Protein AF-A0A5B9D7M2-F1 (afdb_monomer)

Mean predicted aligned error: 12.76 Å

Structure (mmCIF, N/CA/C/O backbone):
data_AF-A0A5B9D7M2-F1
#
_entry.id   AF-A0A5B9D7M2-F1
#
loop_
_atom_site.group_PDB
_atom_site.id
_atom_site.type_symbol
_atom_site.label_atom_id
_atom_site.label_alt_id
_atom_site.label_comp_id
_atom_site.label_asym_id
_atom_site.label_entity_id
_atom_site.label_seq_id
_atom_site.pdbx_PDB_ins_code
_atom_site.Cartn_x
_atom_site.Cartn_y
_atom_site.Cartn_z
_atom_site.occupancy
_atom_site.B_iso_or_equiv
_atom_site.auth_seq_id
_atom_site.auth_comp_id
_atom_site.auth_asym_id
_atom_site.auth_atom_id
_atom_site.pdbx_PDB_model_num
ATOM 1 N N . MET A 1 1 ? -5.861 81.610 -51.544 1.00 55.47 1 MET A N 1
ATOM 2 C CA . MET A 1 1 ? -6.679 80.418 -51.216 1.00 55.47 1 MET A CA 1
ATOM 3 C C . MET A 1 1 ? -5.993 79.062 -51.508 1.00 55.47 1 MET A C 1
ATOM 5 O O . MET A 1 1 ? -6.675 78.051 -51.440 1.00 55.47 1 MET A O 1
ATOM 9 N N . SER A 1 2 ? -4.671 78.975 -51.768 1.00 55.00 2 SER A N 1
ATOM 10 C CA . SER A 1 2 ? -3.999 77.692 -52.102 1.00 55.00 2 SER A CA 1
ATOM 11 C C . SER A 1 2 ? -3.062 77.109 -51.028 1.00 55.00 2 SER A C 1
ATOM 13 O O . SER A 1 2 ? -2.593 75.989 -51.195 1.00 55.00 2 SER A O 1
ATOM 15 N N . LYS A 1 3 ? -2.816 77.795 -49.899 1.00 51.47 3 LYS A N 1
ATOM 16 C CA . LYS A 1 3 ? -1.938 77.271 -48.829 1.00 51.47 3 LYS A CA 1
ATOM 17 C C . LYS A 1 3 ? -2.600 76.232 -47.904 1.00 51.47 3 LYS A C 1
ATOM 19 O O . LYS A 1 3 ? -1.887 75.404 -47.353 1.00 51.47 3 LYS A O 1
ATOM 24 N N . ASN A 1 4 ? -3.934 76.201 -47.791 1.00 53.25 4 ASN A N 1
ATOM 25 C CA . ASN A 1 4 ? -4.629 75.239 -46.914 1.00 53.25 4 ASN A CA 1
ATOM 26 C C . ASN A 1 4 ? -4.786 73.827 -47.508 1.00 53.25 4 ASN A C 1
ATOM 28 O O . ASN A 1 4 ? -4.823 72.865 -46.750 1.00 53.25 4 ASN A O 1
ATOM 32 N N . LYS A 1 5 ? -4.804 73.665 -48.841 1.00 53.75 5 LYS A N 1
ATOM 33 C CA . LYS A 1 5 ? -4.966 72.336 -49.469 1.00 53.75 5 LYS A CA 1
ATOM 34 C C . LYS A 1 5 ? -3.747 71.421 -49.288 1.00 53.75 5 LYS A C 1
ATOM 36 O O . LYS A 1 5 ? -3.911 70.210 -49.183 1.00 53.75 5 LYS A O 1
ATOM 41 N N . ASN A 1 6 ? -2.539 71.982 -49.190 1.00 54.53 6 ASN A N 1
ATOM 42 C CA . ASN A 1 6 ? -1.321 71.186 -48.992 1.00 54.53 6 ASN A CA 1
ATOM 43 C C . ASN A 1 6 ? -1.167 70.669 -47.553 1.00 54.53 6 ASN A C 1
ATOM 45 O O . ASN A 1 6 ? -0.632 69.581 -47.360 1.00 54.53 6 ASN A O 1
ATOM 49 N N . LEU A 1 7 ? -1.672 71.394 -46.546 1.00 52.16 7 LEU A N 1
ATOM 50 C CA . LEU A 1 7 ? -1.603 70.944 -45.151 1.00 52.16 7 LEU A CA 1
ATOM 51 C C . LEU A 1 7 ? -2.575 69.784 -44.866 1.00 52.16 7 LEU A C 1
ATOM 53 O O . LEU A 1 7 ? -2.235 68.865 -44.123 1.00 52.16 7 LEU A O 1
ATOM 57 N N . GLU A 1 8 ? -3.762 69.792 -45.480 1.00 55.00 8 GLU A N 1
ATOM 58 C CA . GLU A 1 8 ? -4.720 68.681 -45.383 1.00 55.00 8 GLU A CA 1
ATOM 59 C C . GLU A 1 8 ? -4.237 67.425 -46.121 1.00 55.00 8 GLU A C 1
ATOM 61 O O . GLU A 1 8 ? -4.419 66.315 -45.619 1.00 55.00 8 GLU A O 1
ATOM 66 N N . ALA A 1 9 ? -3.564 67.580 -47.267 1.00 54.44 9 ALA A N 1
ATOM 67 C CA . ALA A 1 9 ? -2.962 66.463 -47.996 1.00 54.44 9 ALA A CA 1
ATOM 68 C C . ALA A 1 9 ? -1.806 65.811 -47.212 1.00 54.44 9 ALA A C 1
ATOM 70 O O . ALA A 1 9 ? -1.739 64.585 -47.123 1.00 54.44 9 ALA A O 1
ATOM 71 N N . LEU A 1 10 ? -0.949 66.614 -46.568 1.00 50.75 10 LEU A N 1
ATOM 72 C CA . LEU A 1 10 ? 0.132 66.118 -45.707 1.00 50.75 10 LEU A CA 1
ATOM 73 C C . LEU A 1 10 ? -0.394 65.426 -44.435 1.00 50.75 10 LEU A C 1
ATOM 75 O O . LEU A 1 10 ? 0.134 64.382 -44.057 1.00 50.75 10 LEU A O 1
ATOM 79 N N . LYS A 1 11 ? -1.477 65.930 -43.820 1.00 49.84 11 LYS A N 1
ATOM 80 C CA . LYS A 1 11 ? -2.141 65.262 -42.681 1.00 49.84 11 LYS A CA 1
ATOM 81 C C . LYS A 1 11 ? -2.831 63.948 -43.070 1.00 49.84 11 LYS A C 1
ATOM 83 O O . LYS A 1 11 ? -2.791 62.991 -42.299 1.00 49.84 11 LYS A O 1
ATOM 88 N N . LYS A 1 12 ? -3.436 63.863 -44.262 1.00 51.88 12 LYS A N 1
ATOM 89 C CA . LYS A 1 12 ? -3.995 62.601 -44.791 1.00 51.88 12 LYS A CA 1
ATOM 90 C C . LYS A 1 12 ? -2.903 61.573 -45.100 1.00 51.88 12 LYS A C 1
ATOM 92 O O . LYS A 1 12 ? -3.086 60.393 -44.818 1.00 51.88 12 LYS A O 1
ATOM 97 N N . SER A 1 13 ? -1.767 62.026 -45.630 1.00 50.28 13 SER A N 1
ATOM 98 C CA . SER A 1 13 ? -0.606 61.180 -45.923 1.00 50.28 13 SER A CA 1
ATOM 99 C C . SER A 1 13 ? 0.011 60.582 -44.654 1.00 50.28 13 SER A C 1
ATOM 101 O O . SER A 1 13 ? 0.244 59.377 -44.612 1.00 50.28 13 SER A O 1
ATOM 103 N N . SER A 1 14 ? 0.218 61.374 -43.592 1.00 53.41 14 SER A N 1
ATOM 104 C CA . SER A 1 14 ? 0.781 60.858 -42.330 1.00 53.41 14 SER A CA 1
ATOM 105 C C . SER A 1 14 ? -0.185 59.939 -41.572 1.00 53.41 14 SER A C 1
ATOM 107 O O . SER A 1 14 ? 0.238 58.946 -40.986 1.00 53.41 14 SER A O 1
ATOM 109 N N . SER A 1 15 ? -1.494 60.209 -41.642 1.00 57.81 15 SER A N 1
ATOM 110 C CA . SER A 1 15 ? -2.531 59.343 -41.065 1.00 57.81 15 SER A CA 1
ATOM 111 C C . SER A 1 15 ? -2.568 57.958 -41.717 1.00 57.81 15 SER A C 1
ATOM 113 O O . SER A 1 15 ? -2.719 56.958 -41.015 1.00 57.81 15 SER A O 1
ATOM 115 N N . ASN A 1 16 ? -2.404 57.885 -43.040 1.00 62.47 16 ASN A N 1
ATOM 116 C CA . ASN A 1 16 ? -2.374 56.612 -43.758 1.00 62.47 16 ASN A CA 1
ATOM 117 C C . ASN A 1 16 ? -1.071 55.844 -43.513 1.00 62.47 16 ASN A C 1
ATOM 119 O O . ASN A 1 16 ? -1.109 54.624 -43.390 1.00 62.47 16 ASN A O 1
ATOM 123 N N . LEU A 1 17 ? 0.058 56.543 -43.372 1.00 66.12 17 LEU A N 1
ATOM 124 C CA . LEU A 1 17 ? 1.351 55.917 -43.087 1.00 66.12 17 LEU A CA 1
ATOM 125 C C . LEU A 1 17 ? 1.373 55.280 -41.687 1.00 66.12 17 LEU A C 1
ATOM 127 O O . LEU A 1 17 ? 1.806 54.142 -41.543 1.00 66.12 17 LEU A O 1
ATOM 131 N N . ASN A 1 18 ? 0.784 55.948 -40.689 1.00 65.06 18 ASN A N 1
ATOM 132 C CA . ASN A 1 18 ? 0.615 55.382 -39.347 1.00 65.06 18 ASN A CA 1
ATOM 133 C C . ASN A 1 18 ? -0.329 54.169 -39.329 1.00 65.06 18 ASN A C 1
ATOM 135 O O . ASN A 1 18 ? -0.084 53.217 -38.595 1.00 65.06 18 ASN A O 1
ATOM 139 N N . LYS A 1 19 ? -1.389 54.168 -40.151 1.00 68.25 19 LYS A N 1
ATOM 140 C CA . LYS A 1 19 ? -2.281 53.003 -40.287 1.00 68.25 19 LYS A CA 1
ATOM 141 C C . LYS A 1 19 ? -1.584 51.816 -40.945 1.00 68.25 19 LYS A C 1
ATOM 143 O O . LYS A 1 19 ? -1.772 50.694 -40.496 1.00 68.25 19 LYS A O 1
ATOM 148 N N . ILE A 1 20 ? -0.771 52.057 -41.974 1.00 73.94 20 ILE A N 1
ATOM 149 C CA . ILE A 1 20 ? 0.019 51.006 -42.629 1.00 73.94 20 ILE A CA 1
ATOM 150 C C . ILE A 1 20 ? 1.031 50.419 -41.641 1.00 73.94 20 ILE A C 1
ATOM 152 O O . ILE A 1 20 ? 1.123 49.201 -41.533 1.00 73.94 20 ILE A O 1
ATOM 156 N N . LEU A 1 21 ? 1.729 51.263 -40.874 1.00 70.94 21 LEU A N 1
ATOM 157 C CA . LEU A 1 21 ? 2.682 50.808 -39.860 1.00 70.94 21 LEU A CA 1
ATOM 158 C C . LEU A 1 21 ? 2.001 49.954 -38.780 1.00 70.94 21 LEU A C 1
ATOM 160 O O . LEU A 1 21 ? 2.517 48.904 -38.417 1.00 70.94 21 LEU A O 1
ATOM 164 N N . LEU A 1 22 ? 0.816 50.371 -38.319 1.00 68.88 22 LEU A N 1
ATOM 165 C CA . LEU A 1 22 ? 0.021 49.622 -37.345 1.00 68.88 22 LEU A CA 1
ATOM 166 C C . LEU A 1 22 ? -0.423 48.260 -37.898 1.00 68.88 22 LEU A C 1
ATOM 168 O O . LEU A 1 22 ? -0.324 47.261 -37.196 1.00 68.88 22 LEU A O 1
ATOM 172 N N . ILE A 1 23 ? -0.870 48.203 -39.158 1.00 77.50 23 ILE A N 1
ATOM 173 C CA . ILE A 1 23 ? -1.253 46.946 -39.819 1.00 77.50 23 ILE A CA 1
ATOM 174 C C . ILE A 1 23 ? -0.044 46.014 -39.944 1.00 77.50 23 ILE A C 1
ATOM 176 O O . ILE A 1 23 ? -0.165 44.832 -39.641 1.00 77.50 23 ILE A O 1
ATOM 180 N N . PHE A 1 24 ? 1.126 46.533 -40.328 1.00 79.44 24 PHE A N 1
ATOM 181 C CA . PHE A 1 24 ? 2.357 45.741 -40.367 1.00 79.44 24 PHE A CA 1
ATOM 182 C C . PHE A 1 24 ? 2.757 45.228 -38.987 1.00 79.44 24 PHE A C 1
ATOM 184 O O . PHE A 1 24 ? 3.154 44.074 -38.875 1.00 79.44 24 PHE A O 1
ATOM 191 N N . MET A 1 25 ? 2.613 46.048 -37.943 1.00 76.50 25 MET A N 1
ATOM 192 C CA . MET A 1 25 ? 2.892 45.623 -36.574 1.00 76.50 25 MET A CA 1
ATOM 193 C C . MET A 1 25 ? 1.947 44.499 -36.149 1.00 76.50 25 MET A C 1
ATOM 195 O O . MET A 1 25 ? 2.414 43.482 -35.662 1.00 76.50 25 MET A O 1
ATOM 199 N N . ILE A 1 26 ? 0.642 44.635 -36.413 1.00 75.94 26 ILE A N 1
ATOM 200 C CA . ILE A 1 26 ? -0.349 43.596 -36.107 1.00 75.94 26 ILE A CA 1
ATOM 201 C C . ILE A 1 26 ? -0.022 42.308 -36.864 1.00 75.94 26 ILE A C 1
ATOM 203 O O . ILE A 1 26 ? 0.039 41.257 -36.243 1.00 75.94 26 ILE A O 1
ATOM 207 N N . ILE A 1 27 ? 0.251 42.377 -38.171 1.00 80.06 27 ILE A N 1
ATOM 208 C CA . ILE A 1 27 ? 0.604 41.195 -38.971 1.00 80.06 27 ILE A CA 1
ATOM 209 C C . ILE A 1 27 ? 1.880 40.541 -38.435 1.00 80.06 27 ILE A C 1
ATOM 211 O O . ILE A 1 27 ? 1.907 39.328 -38.265 1.00 80.06 27 ILE A O 1
ATOM 215 N N . PHE A 1 28 ? 2.919 41.322 -38.137 1.00 79.44 28 PHE A N 1
ATOM 216 C CA . PHE A 1 28 ? 4.179 40.786 -37.629 1.00 79.44 28 PHE A CA 1
ATOM 217 C C . PHE A 1 28 ? 4.002 40.143 -36.252 1.00 79.44 28 PHE A C 1
ATOM 219 O O . PHE A 1 28 ? 4.481 39.038 -36.034 1.00 79.44 28 PHE A O 1
ATOM 226 N N . THR A 1 29 ? 3.261 40.784 -35.347 1.00 72.56 29 THR A N 1
ATOM 227 C CA . THR A 1 29 ? 2.948 40.238 -34.023 1.00 72.56 29 THR A CA 1
ATOM 228 C C . THR A 1 29 ? 2.073 38.988 -34.131 1.00 72.56 29 THR A C 1
ATOM 230 O O . THR A 1 29 ? 2.340 38.009 -33.448 1.00 72.56 29 THR A O 1
ATOM 233 N N . SER A 1 30 ? 1.079 38.959 -35.021 1.00 67.81 30 SER A N 1
ATOM 234 C CA . SER A 1 30 ? 0.249 37.773 -35.258 1.00 67.81 30 SER A CA 1
ATOM 235 C C . SER A 1 30 ? 1.033 36.618 -35.877 1.00 67.81 30 SER A C 1
ATOM 237 O O . SER A 1 30 ? 0.830 35.486 -35.463 1.00 67.81 30 SER A O 1
ATOM 239 N N . ILE A 1 31 ? 1.938 36.880 -36.827 1.00 67.00 31 ILE A N 1
ATOM 240 C CA . ILE A 1 31 ? 2.826 35.855 -37.396 1.00 67.00 31 ILE A CA 1
ATOM 241 C C . ILE A 1 31 ? 3.798 35.358 -36.328 1.00 67.00 31 ILE A C 1
ATOM 243 O O . ILE A 1 31 ? 3.963 34.155 -36.187 1.00 67.00 31 ILE A O 1
ATOM 247 N N . PHE A 1 32 ? 4.398 36.257 -35.546 1.00 69.56 32 PHE A N 1
ATOM 248 C CA . PHE A 1 32 ? 5.289 35.893 -34.446 1.00 69.56 32 PHE A CA 1
ATOM 249 C C . PHE A 1 32 ? 4.587 34.979 -33.439 1.00 69.56 32 PHE A C 1
ATOM 251 O O . PHE A 1 32 ? 5.113 33.922 -33.126 1.00 69.56 32 PHE A O 1
ATOM 258 N N . TRP A 1 33 ? 3.373 35.324 -32.999 1.00 59.53 33 TRP A N 1
ATOM 259 C CA . TRP A 1 33 ? 2.603 34.475 -32.088 1.00 59.53 33 TRP A CA 1
ATOM 260 C C . TRP A 1 33 ? 2.086 33.195 -32.747 1.00 59.53 33 TRP A C 1
ATOM 262 O O . TRP A 1 33 ? 2.022 32.165 -32.088 1.00 59.53 33 TRP A O 1
ATOM 272 N N . ALA A 1 34 ? 1.765 33.219 -34.043 1.00 58.75 34 ALA A N 1
ATOM 273 C CA . ALA A 1 34 ? 1.438 32.004 -34.781 1.00 58.75 34 ALA A CA 1
ATOM 274 C C . ALA A 1 34 ? 2.646 31.056 -34.855 1.00 58.75 34 ALA A C 1
ATOM 276 O O . ALA A 1 34 ? 2.479 29.860 -34.685 1.00 58.75 34 ALA A O 1
ATOM 277 N N . PHE A 1 35 ? 3.866 31.564 -35.029 1.00 55.81 35 PHE A N 1
ATOM 278 C CA . PHE A 1 35 ? 5.076 30.742 -34.963 1.00 55.81 35 PHE A CA 1
ATOM 279 C C . PHE A 1 35 ? 5.428 30.324 -33.530 1.00 55.81 35 PHE A C 1
ATOM 281 O O . PHE A 1 35 ? 5.827 29.188 -33.328 1.00 55.81 35 PHE A O 1
ATOM 288 N N . ALA A 1 36 ? 5.252 31.194 -32.535 1.00 56.50 36 ALA A N 1
ATOM 289 C CA . ALA A 1 36 ? 5.565 30.876 -31.142 1.00 56.50 36 ALA A CA 1
ATOM 290 C C . ALA A 1 36 ? 4.605 29.837 -30.536 1.00 56.50 36 ALA A C 1
ATOM 292 O O . ALA A 1 36 ? 5.038 29.024 -29.732 1.00 56.50 36 ALA A O 1
ATOM 293 N N . PHE A 1 37 ? 3.324 29.844 -30.927 1.00 49.12 37 PHE A N 1
ATOM 294 C CA . PHE A 1 37 ? 2.307 28.940 -30.369 1.00 49.12 37 PHE A CA 1
ATOM 295 C C . PHE A 1 37 ? 1.849 27.820 -31.311 1.00 49.12 37 PHE A C 1
ATOM 297 O O . PHE A 1 37 ? 1.267 26.849 -30.840 1.00 49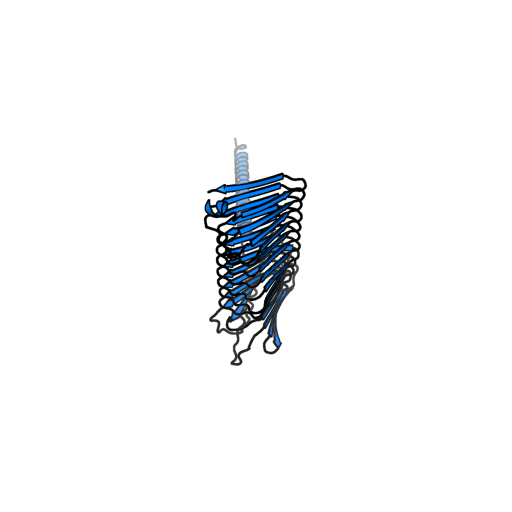.12 37 PHE A O 1
ATOM 304 N N . TYR A 1 38 ? 2.064 27.945 -32.625 1.00 47.69 38 TYR A N 1
ATOM 305 C CA . TYR A 1 38 ? 1.643 26.948 -33.622 1.00 47.69 38 TYR A CA 1
ATOM 306 C C . TYR A 1 38 ? 2.794 26.451 -34.507 1.00 47.69 38 TYR A C 1
ATOM 308 O O . TYR A 1 38 ? 2.535 25.828 -35.541 1.00 47.69 38 TYR A O 1
ATOM 316 N N . ALA A 1 39 ? 4.060 26.694 -34.139 1.00 47.44 39 ALA A N 1
ATOM 317 C CA . ALA A 1 39 ? 5.138 25.888 -34.705 1.00 47.44 39 ALA A CA 1
ATOM 318 C C . ALA A 1 39 ? 4.855 24.409 -34.382 1.00 47.44 39 ALA A C 1
ATOM 320 O O . ALA A 1 39 ? 4.463 24.102 -33.254 1.00 47.44 39 ALA A O 1
ATOM 321 N N . PRO A 1 40 ? 4.989 23.498 -35.360 1.00 40.69 40 PRO A N 1
ATOM 322 C CA . PRO A 1 40 ? 4.790 22.081 -35.112 1.00 40.69 40 PRO A CA 1
ATOM 323 C C . PRO A 1 40 ? 5.760 21.635 -34.017 1.00 40.69 40 PRO A C 1
ATOM 325 O O . PRO A 1 40 ? 6.973 21.774 -34.163 1.00 40.69 40 PRO A O 1
ATOM 328 N N . ILE A 1 41 ? 5.208 21.130 -32.916 1.00 41.62 41 ILE A N 1
ATOM 329 C CA . ILE A 1 41 ? 5.982 20.435 -31.894 1.00 41.62 41 ILE A CA 1
ATOM 330 C C . ILE A 1 41 ? 6.477 19.149 -32.558 1.00 41.62 41 ILE A C 1
ATOM 332 O O . ILE A 1 41 ? 5.682 18.274 -32.909 1.00 41.62 41 ILE A O 1
ATOM 336 N N . GLU A 1 42 ? 7.778 19.071 -32.817 1.00 39.22 42 GLU A N 1
ATOM 337 C CA . GLU A 1 42 ? 8.399 17.863 -33.346 1.00 39.22 42 GLU A CA 1
ATOM 338 C C . GLU A 1 42 ? 8.743 16.934 -32.180 1.00 39.22 42 GLU A C 1
ATOM 340 O O . GLU A 1 42 ? 9.684 17.177 -31.428 1.00 39.22 42 GLU A O 1
ATOM 345 N N . TYR A 1 43 ? 7.964 15.863 -32.032 1.00 38.03 43 TYR A N 1
ATOM 346 C CA . TYR A 1 43 ? 8.288 14.747 -31.150 1.00 38.03 43 TYR A CA 1
ATOM 347 C C . TYR A 1 43 ? 9.212 13.781 -31.891 1.00 38.03 43 TYR A C 1
ATOM 349 O O . TYR A 1 43 ? 8.909 13.350 -33.007 1.00 38.03 43 TYR A O 1
ATOM 357 N N . SER A 1 44 ? 10.326 13.416 -31.263 1.00 40.09 44 SER A N 1
ATOM 358 C CA . SER A 1 44 ? 11.194 12.344 -31.746 1.00 40.09 44 SER A CA 1
ATOM 359 C C . SER A 1 44 ? 10.881 11.078 -30.954 1.00 40.09 44 SER A C 1
ATOM 361 O O . SER A 1 44 ? 11.398 10.898 -29.858 1.00 40.09 44 SER A O 1
ATOM 363 N N . ARG A 1 45 ? 10.013 10.212 -31.491 1.00 37.00 45 ARG A N 1
ATOM 364 C CA . ARG A 1 45 ? 9.716 8.895 -30.903 1.00 37.00 45 ARG A CA 1
ATOM 365 C C . ARG A 1 45 ? 10.678 7.853 -31.471 1.00 37.00 45 ARG A C 1
ATOM 367 O O . ARG A 1 45 ? 10.764 7.711 -32.693 1.00 37.00 45 ARG A O 1
ATOM 374 N N . GLY A 1 46 ? 11.392 7.152 -30.596 1.00 42.62 46 GLY A N 1
ATOM 375 C CA . GLY A 1 46 ? 12.142 5.946 -30.932 1.00 42.62 46 GLY A CA 1
ATOM 376 C C . GLY A 1 46 ? 11.381 4.722 -30.431 1.00 42.62 46 GLY A C 1
ATOM 377 O O . GLY A 1 46 ? 10.788 4.754 -29.363 1.00 42.62 46 GLY A O 1
ATOM 378 N N . GLU A 1 47 ? 11.369 3.641 -31.197 1.00 43.28 47 GLU A N 1
ATOM 379 C CA . GLU A 1 47 ? 10.775 2.369 -30.778 1.00 43.28 47 GLU A CA 1
ATOM 380 C C . GLU A 1 47 ? 11.838 1.286 -30.960 1.00 43.28 47 GLU A C 1
ATOM 382 O O . GLU A 1 47 ? 12.512 1.256 -31.997 1.00 43.28 47 GLU A O 1
ATOM 387 N N . TYR A 1 48 ? 12.033 0.436 -29.951 1.00 46.19 48 TYR A N 1
ATOM 388 C CA . TYR A 1 48 ? 13.018 -0.638 -29.983 1.00 46.19 48 TYR A CA 1
ATOM 389 C C . TYR A 1 48 ? 12.387 -1.959 -29.541 1.00 46.19 48 TYR A C 1
ATOM 391 O O . TYR A 1 48 ? 12.098 -2.212 -28.379 1.00 46.19 48 TYR A O 1
ATOM 399 N N . GLN A 1 49 ? 12.193 -2.846 -30.505 1.00 49.59 49 GLN A N 1
ATOM 400 C CA . GLN A 1 49 ? 11.585 -4.148 -30.267 1.00 49.59 49 GLN A CA 1
ATOM 401 C C . GLN A 1 49 ? 12.677 -5.225 -30.235 1.00 49.59 49 GLN A C 1
ATOM 403 O O . GLN A 1 49 ? 13.488 -5.312 -31.164 1.00 49.59 49 GLN A O 1
ATOM 408 N N . ILE A 1 50 ? 12.702 -6.040 -29.176 1.00 46.06 50 ILE A N 1
ATOM 409 C CA . ILE A 1 50 ? 13.605 -7.193 -29.050 1.00 46.06 50 ILE A CA 1
ATOM 410 C C . ILE A 1 50 ? 12.934 -8.389 -29.700 1.00 46.06 50 ILE A C 1
ATOM 412 O O . ILE A 1 50 ? 11.774 -8.679 -29.444 1.00 46.06 50 ILE A O 1
ATOM 416 N N . ASN A 1 51 ? 13.677 -9.091 -30.546 1.00 50.50 51 ASN A N 1
ATOM 417 C CA . ASN A 1 51 ? 13.076 -9.943 -31.549 1.00 50.50 51 ASN A CA 1
ATOM 418 C C . ASN A 1 51 ? 14.014 -11.118 -31.908 1.00 50.50 51 ASN A C 1
ATOM 420 O O . ASN A 1 51 ? 15.139 -10.894 -32.344 1.00 50.50 51 ASN A O 1
ATOM 424 N N . ASN A 1 52 ? 13.593 -12.379 -31.759 1.00 39.88 52 ASN A N 1
ATOM 425 C CA . ASN A 1 52 ? 14.476 -13.546 -31.939 1.00 39.88 52 ASN A CA 1
ATOM 426 C C . ASN A 1 52 ? 14.292 -14.212 -33.317 1.00 39.88 52 ASN A C 1
ATOM 428 O O . ASN A 1 52 ? 13.294 -14.887 -33.550 1.00 39.88 52 ASN A O 1
ATOM 432 N N . ASP A 1 53 ? 15.269 -14.059 -34.219 1.00 39.81 53 ASP A N 1
ATOM 433 C CA . ASP A 1 53 ? 15.141 -14.487 -35.625 1.00 39.81 53 ASP A CA 1
ATOM 434 C C . ASP A 1 53 ? 15.970 -15.730 -36.005 1.00 39.81 53 ASP A C 1
ATOM 436 O O . ASP A 1 53 ? 16.296 -15.950 -37.170 1.00 39.81 53 ASP A O 1
ATOM 440 N N . ASN A 1 54 ? 16.346 -16.583 -35.046 1.00 38.50 54 ASN A N 1
ATOM 441 C CA . ASN A 1 54 ? 16.989 -17.858 -35.368 1.00 38.50 54 ASN A CA 1
ATOM 442 C C . ASN A 1 54 ? 16.454 -18.999 -34.508 1.00 38.50 54 ASN A C 1
ATOM 444 O O . ASN A 1 54 ? 16.131 -18.833 -33.341 1.00 38.50 54 ASN A O 1
ATOM 448 N N . SER A 1 55 ? 16.430 -20.199 -35.089 1.00 39.22 55 SER A N 1
ATOM 449 C CA . SER A 1 55 ? 15.958 -21.478 -34.535 1.00 39.22 55 SER A CA 1
ATOM 450 C C . SER A 1 55 ? 16.683 -21.983 -33.271 1.00 39.22 55 SER A C 1
ATOM 452 O O . SER A 1 55 ? 16.634 -23.174 -32.967 1.00 39.22 55 SER A O 1
ATOM 454 N N . ASN A 1 56 ? 17.365 -21.101 -32.547 1.00 42.09 56 ASN A N 1
ATOM 455 C CA . ASN A 1 56 ? 17.809 -21.301 -31.183 1.00 42.09 56 ASN A CA 1
ATOM 456 C C . ASN A 1 56 ? 16.964 -20.371 -30.310 1.00 42.09 56 ASN A C 1
ATOM 458 O O . ASN A 1 56 ? 17.221 -19.172 -30.257 1.00 42.09 56 ASN A O 1
ATOM 462 N N . TYR A 1 57 ? 15.949 -20.925 -29.647 1.00 49.41 57 TYR A N 1
ATOM 463 C CA . TYR A 1 57 ? 15.249 -20.257 -28.553 1.00 49.41 57 TYR A CA 1
ATOM 464 C C . TYR A 1 57 ? 16.301 -19.696 -27.581 1.00 49.41 57 TYR A C 1
ATOM 466 O O . TYR A 1 57 ? 16.959 -20.466 -26.877 1.00 49.41 57 TYR A O 1
ATOM 474 N N . LEU A 1 58 ? 16.529 -18.380 -27.603 1.00 52.78 58 LEU A N 1
ATOM 475 C CA . LEU A 1 58 ? 17.309 -17.703 -26.579 1.00 52.78 58 LEU A CA 1
ATOM 476 C C . LEU A 1 58 ? 16.412 -17.729 -25.354 1.00 52.78 58 LEU A C 1
ATOM 478 O O . LEU A 1 58 ? 15.368 -17.087 -25.333 1.00 52.78 58 LEU A O 1
ATOM 482 N N . ASN A 1 59 ? 16.763 -18.570 -24.390 1.00 61.09 59 ASN A N 1
ATOM 483 C CA . ASN A 1 59 ? 16.008 -18.696 -23.160 1.00 61.09 59 ASN A CA 1
ATOM 484 C C . ASN A 1 59 ? 16.391 -17.521 -22.258 1.00 61.09 59 ASN A C 1
ATOM 486 O O . ASN A 1 59 ? 17.237 -17.675 -21.381 1.00 61.09 59 ASN A O 1
ATOM 490 N N . ILE A 1 60 ? 15.854 -16.334 -22.545 1.00 64.06 60 ILE A N 1
ATOM 491 C CA . ILE A 1 60 ? 16.097 -15.151 -21.722 1.00 64.06 60 ILE A CA 1
ATOM 492 C C . ILE A 1 60 ? 15.349 -15.364 -20.412 1.00 64.06 60 ILE A C 1
ATOM 494 O O . ILE A 1 60 ? 14.127 -15.446 -20.392 1.00 64.06 60 ILE A O 1
ATOM 498 N N . THR A 1 61 ? 16.098 -15.482 -19.323 1.00 69.56 61 THR A N 1
ATOM 499 C CA . THR A 1 61 ? 15.539 -15.634 -17.975 1.00 69.56 61 THR A CA 1
ATOM 500 C C . THR A 1 61 ? 15.749 -14.384 -17.128 1.00 69.56 61 THR A C 1
ATOM 502 O O . THR A 1 61 ? 15.241 -14.307 -16.015 1.00 69.56 61 THR A O 1
ATOM 505 N N . LYS A 1 62 ? 16.529 -13.410 -17.619 1.00 76.38 62 LYS A N 1
ATOM 506 C CA . LYS A 1 62 ? 16.861 -12.180 -16.896 1.00 76.38 62 LYS A CA 1
ATOM 507 C C . LYS A 1 62 ? 17.065 -11.004 -17.848 1.00 76.38 62 LYS A C 1
ATOM 509 O O . LYS A 1 62 ? 17.732 -11.148 -18.872 1.00 76.38 62 LYS A O 1
ATOM 514 N N . ILE A 1 63 ? 16.542 -9.843 -17.464 1.00 75.75 63 ILE A N 1
ATOM 515 C CA . ILE A 1 63 ? 16.763 -8.557 -18.124 1.00 75.75 63 ILE A CA 1
ATOM 516 C C . ILE A 1 63 ? 17.394 -7.588 -17.123 1.00 75.75 63 ILE A C 1
ATOM 518 O O . ILE A 1 63 ? 16.873 -7.381 -16.025 1.00 75.75 63 ILE A O 1
ATOM 522 N N . GLU A 1 64 ? 18.523 -7.002 -17.511 1.00 80.88 64 GLU A N 1
ATOM 523 C CA . GLU A 1 64 ? 19.191 -5.914 -16.795 1.00 80.88 64 GLU A CA 1
ATOM 524 C C . GLU A 1 64 ? 19.071 -4.632 -17.624 1.00 80.88 64 GLU A C 1
ATOM 526 O O . GLU A 1 64 ? 19.692 -4.513 -18.677 1.00 80.88 64 GLU A O 1
ATOM 531 N N . LEU A 1 65 ? 18.249 -3.684 -17.174 1.00 78.44 65 LEU A N 1
ATOM 532 C CA . LEU A 1 65 ? 18.084 -2.377 -17.804 1.00 78.44 65 LEU A CA 1
ATOM 533 C C . LEU A 1 65 ? 18.861 -1.326 -17.010 1.00 78.44 65 LEU A C 1
ATOM 535 O O . LEU A 1 65 ? 18.477 -0.979 -15.898 1.00 78.44 65 LEU A O 1
ATOM 539 N N . ASN A 1 66 ? 19.911 -0.769 -17.605 1.00 80.81 66 ASN A N 1
ATOM 540 C CA . ASN A 1 66 ? 20.632 0.370 -17.045 1.00 80.81 66 ASN A CA 1
ATOM 541 C C . ASN A 1 66 ? 20.293 1.619 -17.857 1.00 80.81 66 ASN A C 1
ATOM 543 O O . ASN A 1 66 ? 20.765 1.801 -18.983 1.00 80.81 66 ASN A O 1
ATOM 547 N N . TYR A 1 67 ? 19.462 2.479 -17.283 1.00 73.56 67 TYR A N 1
ATOM 548 C CA . TYR A 1 67 ? 18.927 3.665 -17.924 1.00 73.56 67 TYR A CA 1
ATOM 549 C C . TYR A 1 67 ? 19.456 4.945 -17.268 1.00 73.56 67 TYR A C 1
ATOM 551 O O . TYR A 1 67 ? 19.069 5.331 -16.165 1.00 73.56 67 TYR A O 1
ATOM 559 N N . ASN A 1 68 ? 20.330 5.649 -17.981 1.00 73.44 68 ASN A N 1
ATOM 560 C CA . ASN A 1 68 ? 20.893 6.921 -17.548 1.00 73.44 68 ASN A CA 1
ATOM 561 C C . ASN A 1 68 ? 20.688 7.989 -18.626 1.00 73.44 68 ASN A C 1
ATOM 563 O O . ASN A 1 68 ? 21.586 8.289 -19.420 1.00 73.44 68 ASN A O 1
ATOM 567 N N . ALA A 1 69 ? 19.484 8.553 -18.665 1.00 66.25 69 ALA A N 1
ATOM 568 C CA . ALA A 1 69 ? 19.180 9.706 -19.497 1.00 66.25 69 ALA A CA 1
ATOM 569 C C . ALA A 1 69 ? 18.377 10.741 -18.712 1.00 66.25 69 ALA A C 1
ATOM 571 O O . ALA A 1 69 ? 17.391 10.377 -18.089 1.00 66.25 69 ALA A O 1
ATOM 572 N N . GLU A 1 70 ? 18.782 12.014 -18.766 1.00 62.38 70 GLU A N 1
ATOM 573 C CA . GLU A 1 70 ? 18.194 13.097 -17.953 1.00 62.38 70 GLU A CA 1
ATOM 574 C C . GLU A 1 70 ? 16.815 13.581 -18.436 1.00 62.38 70 GLU A C 1
ATOM 576 O O . GLU A 1 70 ? 16.108 14.272 -17.705 1.00 62.38 70 GLU A O 1
ATOM 581 N N . LYS A 1 71 ? 16.450 13.312 -19.700 1.00 63.00 71 LYS A N 1
ATOM 582 C CA . LYS A 1 71 ? 15.278 13.924 -20.370 1.00 63.00 71 LYS A CA 1
ATOM 583 C C . LYS A 1 71 ? 14.567 12.996 -21.352 1.00 63.00 71 LYS A C 1
ATOM 585 O O . LYS A 1 71 ? 14.113 13.410 -22.419 1.00 63.00 71 LYS A O 1
ATOM 590 N N . ALA A 1 72 ? 14.522 11.719 -21.033 1.00 63.12 72 ALA A N 1
ATOM 591 C CA . ALA A 1 72 ? 13.911 10.714 -21.886 1.00 63.12 72 ALA A CA 1
ATOM 592 C C . ALA A 1 72 ? 13.075 9.782 -21.009 1.00 63.12 72 ALA A C 1
ATOM 594 O O . ALA A 1 72 ? 13.463 9.587 -19.863 1.00 63.12 72 ALA A O 1
ATOM 595 N N . SER A 1 73 ? 11.966 9.236 -21.497 1.00 65.31 73 SER A N 1
ATOM 596 C CA . SER A 1 73 ? 11.181 8.203 -20.822 1.00 65.31 73 SER A CA 1
ATOM 597 C C . SER A 1 73 ? 11.507 6.825 -21.404 1.00 65.31 73 SER A C 1
ATOM 599 O O . SER A 1 73 ? 11.848 6.709 -22.586 1.00 65.31 73 SER A O 1
ATOM 601 N N . VAL A 1 74 ? 11.404 5.775 -20.591 1.00 68.62 74 VAL A N 1
ATOM 602 C CA . VAL A 1 74 ? 11.426 4.389 -21.078 1.00 68.62 74 VAL A CA 1
ATOM 603 C C . VAL A 1 74 ? 10.132 3.679 -20.703 1.00 68.62 74 VAL A C 1
ATOM 605 O O . VAL A 1 74 ? 9.761 3.621 -19.537 1.00 68.62 74 VAL A O 1
ATOM 608 N N . ASN A 1 75 ? 9.465 3.129 -21.710 1.00 68.62 75 ASN A N 1
ATOM 609 C CA . ASN A 1 75 ? 8.300 2.268 -21.615 1.00 68.62 75 ASN A CA 1
ATOM 610 C C . ASN A 1 75 ? 8.757 0.822 -21.833 1.00 68.62 75 ASN A C 1
ATOM 612 O O . ASN A 1 75 ? 9.390 0.523 -22.844 1.00 68.62 75 ASN A O 1
ATOM 616 N N . ILE A 1 76 ? 8.435 -0.079 -20.916 1.00 72.06 76 ILE A N 1
ATOM 617 C CA . ILE A 1 76 ? 8.692 -1.515 -21.050 1.00 72.06 76 ILE A CA 1
ATOM 618 C C . ILE A 1 76 ? 7.343 -2.216 -21.080 1.00 72.06 76 ILE A C 1
ATOM 620 O O . ILE A 1 76 ? 6.556 -2.032 -20.157 1.00 72.06 76 ILE A O 1
ATOM 624 N N . LYS A 1 77 ? 7.077 -3.012 -22.113 1.00 75.44 77 LYS A N 1
ATOM 625 C CA . LYS A 1 77 ? 5.813 -3.731 -22.286 1.00 75.44 77 L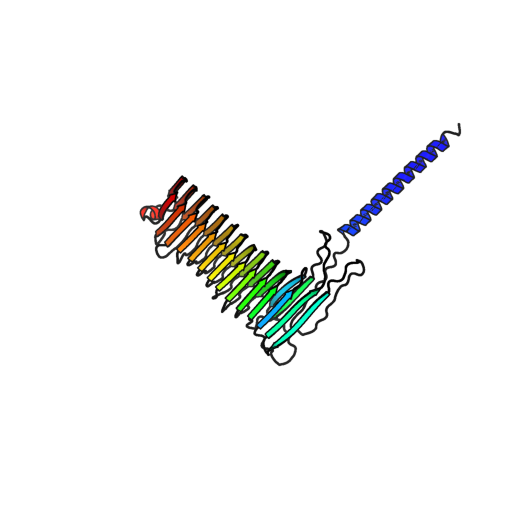YS A CA 1
ATOM 626 C C . LYS A 1 77 ? 6.033 -5.228 -22.404 1.00 75.44 77 LYS A C 1
ATOM 628 O O . LYS A 1 77 ? 6.898 -5.656 -23.168 1.00 75.44 77 LYS A O 1
ATOM 633 N N . PHE A 1 78 ? 5.228 -6.004 -21.687 1.00 70.94 78 PHE A N 1
ATOM 634 C CA . PHE A 1 78 ? 5.148 -7.457 -21.834 1.00 70.94 78 PHE A CA 1
ATOM 635 C C . PHE A 1 78 ? 3.816 -7.833 -22.494 1.00 70.94 78 PHE A C 1
ATOM 637 O O . PHE A 1 78 ? 2.758 -7.593 -21.909 1.00 70.94 78 PHE A O 1
ATOM 644 N N . GLU A 1 79 ? 3.864 -8.389 -23.709 1.00 69.12 79 GLU A N 1
ATOM 645 C CA . GLU A 1 79 ? 2.682 -8.665 -24.546 1.00 69.12 79 GLU A CA 1
ATOM 646 C C . GLU A 1 79 ? 2.720 -10.084 -25.154 1.00 69.12 79 GLU A C 1
ATOM 648 O O . GLU A 1 79 ? 3.780 -10.569 -25.559 1.00 69.12 79 GLU A O 1
ATOM 653 N N . ASP A 1 80 ? 1.548 -10.730 -25.249 1.00 54.66 80 ASP A N 1
ATOM 654 C CA . ASP A 1 80 ? 1.311 -11.938 -26.059 1.00 54.66 80 ASP A CA 1
ATOM 655 C C . ASP A 1 80 ? 1.315 -11.587 -27.567 1.00 54.66 80 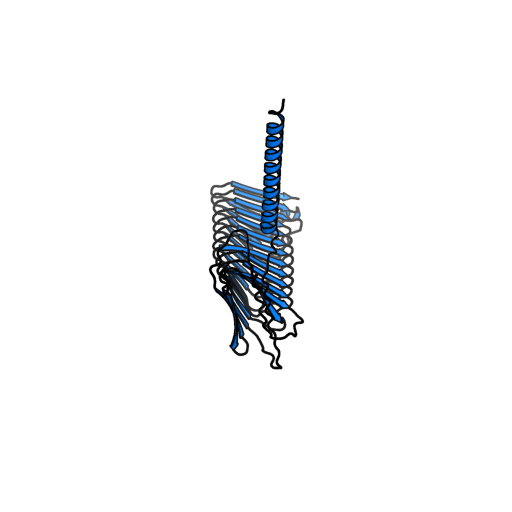ASP A C 1
ATOM 657 O O . ASP A 1 80 ? 0.922 -10.490 -27.956 1.00 54.66 80 ASP A O 1
ATOM 661 N N . ASP A 1 81 ? 1.674 -12.547 -28.431 1.00 45.75 81 ASP A N 1
ATOM 662 C CA . ASP A 1 81 ? 1.574 -12.522 -29.915 1.00 45.75 81 ASP A CA 1
ATOM 663 C C . ASP A 1 81 ? 2.710 -11.888 -30.758 1.00 45.75 81 ASP A C 1
ATOM 665 O O . ASP A 1 81 ? 2.602 -11.812 -31.992 1.00 45.75 81 ASP A O 1
ATOM 669 N N . MET A 1 82 ? 3.863 -11.530 -30.191 1.00 44.12 82 MET A N 1
ATOM 670 C CA . MET A 1 82 ? 4.946 -10.915 -30.981 1.00 44.12 82 MET A CA 1
ATOM 671 C C . MET A 1 82 ? 6.008 -11.923 -31.470 1.00 44.12 82 MET A C 1
ATOM 673 O O . MET A 1 82 ? 7.098 -12.049 -30.924 1.00 44.12 82 MET A O 1
ATOM 677 N N . HIS A 1 83 ? 5.732 -12.599 -32.593 1.00 37.53 83 HIS A N 1
ATOM 678 C CA . HIS A 1 83 ? 6.763 -13.244 -33.429 1.00 37.53 83 HIS A CA 1
ATOM 679 C C . HIS A 1 83 ? 7.379 -12.238 -34.413 1.00 37.53 83 HIS A C 1
ATOM 681 O O . HIS A 1 83 ? 7.123 -12.335 -35.614 1.00 37.53 83 HIS A O 1
ATOM 687 N N . TYR A 1 84 ? 8.164 -11.259 -33.960 1.00 37.12 84 TYR A N 1
ATOM 688 C CA . TYR A 1 84 ? 8.813 -10.325 -34.895 1.00 37.12 84 TYR A CA 1
ATOM 689 C C . TYR A 1 84 ? 10.307 -10.141 -34.618 1.00 37.12 84 TYR A C 1
ATOM 691 O O . TYR A 1 84 ? 10.847 -10.830 -33.763 1.00 37.12 84 TYR A O 1
ATOM 699 N N . ILE A 1 85 ? 11.002 -9.374 -35.479 1.00 44.81 85 ILE A N 1
ATOM 700 C CA . ILE A 1 85 ? 12.388 -9.574 -35.978 1.00 44.81 85 ILE A CA 1
ATOM 701 C C . ILE A 1 85 ? 13.377 -8.436 -35.617 1.00 44.81 85 ILE A C 1
ATOM 703 O O . ILE A 1 85 ? 13.048 -7.258 -35.742 1.00 44.81 85 ILE A O 1
ATOM 707 N N . LEU A 1 86 ? 14.609 -8.788 -35.212 1.00 35.56 86 LEU A N 1
ATOM 708 C CA . LEU A 1 86 ? 15.720 -7.878 -34.889 1.00 35.56 86 LEU A CA 1
ATOM 709 C C . LEU A 1 86 ? 16.024 -6.973 -36.093 1.00 35.56 86 LEU A C 1
ATOM 711 O O . LEU A 1 86 ? 16.633 -7.413 -37.070 1.00 35.56 86 LEU A O 1
ATOM 715 N N . ASN A 1 87 ? 15.626 -5.698 -36.038 1.00 33.25 87 ASN A N 1
ATOM 716 C CA . ASN A 1 87 ? 16.166 -4.685 -36.942 1.00 33.25 87 ASN A CA 1
ATOM 717 C C . ASN A 1 87 ? 16.057 -3.275 -36.349 1.00 33.25 87 ASN A C 1
ATOM 719 O O . ASN A 1 87 ? 14.999 -2.649 -36.358 1.00 33.25 87 ASN A O 1
ATOM 723 N N . SER A 1 88 ? 17.182 -2.753 -35.866 1.00 35.00 88 SER A N 1
ATOM 724 C CA . SER A 1 88 ? 17.299 -1.373 -35.409 1.00 35.00 88 SER A CA 1
ATOM 725 C C . SER A 1 88 ? 17.387 -0.425 -36.607 1.00 35.00 88 SER A C 1
ATOM 727 O O . SER A 1 88 ? 18.424 -0.350 -37.267 1.00 35.00 88 SER A O 1
ATOM 729 N N . ASN A 1 89 ? 16.341 0.359 -36.858 1.00 30.75 89 ASN A N 1
ATOM 730 C CA . ASN A 1 89 ? 16.476 1.599 -37.620 1.00 30.75 89 ASN A CA 1
ATOM 731 C C . ASN A 1 89 ? 16.061 2.769 -36.735 1.00 30.75 89 ASN A C 1
ATOM 733 O O . ASN A 1 89 ? 14.906 3.187 -36.716 1.00 30.75 89 ASN A O 1
ATOM 737 N N . TRP A 1 90 ? 17.048 3.312 -36.026 1.00 39.78 90 TRP A N 1
ATOM 738 C CA . TRP A 1 90 ? 16.950 4.617 -35.391 1.00 39.78 90 TRP A CA 1
ATOM 739 C C . TRP A 1 90 ? 16.653 5.653 -36.467 1.00 39.78 90 TRP A C 1
ATOM 741 O O . TRP A 1 90 ? 17.471 5.895 -37.357 1.00 39.78 90 TRP A O 1
ATOM 751 N N . LYS A 1 91 ? 15.486 6.287 -36.395 1.00 34.97 91 LYS A N 1
ATOM 752 C CA . LYS A 1 91 ? 15.239 7.506 -37.154 1.00 34.97 91 LYS A CA 1
ATOM 753 C C . LYS A 1 91 ? 15.343 8.672 -36.187 1.00 34.97 91 LYS A C 1
ATOM 755 O O . LYS A 1 91 ? 14.345 9.110 -35.631 1.00 34.97 91 LYS A O 1
ATOM 760 N N . GLN A 1 92 ? 16.562 9.173 -35.994 1.00 39.00 92 GLN A N 1
ATOM 761 C CA . GLN A 1 92 ? 16.751 10.494 -35.404 1.00 39.00 92 GLN A CA 1
ATOM 762 C C . GLN A 1 92 ? 16.052 11.492 -36.337 1.00 39.00 92 GLN A C 1
ATOM 764 O O . GLN A 1 92 ? 16.504 11.736 -37.459 1.00 39.00 92 GLN A O 1
ATOM 769 N N . ILE A 1 93 ? 14.893 12.007 -35.930 1.00 35.97 93 ILE A N 1
ATOM 770 C CA . ILE A 1 93 ? 14.226 13.087 -36.653 1.00 35.97 93 ILE A CA 1
ATOM 771 C C . ILE A 1 93 ? 14.885 14.375 -36.167 1.00 35.97 93 ILE A C 1
ATOM 773 O O . ILE A 1 93 ? 14.444 15.007 -35.218 1.00 35.97 93 ILE A O 1
ATOM 777 N N . THR A 1 94 ? 16.004 14.748 -36.784 1.00 36.00 94 THR A N 1
ATOM 778 C CA . THR A 1 94 ? 16.584 16.072 -36.556 1.00 36.00 94 THR A CA 1
ATOM 779 C C . THR A 1 94 ? 15.709 17.109 -37.259 1.00 36.00 94 THR A C 1
ATOM 781 O O . THR A 1 94 ? 15.698 17.152 -38.496 1.00 36.00 94 THR A O 1
ATOM 784 N N . SER A 1 95 ? 15.001 17.957 -36.507 1.00 33.41 95 SER A N 1
ATOM 785 C CA . SER A 1 95 ? 14.401 19.165 -37.084 1.00 33.41 95 SER A CA 1
ATOM 786 C C . SER A 1 95 ? 15.524 20.060 -37.625 1.00 33.41 95 SER A C 1
ATOM 788 O O . SER A 1 95 ? 16.476 20.338 -36.890 1.00 33.41 95 SER A O 1
ATOM 790 N N . PRO A 1 96 ? 15.462 20.574 -38.865 1.00 33.78 96 PRO A N 1
ATOM 791 C CA . PRO A 1 96 ? 16.542 21.385 -39.428 1.00 33.78 96 PRO A CA 1
ATOM 792 C C . PRO A 1 96 ? 16.627 22.821 -38.874 1.00 33.78 96 PRO A C 1
ATOM 794 O O . PRO A 1 96 ? 17.363 23.629 -39.441 1.00 33.78 96 PRO A O 1
ATOM 797 N N . SER A 1 97 ? 15.860 23.193 -37.840 1.00 39.56 97 SER A N 1
ATOM 798 C CA . SER A 1 97 ? 15.523 24.612 -37.612 1.00 39.56 97 SER A CA 1
ATOM 799 C C . SER A 1 97 ? 15.957 25.258 -36.296 1.00 39.56 97 SER A C 1
ATOM 801 O O . SER A 1 97 ? 15.747 26.463 -36.170 1.00 39.56 97 SER A O 1
ATOM 803 N N . PHE A 1 98 ? 16.584 24.556 -35.346 1.00 43.12 98 PHE A N 1
ATOM 804 C CA . PHE A 1 98 ? 16.977 25.181 -34.073 1.00 43.12 98 PHE A CA 1
ATOM 805 C C . PHE A 1 98 ? 18.436 24.905 -33.670 1.00 43.12 98 PHE A C 1
ATOM 807 O O . PHE A 1 98 ? 18.932 23.806 -33.898 1.00 43.12 98 PHE A O 1
ATOM 814 N N . PRO A 1 99 ? 19.146 25.891 -33.080 1.00 42.16 99 PRO A N 1
ATOM 815 C CA . PRO A 1 99 ? 20.582 25.825 -32.804 1.00 42.16 99 PRO A CA 1
ATOM 816 C C . PRO A 1 99 ? 20.905 25.110 -31.479 1.00 42.16 99 PRO A C 1
ATOM 818 O O . PRO A 1 99 ? 21.832 25.518 -30.782 1.00 42.16 99 PRO A O 1
ATOM 821 N N . TYR A 1 100 ? 20.129 24.098 -31.094 1.00 52.94 100 TYR A N 1
ATOM 822 C CA . TYR A 1 100 ? 20.399 23.337 -29.873 1.00 52.94 100 TYR A CA 1
ATOM 823 C C . TYR A 1 100 ? 21.417 22.232 -30.162 1.00 52.94 100 TYR A C 1
ATOM 825 O O . TYR A 1 100 ? 21.383 21.623 -31.233 1.00 52.94 100 TYR A O 1
ATOM 833 N N . GLU A 1 101 ? 22.336 21.992 -29.223 1.00 50.03 101 GLU A N 1
ATOM 834 C CA . GLU A 1 101 ? 23.214 20.826 -29.306 1.00 50.03 101 GLU A CA 1
ATOM 835 C C . GLU A 1 101 ? 22.346 19.555 -29.281 1.00 50.03 101 GLU A C 1
ATOM 837 O O . GLU A 1 101 ? 21.450 19.449 -28.437 1.00 50.03 101 GLU A O 1
ATOM 842 N N . PRO A 1 102 ? 22.535 18.620 -30.229 1.00 54.38 102 PRO A N 1
ATOM 843 C CA . PRO A 1 102 ? 21.788 17.373 -30.234 1.00 54.38 102 PRO A CA 1
ATOM 844 C C . PRO A 1 102 ? 22.095 16.595 -28.950 1.00 54.38 102 PRO A C 1
ATOM 846 O O . PRO A 1 102 ? 23.256 16.418 -28.590 1.00 54.38 102 PRO A O 1
ATOM 849 N N . ILE A 1 103 ? 21.050 16.134 -28.261 1.00 56.22 103 ILE A N 1
ATOM 850 C CA . ILE A 1 103 ? 21.201 15.115 -27.221 1.00 56.22 103 ILE A CA 1
ATOM 851 C C . ILE A 1 103 ? 21.517 13.810 -27.952 1.00 56.22 103 ILE A C 1
ATOM 853 O O . ILE A 1 103 ? 20.692 13.321 -28.728 1.00 56.22 103 ILE A O 1
ATOM 857 N N . ASP A 1 104 ? 22.706 13.263 -27.718 1.00 60.50 104 ASP A N 1
ATOM 858 C CA . ASP A 1 104 ? 23.106 11.978 -28.284 1.00 60.50 104 ASP A CA 1
ATOM 859 C C . ASP A 1 104 ? 22.684 10.857 -27.328 1.00 60.50 104 ASP A C 1
ATOM 861 O O . ASP A 1 104 ? 23.211 10.734 -26.219 1.00 60.50 104 ASP A O 1
ATOM 865 N N . ILE A 1 105 ? 21.730 10.030 -27.762 1.00 62.34 105 ILE A N 1
ATOM 866 C CA . ILE A 1 105 ? 21.304 8.822 -27.046 1.00 62.34 105 ILE A CA 1
ATOM 867 C C . ILE A 1 105 ? 22.104 7.635 -27.583 1.00 62.34 105 ILE A C 1
ATOM 869 O O . ILE A 1 105 ? 22.042 7.306 -28.767 1.00 62.34 105 ILE A O 1
ATOM 873 N N . HIS A 1 106 ? 22.851 6.990 -26.697 1.00 67.75 106 HIS A N 1
ATOM 874 C CA . HIS A 1 106 ? 23.595 5.768 -26.950 1.00 67.75 106 HIS A CA 1
ATOM 875 C C . HIS A 1 106 ? 22.831 4.580 -26.376 1.00 67.75 106 HIS A C 1
ATOM 877 O O . HIS A 1 106 ? 22.600 4.490 -25.170 1.00 67.75 106 HIS A O 1
ATOM 883 N N . PHE A 1 107 ? 22.475 3.659 -27.264 1.00 68.75 107 PHE A N 1
ATOM 884 C CA . PHE A 1 107 ? 21.833 2.398 -26.936 1.00 68.75 107 PHE A CA 1
ATOM 885 C C . PHE A 1 107 ? 22.805 1.246 -27.176 1.00 68.75 107 PHE A C 1
ATOM 887 O O . PHE A 1 107 ? 23.405 1.154 -28.251 1.00 68.75 107 PHE A O 1
ATOM 894 N N . GLN A 1 108 ? 22.941 0.362 -26.194 1.00 72.88 108 GLN A N 1
ATOM 895 C CA . GLN A 1 108 ? 23.759 -0.836 -26.296 1.00 72.88 108 GLN A CA 1
ATOM 896 C C . GLN A 1 108 ? 23.016 -2.041 -25.720 1.00 72.88 108 GLN A C 1
ATOM 898 O O . GLN A 1 108 ? 22.540 -2.008 -24.592 1.00 72.88 108 GLN A O 1
ATOM 903 N N . GLU A 1 109 ? 22.997 -3.121 -26.491 1.00 72.06 109 GLU A N 1
ATOM 904 C CA . GLU A 1 109 ? 22.479 -4.428 -26.097 1.00 72.06 109 GLU A CA 1
ATOM 905 C C . GLU A 1 109 ? 23.649 -5.411 -25.962 1.00 72.06 109 GLU A C 1
ATOM 907 O O . GLU A 1 109 ? 24.492 -5.505 -26.864 1.00 72.06 109 GLU A O 1
ATOM 912 N N . THR A 1 110 ? 23.703 -6.151 -24.854 1.00 77.31 110 THR A N 1
ATOM 913 C CA . THR A 1 110 ? 24.722 -7.176 -24.609 1.00 77.31 110 THR A CA 1
ATOM 914 C C . THR A 1 110 ? 24.077 -8.440 -24.041 1.00 77.31 110 THR A C 1
ATOM 916 O O . THR A 1 110 ? 23.347 -8.386 -23.060 1.00 77.31 110 THR A O 1
ATOM 919 N N . ILE A 1 111 ? 24.397 -9.608 -24.601 1.00 77.75 111 ILE A N 1
ATOM 920 C CA . ILE A 1 111 ? 24.100 -10.896 -23.957 1.00 77.75 111 ILE A CA 1
ATOM 921 C C . ILE A 1 111 ? 25.300 -11.244 -23.066 1.00 77.75 111 ILE A C 1
ATOM 923 O O . ILE A 1 111 ? 26.375 -11.568 -23.581 1.00 77.75 111 ILE A O 1
ATOM 927 N N . LEU A 1 112 ? 25.149 -11.110 -21.744 1.00 74.69 112 LEU A N 1
ATOM 928 C CA . LEU A 1 112 ? 26.246 -11.287 -20.775 1.00 74.69 112 LEU A CA 1
ATOM 929 C C . LEU A 1 112 ? 26.584 -12.772 -20.550 1.00 74.69 112 LEU A C 1
ATOM 931 O O . LEU A 1 112 ? 27.753 -13.156 -20.464 1.00 74.69 112 LEU A O 1
ATOM 935 N N . ASP A 1 113 ? 25.555 -13.611 -20.508 1.00 74.25 113 ASP A N 1
ATOM 936 C CA . ASP A 1 113 ? 25.591 -15.072 -20.469 1.00 74.25 113 ASP A CA 1
ATOM 937 C C . ASP A 1 113 ? 24.412 -15.624 -21.296 1.00 74.25 113 ASP A C 1
ATOM 939 O O . ASP A 1 113 ? 23.571 -14.856 -21.748 1.00 74.25 113 ASP A O 1
ATOM 943 N N . ASN A 1 114 ? 24.342 -16.938 -21.561 1.00 64.31 114 ASN A N 1
ATOM 944 C CA . ASN A 1 114 ? 23.376 -17.520 -22.521 1.00 64.31 114 ASN A CA 1
ATOM 945 C C . ASN A 1 114 ? 21.886 -17.167 -22.272 1.00 64.31 114 ASN A C 1
ATOM 947 O O . ASN A 1 114 ? 21.073 -17.459 -23.150 1.00 64.31 114 ASN A O 1
ATOM 951 N N . ASN A 1 115 ? 21.539 -16.568 -21.124 1.00 75.62 115 ASN A N 1
ATOM 952 C CA . ASN A 1 115 ? 20.169 -16.289 -20.702 1.00 75.62 115 ASN A CA 1
ATOM 953 C C . ASN A 1 115 ? 19.932 -14.866 -20.130 1.00 75.62 115 ASN A C 1
ATOM 955 O O . ASN A 1 115 ? 18.789 -14.565 -19.782 1.00 75.62 115 ASN A O 1
ATOM 959 N N . THR A 1 116 ? 20.949 -14.001 -20.000 1.00 79.00 116 THR A N 1
ATOM 960 C CA . THR A 1 116 ? 20.773 -12.618 -19.506 1.00 79.00 116 THR A CA 1
ATOM 961 C C . THR A 1 116 ? 20.929 -11.612 -20.634 1.00 79.00 116 THR A C 1
ATOM 963 O O . THR A 1 116 ? 21.976 -11.551 -21.286 1.00 79.00 116 THR A O 1
ATOM 966 N N . LEU A 1 117 ? 19.898 -10.788 -20.812 1.00 77.69 117 LEU A N 1
ATOM 967 C CA . LEU A 1 117 ? 19.905 -9.647 -21.713 1.00 77.69 117 LEU A CA 1
ATOM 968 C C . LEU A 1 117 ? 20.191 -8.364 -20.928 1.00 77.69 117 LEU A C 1
ATOM 970 O O . LEU A 1 117 ? 19.399 -7.962 -20.079 1.00 77.69 117 LEU A O 1
ATOM 974 N N . GLU A 1 118 ? 21.307 -7.712 -21.227 1.00 81.31 118 GLU A N 1
ATOM 975 C CA . GLU A 1 118 ? 21.640 -6.387 -20.709 1.00 81.31 118 GLU A CA 1
ATOM 976 C C . GLU A 1 118 ? 21.302 -5.320 -21.754 1.00 81.31 118 GLU A C 1
ATOM 978 O O . GLU A 1 118 ? 21.725 -5.402 -22.912 1.00 81.31 118 GLU A O 1
ATOM 983 N N . ILE A 1 119 ? 20.558 -4.303 -21.328 1.00 76.88 119 ILE A N 1
ATOM 984 C CA . ILE A 1 119 ? 20.156 -3.149 -22.123 1.00 76.88 119 ILE A CA 1
ATOM 985 C C . ILE A 1 119 ? 20.684 -1.899 -21.425 1.00 76.88 119 ILE A C 1
ATOM 987 O O . ILE A 1 119 ? 20.232 -1.534 -20.343 1.00 76.88 119 ILE A O 1
ATOM 991 N N . ASN A 1 120 ? 21.628 -1.217 -22.062 1.00 76.56 120 ASN A N 1
ATOM 992 C CA . ASN A 1 120 ? 22.202 0.028 -21.572 1.00 76.56 120 ASN A CA 1
ATOM 993 C C . ASN A 1 120 ? 21.713 1.190 -22.438 1.00 76.56 120 ASN A C 1
ATOM 995 O O . ASN A 1 120 ? 21.967 1.230 -23.646 1.00 76.56 120 ASN A O 1
ATOM 999 N N . VAL A 1 121 ? 21.053 2.161 -21.815 1.00 73.31 121 VAL A N 1
ATOM 1000 C CA . VAL A 1 121 ? 20.627 3.407 -22.457 1.00 73.31 121 VAL A CA 1
ATOM 1001 C C . VAL A 1 121 ? 21.306 4.563 -21.745 1.00 73.31 121 VAL A C 1
ATOM 1003 O O . VAL A 1 121 ? 21.124 4.760 -20.547 1.00 73.31 121 VAL A O 1
ATOM 1006 N N . THR A 1 122 ? 22.103 5.338 -22.474 1.00 73.81 122 THR A N 1
ATOM 1007 C CA . THR A 1 122 ? 22.802 6.506 -21.928 1.00 73.81 122 THR A CA 1
ATOM 1008 C C . THR A 1 122 ? 22.560 7.718 -22.813 1.00 73.81 122 THR A C 1
ATOM 1010 O O . THR A 1 122 ? 22.588 7.597 -24.033 1.00 73.81 122 THR A O 1
ATOM 1013 N N . SER A 1 123 ? 22.324 8.893 -22.234 1.00 67.69 123 SER A N 1
ATOM 1014 C CA . SER A 1 123 ? 22.289 10.145 -23.000 1.00 67.69 123 SER A CA 1
ATOM 1015 C C . SER A 1 123 ? 23.446 11.050 -22.609 1.00 67.69 123 SER A C 1
ATOM 1017 O O . SER A 1 123 ? 23.709 11.227 -21.421 1.00 67.69 123 SER A O 1
ATOM 1019 N N . THR A 1 124 ? 24.092 11.680 -23.585 1.00 61.03 124 THR A N 1
ATOM 1020 C CA . THR A 1 124 ? 25.081 12.735 -23.340 1.00 61.03 124 THR A CA 1
ATOM 1021 C C . THR A 1 124 ? 24.543 14.082 -23.816 1.00 61.03 124 THR A C 1
ATOM 1023 O O . THR A 1 124 ? 24.225 14.227 -24.996 1.00 61.03 124 THR A O 1
ATOM 1026 N N . GLY A 1 125 ? 24.460 15.064 -22.909 1.00 54.09 125 GLY A N 1
ATOM 1027 C CA . GLY A 1 125 ? 24.163 16.465 -23.233 1.00 54.09 125 GLY A CA 1
ATOM 1028 C C . GLY A 1 125 ? 23.574 17.256 -22.059 1.00 54.09 125 GLY A C 1
ATOM 1029 O O . GLY A 1 125 ? 22.602 16.822 -21.453 1.00 54.09 125 GLY A O 1
ATOM 1030 N N . GLU A 1 126 ? 24.122 18.442 -21.766 1.00 45.91 126 GLU A N 1
ATOM 1031 C CA . GLU A 1 126 ? 23.499 19.416 -20.856 1.00 45.91 126 GLU A CA 1
ATOM 1032 C C . GLU A 1 126 ? 22.354 20.110 -21.604 1.00 45.91 126 GLU A C 1
ATOM 1034 O O . GLU A 1 126 ? 22.547 21.097 -22.316 1.00 45.91 126 GLU A O 1
ATOM 1039 N N . GLY A 1 127 ? 21.135 19.587 -21.507 1.00 42.66 127 GLY A N 1
ATOM 1040 C CA . GLY A 1 127 ? 20.007 20.268 -22.131 1.00 42.66 127 GLY A CA 1
ATOM 1041 C C . GLY A 1 127 ? 19.726 21.601 -21.423 1.00 42.66 127 GLY A C 1
ATOM 1042 O O . GLY A 1 127 ? 19.166 21.605 -20.328 1.00 42.66 127 GLY A O 1
ATOM 1043 N N . PHE A 1 128 ? 20.031 22.737 -22.050 1.00 35.91 128 PHE A N 1
ATOM 1044 C CA . PHE A 1 128 ? 19.554 24.048 -21.594 1.00 35.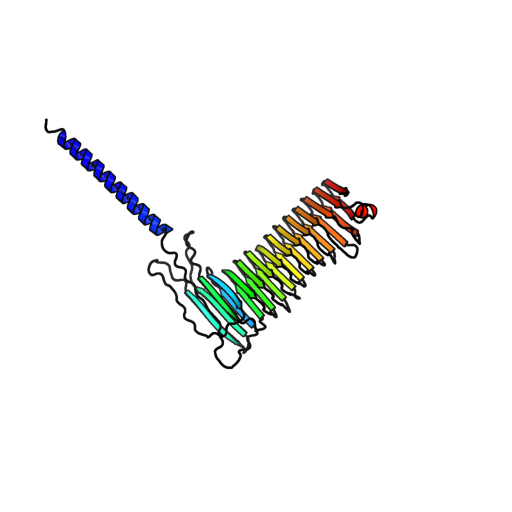91 128 PHE A CA 1
ATOM 1045 C C . PHE A 1 128 ? 18.027 24.134 -21.754 1.00 35.91 128 PHE A C 1
ATOM 1047 O O . PHE A 1 128 ? 17.507 23.898 -22.843 1.00 35.91 128 PHE A O 1
ATOM 1054 N N . PHE A 1 129 ? 17.309 24.468 -20.678 1.00 43.53 129 PHE A N 1
ATOM 1055 C CA . PHE A 1 129 ? 15.862 24.696 -20.715 1.00 43.53 129 PHE A CA 1
ATOM 1056 C C . PHE A 1 129 ? 15.532 26.176 -20.929 1.00 43.53 129 PHE A C 1
ATOM 1058 O O . PHE A 1 129 ? 16.021 27.042 -20.202 1.00 43.53 129 PHE A O 1
ATOM 1065 N N . ASP A 1 130 ? 14.634 26.430 -21.879 1.00 37.12 130 ASP A N 1
ATOM 1066 C CA . ASP A 1 130 ? 13.609 27.465 -21.739 1.00 37.12 130 ASP A CA 1
ATOM 1067 C C . ASP A 1 130 ? 12.337 26.747 -21.257 1.00 37.12 130 ASP A C 1
ATOM 1069 O O . ASP A 1 130 ? 12.062 25.633 -21.709 1.00 37.12 130 ASP A O 1
ATOM 1073 N N . SER A 1 131 ? 11.608 27.325 -20.304 1.00 41.66 131 SER A N 1
ATOM 1074 C CA . SER A 1 131 ? 10.612 26.653 -19.442 1.00 41.66 131 SER A CA 1
ATOM 1075 C C . SER A 1 131 ? 9.396 26.043 -20.152 1.00 41.66 131 SER A C 1
ATOM 1077 O O . SER A 1 131 ? 8.544 25.446 -19.498 1.00 41.66 131 SER A O 1
ATOM 1079 N N . ASP A 1 132 ? 9.315 26.183 -21.473 1.00 39.00 132 ASP A N 1
ATOM 1080 C CA . ASP A 1 132 ? 8.095 25.966 -22.247 1.00 39.00 132 ASP A CA 1
ATOM 1081 C C . ASP A 1 132 ? 8.246 24.877 -23.334 1.00 39.00 132 ASP A C 1
ATOM 1083 O O . ASP A 1 132 ? 7.295 24.610 -24.067 1.00 39.00 132 ASP A O 1
ATOM 1087 N N . TRP A 1 133 ? 9.420 24.236 -23.464 1.00 39.53 133 TRP A N 1
ATOM 1088 C CA . TRP A 1 133 ? 9.716 23.284 -24.549 1.00 39.53 133 TRP A CA 1
ATOM 1089 C C . TRP A 1 133 ? 10.268 21.963 -24.006 1.00 39.53 133 TRP A C 1
ATOM 1091 O O . TRP A 1 133 ? 11.475 21.789 -23.832 1.00 39.53 133 TRP A O 1
ATOM 1101 N N . ASN A 1 134 ? 9.374 21.004 -23.766 1.00 43.28 134 ASN A N 1
ATOM 1102 C CA . ASN A 1 134 ? 9.761 19.651 -23.391 1.00 43.28 134 ASN A CA 1
ATOM 1103 C C . ASN A 1 134 ? 10.047 18.809 -24.643 1.00 43.28 134 ASN A C 1
ATOM 1105 O O . ASN A 1 134 ? 9.130 18.273 -25.267 1.00 43.28 134 ASN A O 1
ATOM 1109 N N . LEU A 1 135 ? 11.322 18.676 -25.008 1.00 44.78 135 LEU A N 1
ATOM 1110 C CA . LEU A 1 135 ? 11.768 17.551 -25.830 1.00 44.78 135 LEU A CA 1
ATOM 1111 C C . LEU A 1 135 ? 11.777 16.304 -24.939 1.00 44.78 135 LEU A C 1
ATOM 1113 O O . LEU A 1 135 ? 12.666 16.155 -24.105 1.00 44.78 135 LEU A O 1
ATOM 1117 N N . PHE A 1 136 ? 10.774 15.445 -25.115 1.00 52.34 136 PHE A N 1
ATOM 1118 C CA . PHE A 1 136 ? 10.740 14.100 -24.550 1.00 52.34 136 PHE A CA 1
ATOM 1119 C C . PHE A 1 136 ? 11.192 13.112 -25.621 1.00 52.34 136 PHE A C 1
ATOM 1121 O O . PHE A 1 136 ? 10.661 13.112 -26.735 1.00 52.34 136 PHE A O 1
ATOM 1128 N N . TYR A 1 137 ? 12.181 12.289 -25.290 1.00 56.16 137 TYR A N 1
ATOM 1129 C CA . TYR A 1 137 ? 12.469 11.084 -26.056 1.00 56.16 137 TYR A CA 1
ATOM 1130 C C . TYR A 1 137 ? 11.780 9.926 -25.358 1.00 56.16 137 TYR A C 1
ATOM 1132 O O . TYR A 1 137 ? 12.086 9.667 -24.202 1.00 56.16 137 TYR A O 1
ATOM 1140 N N . ASP A 1 138 ? 10.882 9.240 -26.052 1.00 61.19 138 ASP A N 1
ATOM 1141 C CA . ASP A 1 138 ? 10.282 8.010 -25.545 1.00 61.19 138 ASP A CA 1
ATOM 1142 C C . ASP A 1 138 ? 11.024 6.827 -26.158 1.00 61.19 138 ASP A C 1
ATOM 1144 O O . ASP A 1 138 ? 11.230 6.782 -27.377 1.00 61.19 138 ASP A O 1
ATOM 1148 N N . PHE A 1 139 ? 11.441 5.902 -25.303 1.00 65.62 139 PHE A N 1
ATOM 1149 C CA . PHE A 1 139 ? 12.028 4.624 -25.665 1.00 65.62 139 PHE A CA 1
ATOM 1150 C C . PHE A 1 139 ? 11.045 3.519 -25.292 1.00 65.62 139 PHE A C 1
ATOM 1152 O O . PHE A 1 139 ? 10.553 3.502 -24.175 1.00 65.62 139 PHE A O 1
ATOM 1159 N N . GLU A 1 140 ? 10.730 2.609 -26.204 1.00 69.56 140 GLU A N 1
ATOM 1160 C CA . GLU A 1 140 ? 9.791 1.509 -25.949 1.00 69.56 140 GLU A CA 1
ATOM 1161 C C . GLU A 1 140 ? 10.528 0.185 -26.134 1.00 69.56 140 GLU A C 1
ATOM 1163 O O . GLU A 1 140 ? 11.130 0.006 -27.189 1.00 69.56 140 GLU A O 1
ATOM 1168 N N . ILE A 1 141 ? 10.504 -0.684 -25.116 1.00 70.88 141 ILE A N 1
ATOM 1169 C CA . ILE A 1 141 ? 11.030 -2.057 -25.111 1.00 70.88 141 ILE A CA 1
ATOM 1170 C C . ILE A 1 141 ? 9.842 -3.011 -25.038 1.00 70.88 141 ILE A C 1
ATOM 1172 O O . ILE A 1 141 ? 9.067 -2.935 -24.090 1.00 70.88 141 ILE A O 1
ATOM 1176 N N . ILE A 1 142 ? 9.724 -3.932 -25.992 1.00 71.62 142 ILE A N 1
ATOM 1177 C CA . ILE A 1 142 ? 8.674 -4.962 -25.988 1.00 71.62 142 ILE A CA 1
ATOM 1178 C C . ILE A 1 142 ? 9.310 -6.331 -25.737 1.00 71.62 142 ILE A C 1
ATOM 1180 O O . ILE A 1 142 ? 10.291 -6.683 -26.398 1.00 71.62 142 ILE A O 1
ATOM 1184 N N . ILE A 1 143 ? 8.765 -7.074 -24.772 1.00 71.12 143 ILE A N 1
ATOM 1185 C CA . ILE A 1 143 ? 9.226 -8.395 -24.333 1.00 71.12 143 ILE A CA 1
ATOM 1186 C C . ILE A 1 143 ? 8.054 -9.382 -24.422 1.00 71.12 143 ILE A C 1
ATOM 1188 O O . ILE A 1 143 ? 6.926 -9.064 -24.063 1.00 71.12 143 ILE A O 1
ATOM 1192 N N . ASP A 1 144 ? 8.323 -10.591 -24.904 1.00 69.31 144 ASP A N 1
ATOM 1193 C CA . ASP A 1 144 ? 7.342 -11.680 -24.965 1.00 69.31 144 ASP A CA 1
ATOM 1194 C C . ASP A 1 144 ? 7.058 -12.211 -23.543 1.00 69.31 144 ASP A C 1
ATOM 1196 O O . ASP A 1 144 ? 7.981 -12.479 -22.767 1.00 69.31 144 ASP A O 1
ATOM 1200 N N . ASN A 1 145 ? 5.781 -12.339 -23.186 1.00 69.88 145 ASN A N 1
ATOM 1201 C CA . ASN A 1 145 ? 5.332 -12.750 -21.851 1.00 69.88 145 ASN A CA 1
ATOM 1202 C C . ASN A 1 145 ? 5.557 -14.245 -21.540 1.00 69.88 145 ASN A C 1
ATOM 1204 O O . ASN A 1 145 ? 5.452 -14.655 -20.383 1.00 69.88 145 ASN A O 1
ATOM 1208 N N . SER A 1 146 ? 5.892 -15.066 -22.542 1.00 65.38 146 SER A N 1
ATOM 1209 C CA . SER A 1 146 ? 6.134 -16.503 -22.373 1.00 65.38 146 SER A CA 1
ATOM 1210 C C . SER A 1 146 ? 7.441 -16.824 -21.639 1.00 65.38 146 SER A C 1
ATOM 1212 O O . SER A 1 146 ? 7.676 -17.976 -21.254 1.00 65.38 146 SER A O 1
ATOM 1214 N N . TYR A 1 147 ? 8.292 -15.820 -21.416 1.00 64.50 147 TYR A N 1
ATOM 1215 C CA . TYR A 1 147 ? 9.514 -15.954 -20.636 1.00 64.50 147 TYR A CA 1
ATOM 1216 C C . TYR A 1 147 ? 9.242 -15.728 -19.142 1.00 64.50 147 TYR A C 1
ATOM 1218 O O . TYR A 1 147 ? 8.642 -14.735 -18.743 1.00 64.50 147 TYR A O 1
ATOM 1226 N N . LEU A 1 148 ? 9.765 -16.619 -18.294 1.00 62.78 148 LEU A N 1
ATOM 1227 C CA . LEU A 1 148 ? 9.935 -16.330 -16.870 1.00 62.78 148 LEU A CA 1
ATOM 1228 C C . LEU A 1 148 ? 11.128 -15.382 -16.730 1.00 62.78 148 LEU A C 1
ATOM 1230 O O . LEU A 1 148 ? 12.268 -15.805 -16.936 1.00 62.78 148 LEU A O 1
ATOM 1234 N N . VAL A 1 149 ? 10.870 -14.121 -16.393 1.00 68.88 149 VAL A N 1
ATOM 1235 C CA . VAL A 1 149 ? 11.903 -13.078 -16.397 1.00 68.88 149 VAL A CA 1
ATOM 1236 C C . VAL A 1 149 ? 12.191 -12.585 -14.980 1.00 68.88 149 VAL A C 1
ATOM 1238 O O . VAL A 1 149 ? 11.284 -12.332 -14.190 1.00 68.88 149 VAL A O 1
ATOM 1241 N N . ASP A 1 150 ? 13.472 -12.430 -14.657 1.00 80.88 150 ASP A N 1
ATOM 1242 C CA . ASP A 1 150 ? 13.935 -11.517 -13.612 1.00 80.88 150 ASP A CA 1
ATOM 1243 C C . ASP A 1 150 ? 14.166 -10.135 -14.233 1.00 80.88 150 ASP A C 1
ATOM 1245 O O . ASP A 1 150 ? 15.047 -9.996 -15.085 1.00 80.88 150 ASP A O 1
ATOM 1249 N N . LEU A 1 151 ? 13.425 -9.106 -13.815 1.00 81.56 151 LEU A N 1
ATOM 1250 C CA . LEU A 1 151 ? 13.681 -7.730 -14.258 1.00 81.56 151 LEU A CA 1
ATOM 1251 C C . LEU A 1 151 ? 14.497 -6.989 -13.203 1.00 81.56 151 LEU A C 1
ATOM 1253 O O . LEU A 1 151 ? 14.095 -6.912 -12.045 1.00 81.56 151 LEU A O 1
ATOM 1257 N N . ASN A 1 152 ? 15.632 -6.424 -13.608 1.00 83.31 152 ASN A N 1
ATOM 1258 C CA . ASN A 1 152 ? 16.421 -5.509 -12.790 1.00 83.31 152 ASN A CA 1
ATOM 1259 C C . ASN A 1 152 ? 16.604 -4.210 -13.565 1.00 83.31 152 ASN A C 1
ATOM 1261 O O . ASN A 1 152 ? 17.289 -4.202 -14.582 1.00 83.31 152 ASN A O 1
ATOM 1265 N N . SER A 1 153 ? 15.990 -3.130 -13.092 1.00 80.19 153 SER A N 1
ATOM 1266 C CA . SER A 1 153 ? 16.080 -1.814 -13.720 1.00 80.19 153 SER A CA 1
ATOM 1267 C C . SER A 1 153 ? 16.786 -0.824 -12.797 1.00 80.19 153 SER A C 1
ATOM 1269 O O . SER A 1 153 ? 16.432 -0.720 -11.623 1.00 80.19 153 SER A O 1
ATOM 1271 N N . GLN A 1 154 ? 17.777 -0.100 -13.315 1.00 82.50 154 GLN A N 1
ATOM 1272 C CA . GLN A 1 154 ? 18.417 1.034 -12.654 1.00 82.50 154 GLN A CA 1
ATOM 1273 C C . GLN A 1 154 ? 18.208 2.299 -13.487 1.00 82.50 154 GLN A C 1
ATOM 1275 O O . GLN A 1 154 ? 18.591 2.350 -14.653 1.00 82.50 154 GLN A O 1
ATOM 1280 N N . VAL A 1 155 ? 17.641 3.332 -12.870 1.00 74.69 155 VAL A N 1
ATOM 1281 C CA . VAL A 1 155 ? 17.208 4.578 -13.506 1.00 74.69 155 VAL A CA 1
ATOM 1282 C C . VAL A 1 155 ? 17.812 5.748 -12.741 1.00 74.69 155 VAL A C 1
ATOM 1284 O O . VAL A 1 155 ? 17.684 5.819 -11.526 1.00 74.69 155 VAL A O 1
ATOM 1287 N N . THR A 1 156 ? 18.491 6.679 -13.407 1.00 72.38 156 THR A N 1
ATOM 1288 C CA . THR A 1 156 ? 19.154 7.788 -12.688 1.00 72.38 156 THR A CA 1
ATOM 1289 C C . THR A 1 156 ? 18.341 9.099 -12.700 1.00 72.38 156 THR A C 1
ATOM 1291 O O . THR A 1 156 ? 18.247 9.764 -11.672 1.00 72.38 156 THR A O 1
ATOM 1294 N N . HIS A 1 157 ? 17.730 9.490 -13.829 1.00 65.06 157 HIS A N 1
ATOM 1295 C CA . HIS A 1 157 ? 17.110 10.826 -13.981 1.00 65.06 157 HIS A CA 1
ATOM 1296 C C . HIS A 1 157 ? 15.912 10.863 -14.951 1.00 65.06 157 HIS A C 1
ATOM 1298 O O . HIS A 1 157 ? 15.980 11.530 -15.982 1.00 65.06 157 HIS A O 1
ATOM 1304 N N . SER A 1 158 ? 14.824 10.126 -14.693 1.00 68.62 158 SER A N 1
ATOM 1305 C CA . SER A 1 158 ? 13.810 9.901 -15.740 1.00 68.62 158 SER A CA 1
ATOM 1306 C C . SER A 1 158 ? 12.478 9.301 -15.272 1.00 68.62 158 SER A C 1
ATOM 1308 O O . SER A 1 158 ? 12.343 8.839 -14.144 1.00 68.62 158 SER A O 1
ATOM 1310 N N . GLN A 1 159 ? 11.497 9.314 -16.179 1.00 75.06 159 GLN A N 1
ATOM 1311 C CA . GLN A 1 159 ? 10.285 8.512 -16.100 1.00 75.06 159 GLN A CA 1
ATOM 1312 C C . GLN A 1 159 ? 10.497 7.094 -16.660 1.00 75.06 159 GLN A C 1
ATOM 1314 O O . GLN A 1 159 ? 10.877 6.927 -17.823 1.00 75.06 159 GLN A O 1
ATOM 1319 N N . VAL A 1 160 ? 10.147 6.079 -15.874 1.00 77.75 160 VAL A N 1
ATOM 1320 C CA . VAL A 1 160 ? 10.054 4.683 -16.316 1.00 77.75 160 VAL A CA 1
ATOM 1321 C C . VAL A 1 160 ? 8.628 4.202 -16.186 1.00 77.75 160 VAL A C 1
ATOM 1323 O O . VAL A 1 160 ? 8.070 4.241 -15.097 1.00 77.75 160 VAL A O 1
ATOM 1326 N N . ASN A 1 161 ? 8.065 3.720 -17.287 1.00 82.94 161 ASN A N 1
ATOM 1327 C CA . ASN A 1 161 ? 6.757 3.090 -17.320 1.00 82.94 161 ASN A CA 1
ATOM 1328 C C . ASN A 1 161 ? 6.933 1.602 -17.636 1.00 82.94 161 ASN A C 1
ATOM 1330 O O . ASN A 1 161 ? 7.640 1.247 -18.579 1.00 82.94 161 ASN A O 1
ATOM 1334 N N . ILE A 1 162 ? 6.316 0.723 -16.856 1.00 83.19 1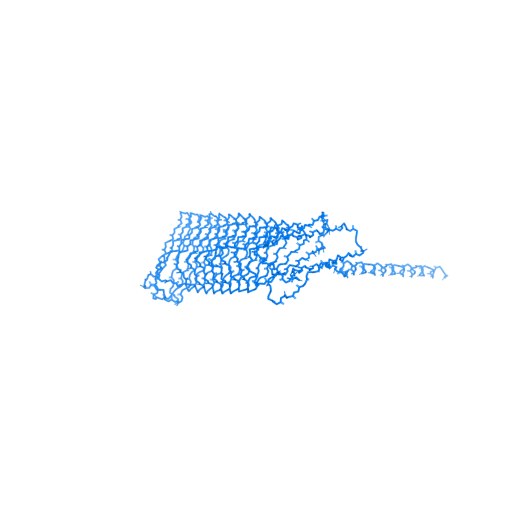62 ILE A N 1
ATOM 1335 C CA . ILE A 1 162 ? 6.371 -0.725 -17.056 1.00 83.19 162 ILE A CA 1
ATOM 1336 C C . ILE A 1 162 ? 4.949 -1.252 -17.088 1.00 83.19 162 ILE A C 1
ATOM 1338 O O . ILE A 1 162 ? 4.244 -1.167 -16.094 1.00 83.19 162 ILE A O 1
ATOM 1342 N N . GLU A 1 163 ? 4.549 -1.834 -18.206 1.00 87.88 163 GLU A N 1
ATOM 1343 C CA . GLU A 1 163 ? 3.246 -2.460 -18.387 1.00 87.88 163 GLU A CA 1
ATOM 1344 C C . GLU A 1 163 ? 3.466 -3.963 -18.585 1.00 87.88 163 GLU A C 1
ATOM 1346 O O . GLU A 1 163 ? 4.204 -4.378 -19.481 1.00 87.88 163 GLU A O 1
ATOM 1351 N N . ALA A 1 164 ? 2.855 -4.800 -17.751 1.00 84.44 164 ALA A N 1
ATOM 1352 C CA . ALA A 1 164 ? 2.939 -6.249 -17.901 1.00 84.44 164 ALA A CA 1
ATOM 1353 C C . ALA A 1 164 ? 1.558 -6.889 -17.818 1.00 84.44 164 ALA A C 1
ATOM 1355 O O . ALA A 1 164 ? 0.819 -6.659 -16.861 1.00 84.44 164 ALA A O 1
ATOM 1356 N N . THR A 1 165 ? 1.227 -7.715 -18.811 1.00 86.25 165 THR A N 1
ATOM 1357 C CA . THR A 1 165 ? -0.040 -8.452 -18.866 1.00 86.25 165 THR A CA 1
ATOM 1358 C C . THR A 1 165 ? 0.221 -9.947 -19.001 1.00 86.25 165 THR A C 1
ATOM 1360 O O . THR A 1 165 ? 1.096 -10.350 -19.764 1.00 86.25 165 THR A O 1
ATOM 1363 N N . ASP A 1 166 ? -0.507 -10.770 -18.239 1.00 84.31 166 ASP A N 1
ATOM 1364 C CA . ASP A 1 166 ? -0.435 -12.241 -18.295 1.00 84.31 166 ASP A CA 1
ATOM 1365 C C . ASP A 1 166 ? 1.018 -12.765 -18.209 1.00 84.31 166 ASP A C 1
ATOM 1367 O O . ASP A 1 166 ? 1.427 -13.675 -18.926 1.00 84.31 166 ASP A O 1
ATOM 1371 N N . THR A 1 167 ? 1.827 -12.134 -17.349 1.00 80.38 167 THR A N 1
ATOM 1372 C CA . THR A 1 167 ? 3.279 -12.354 -17.249 1.00 80.38 167 THR A CA 1
ATOM 1373 C C . THR A 1 167 ? 3.659 -12.975 -15.904 1.00 80.38 167 THR A C 1
ATOM 1375 O O . THR A 1 167 ? 3.057 -12.685 -14.867 1.00 80.38 167 THR A O 1
ATOM 1378 N N . GLU A 1 168 ? 4.701 -13.804 -15.901 1.00 84.31 168 GLU A N 1
ATOM 1379 C CA . GLU A 1 168 ? 5.257 -14.421 -14.698 1.00 84.31 168 GLU A CA 1
ATOM 1380 C C . GLU A 1 168 ? 6.675 -13.894 -14.424 1.00 84.31 168 GLU A C 1
ATOM 1382 O O . GLU A 1 168 ? 7.578 -14.044 -15.248 1.00 84.31 168 GLU A O 1
ATOM 1387 N N . PHE A 1 169 ? 6.891 -13.308 -13.243 1.00 82.38 169 PHE A N 1
ATOM 1388 C CA . PHE A 1 169 ? 8.212 -12.871 -12.792 1.00 82.38 169 PHE A CA 1
ATOM 1389 C C . PHE A 1 169 ? 8.735 -13.767 -11.675 1.00 82.38 169 PHE A C 1
ATOM 1391 O O . PHE A 1 169 ? 8.031 -14.103 -10.715 1.00 82.38 169 PHE A O 1
ATOM 1398 N N . SER A 1 170 ? 10.022 -14.099 -11.749 1.00 82.62 170 SER A N 1
ATOM 1399 C CA . SER A 1 170 ? 10.714 -14.674 -10.595 1.00 82.62 170 SER A CA 1
ATOM 1400 C C . SER A 1 170 ? 11.009 -13.581 -9.567 1.00 82.62 170 SER A C 1
ATOM 1402 O O . SER A 1 170 ? 10.584 -13.702 -8.412 1.00 82.62 170 SER A O 1
ATOM 1404 N N . ILE A 1 171 ? 11.670 -12.503 -9.994 1.00 83.69 171 ILE A N 1
ATOM 1405 C CA . ILE A 1 171 ? 11.988 -11.304 -9.211 1.00 83.69 171 ILE A CA 1
ATOM 1406 C C . ILE A 1 171 ? 11.722 -10.051 -10.058 1.00 83.69 171 ILE A C 1
ATOM 1408 O O . ILE A 1 171 ? 12.049 -10.006 -11.244 1.00 83.69 171 ILE A O 1
ATOM 1412 N N . PHE A 1 172 ? 11.191 -9.003 -9.428 1.00 87.56 172 PHE A N 1
ATOM 1413 C CA . PHE A 1 172 ? 11.060 -7.675 -10.022 1.00 87.56 172 PHE A CA 1
ATOM 1414 C C . PHE A 1 172 ? 11.791 -6.645 -9.160 1.00 87.56 172 PHE A C 1
ATOM 1416 O O . PHE A 1 172 ? 11.413 -6.411 -8.013 1.00 87.56 172 PHE A O 1
ATOM 1423 N N . ASN A 1 173 ? 12.838 -6.030 -9.703 1.00 88.50 173 ASN A N 1
ATOM 1424 C CA . ASN A 1 173 ? 13.640 -5.020 -9.025 1.00 88.50 173 ASN A CA 1
ATOM 1425 C C . ASN A 1 173 ? 13.686 -3.734 -9.843 1.00 88.50 173 ASN A C 1
ATOM 1427 O O . ASN A 1 173 ? 14.058 -3.749 -11.020 1.00 88.50 173 ASN A O 1
ATOM 1431 N N . LEU A 1 174 ? 13.392 -2.616 -9.190 1.00 86.94 174 LEU A N 1
ATOM 1432 C CA . LEU A 1 174 ? 13.496 -1.297 -9.785 1.00 86.94 174 LEU A CA 1
ATOM 1433 C C . LEU A 1 174 ? 14.193 -0.342 -8.820 1.00 86.94 174 LEU A C 1
ATOM 1435 O O . LEU A 1 174 ? 13.761 -0.166 -7.689 1.00 86.94 174 LEU A O 1
ATOM 1439 N N . ASN A 1 175 ? 15.260 0.296 -9.282 1.00 86.69 175 ASN A N 1
ATOM 1440 C CA . ASN A 1 175 ? 15.998 1.300 -8.532 1.00 86.69 175 ASN A CA 1
ATOM 1441 C C . ASN A 1 175 ? 15.989 2.608 -9.321 1.00 86.69 175 ASN A C 1
ATOM 1443 O O . ASN A 1 175 ? 16.460 2.632 -10.456 1.00 86.69 175 ASN A O 1
ATOM 1447 N N . SER A 1 176 ? 15.494 3.688 -8.726 1.00 83.38 176 SER A N 1
ATOM 1448 C CA . SER A 1 176 ? 15.493 5.029 -9.306 1.00 83.38 176 SER A CA 1
ATOM 1449 C C . SER A 1 176 ? 16.215 6.021 -8.394 1.00 83.38 176 SER A C 1
ATOM 1451 O O . SER A 1 176 ? 15.930 6.103 -7.200 1.00 83.38 176 SER A O 1
ATOM 1453 N N . GLU A 1 177 ? 17.162 6.793 -8.931 1.00 82.88 177 GLU A N 1
ATOM 1454 C CA . GLU A 1 177 ? 17.759 7.899 -8.176 1.00 82.88 177 GLU A CA 1
ATOM 1455 C C . GLU A 1 177 ? 16.829 9.114 -8.157 1.00 82.88 177 GLU A C 1
ATOM 1457 O O . GLU A 1 177 ? 16.544 9.647 -7.088 1.00 82.88 177 GLU A O 1
ATOM 1462 N N . THR A 1 178 ? 16.359 9.556 -9.326 1.00 77.19 178 THR A N 1
ATOM 1463 C CA . THR A 1 178 ? 15.401 10.656 -9.446 1.00 77.19 178 THR A CA 1
ATOM 1464 C C . THR A 1 178 ? 14.426 10.426 -10.604 1.00 77.19 178 THR A C 1
ATOM 1466 O O . THR A 1 178 ? 14.832 9.940 -11.665 1.00 77.19 178 THR A O 1
ATOM 1469 N N . GLY A 1 179 ? 13.162 10.827 -10.442 1.00 76.25 179 GLY A N 1
ATOM 1470 C CA . GLY A 1 179 ? 12.202 10.907 -11.548 1.00 76.25 179 GLY A CA 1
ATOM 1471 C C . GLY A 1 179 ? 10.822 10.357 -11.215 1.00 76.25 179 GLY A C 1
ATOM 1472 O O . GLY A 1 179 ? 10.272 10.692 -10.172 1.00 76.25 179 GLY A O 1
ATOM 1473 N N . SER A 1 180 ? 10.227 9.587 -12.125 1.00 80.56 180 SER A N 1
ATOM 1474 C CA . SER A 1 180 ? 8.951 8.927 -11.855 1.00 80.56 180 SER A CA 1
ATOM 1475 C C . SER A 1 180 ? 8.943 7.475 -12.299 1.00 80.56 180 SER A C 1
ATOM 1477 O O . SER A 1 180 ? 9.532 7.102 -13.309 1.00 80.56 180 SER A O 1
ATOM 1479 N N . ILE A 1 181 ? 8.265 6.639 -11.530 1.00 83.69 181 ILE A N 1
ATOM 1480 C CA . ILE A 1 181 ? 8.088 5.224 -11.810 1.00 83.69 181 ILE A CA 1
ATOM 1481 C C . ILE A 1 181 ? 6.595 4.991 -11.950 1.00 83.69 181 ILE A C 1
ATOM 1483 O O . ILE A 1 181 ? 5.829 5.314 -11.050 1.00 83.69 181 ILE A O 1
ATOM 1487 N N . HIS A 1 182 ? 6.180 4.424 -13.070 1.00 88.31 182 HIS A N 1
ATOM 1488 C CA . HIS A 1 182 ? 4.828 3.946 -13.274 1.00 88.31 182 HIS A CA 1
ATOM 1489 C C . HIS A 1 182 ? 4.892 2.457 -13.589 1.00 88.31 182 HIS A C 1
ATOM 1491 O O . HIS A 1 182 ? 5.617 2.041 -14.491 1.00 88.31 182 HIS A O 1
ATOM 1497 N N . VAL A 1 183 ? 4.158 1.642 -12.849 1.00 89.00 183 VAL A N 1
ATOM 1498 C CA . VAL A 1 183 ? 4.043 0.211 -13.113 1.00 89.00 183 VAL A CA 1
ATOM 1499 C C . VAL A 1 183 ? 2.572 -0.138 -13.206 1.00 89.00 183 VAL A C 1
ATOM 1501 O O . VAL A 1 183 ? 1.796 0.259 -12.341 1.00 89.00 183 VAL A O 1
ATOM 1504 N N . ASP A 1 184 ? 2.203 -0.877 -14.242 1.00 90.88 184 ASP A N 1
ATOM 1505 C CA . ASP A 1 184 ? 0.850 -1.353 -14.468 1.00 90.88 184 ASP A CA 1
ATOM 1506 C C . ASP A 1 184 ? 0.860 -2.859 -14.749 1.00 90.88 184 ASP A 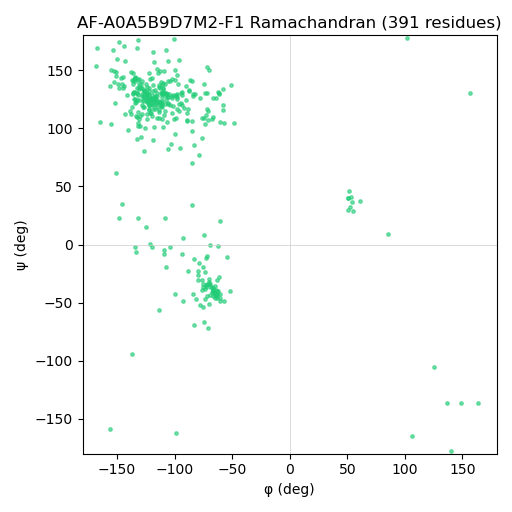C 1
ATOM 1508 O O . ASP A 1 184 ? 1.378 -3.329 -15.766 1.00 90.88 184 ASP A O 1
ATOM 1512 N N . PHE A 1 185 ? 0.342 -3.637 -13.803 1.00 91.88 185 PHE A N 1
ATOM 1513 C CA . PHE A 1 185 ? 0.342 -5.095 -13.831 1.00 91.88 185 PHE A CA 1
ATOM 1514 C C . PHE A 1 185 ? -1.071 -5.643 -13.956 1.00 91.88 185 PHE A C 1
ATOM 1516 O O . PHE A 1 185 ? -1.919 -5.426 -13.095 1.00 91.88 185 PHE A O 1
ATOM 1523 N N . HIS A 1 186 ? -1.298 -6.454 -14.982 1.00 91.88 186 HIS A N 1
ATOM 1524 C CA . HIS A 1 186 ? -2.559 -7.136 -15.236 1.00 91.88 186 HIS A CA 1
ATOM 1525 C C . HIS A 1 186 ? -2.341 -8.650 -15.273 1.00 91.88 186 HIS A C 1
ATOM 1527 O O . HIS A 1 186 ? -1.594 -9.154 -16.104 1.00 91.88 186 HIS A O 1
ATOM 1533 N N . ASN A 1 187 ? -3.010 -9.400 -14.392 1.00 89.50 187 ASN A N 1
ATOM 1534 C CA . ASN A 1 187 ? -2.871 -10.862 -14.297 1.00 89.50 187 ASN A CA 1
ATOM 1535 C C . ASN A 1 187 ? -1.409 -11.334 -14.128 1.00 89.50 187 ASN A C 1
ATOM 1537 O O . ASN A 1 187 ? -1.002 -12.355 -14.683 1.00 89.50 187 ASN A O 1
ATOM 1541 N N . VAL A 1 188 ? -0.598 -10.591 -13.377 1.00 86.94 188 VAL A N 1
ATOM 1542 C CA . VAL A 1 188 ? 0.819 -10.906 -13.174 1.00 86.94 188 VAL A CA 1
ATOM 1543 C C . VAL A 1 188 ? 0.994 -11.871 -12.000 1.00 86.94 188 VAL A C 1
ATOM 1545 O O . VAL A 1 188 ? 0.323 -11.754 -10.970 1.00 86.94 188 VAL A O 1
ATOM 1548 N N . TYR A 1 189 ? 1.924 -12.818 -12.123 1.00 87.19 189 TYR A N 1
ATOM 1549 C CA . TYR A 1 189 ? 2.322 -13.703 -11.027 1.00 87.19 189 TYR A CA 1
ATOM 1550 C C . TYR A 1 189 ? 3.779 -13.461 -10.629 1.00 87.19 189 TYR A C 1
ATOM 1552 O O . TYR A 1 189 ? 4.664 -13.503 -11.480 1.00 87.19 189 TYR A O 1
ATOM 1560 N N . ILE A 1 190 ? 4.046 -13.231 -9.338 1.00 84.44 190 ILE A N 1
ATOM 1561 C CA . ILE A 1 190 ? 5.412 -13.007 -8.831 1.00 84.44 190 ILE A CA 1
ATOM 1562 C C . ILE A 1 190 ? 5.741 -13.999 -7.719 1.00 84.44 190 ILE A C 1
ATOM 1564 O O . ILE A 1 190 ? 5.033 -14.097 -6.709 1.00 84.44 190 ILE A O 1
ATOM 1568 N N . HIS A 1 191 ? 6.836 -14.739 -7.914 1.00 78.75 191 HIS A N 1
ATOM 1569 C CA . HIS A 1 191 ? 7.241 -15.830 -7.021 1.00 78.75 191 HIS A CA 1
ATOM 1570 C C . HIS A 1 191 ? 8.042 -15.373 -5.805 1.00 78.75 191 HIS A C 1
ATOM 1572 O O . HIS A 1 191 ? 7.825 -15.901 -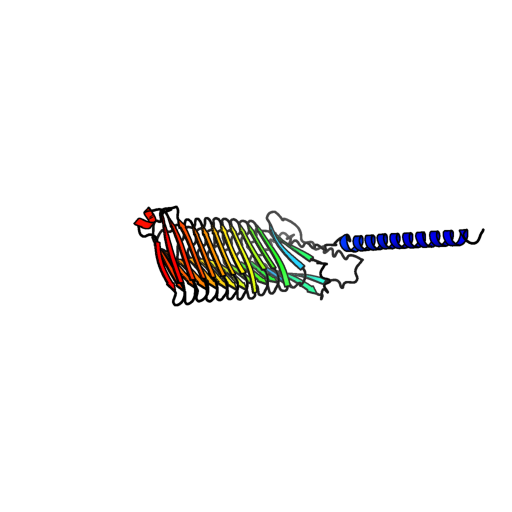4.714 1.00 78.75 191 HIS A O 1
ATOM 1578 N N . SER A 1 192 ? 8.996 -14.451 -5.981 1.00 82.25 192 SER A N 1
ATOM 1579 C CA . SER A 1 192 ? 10.043 -14.228 -4.967 1.00 82.25 192 SER A CA 1
ATOM 1580 C C . SER A 1 192 ? 9.990 -12.868 -4.288 1.00 82.25 192 SER A C 1
ATOM 1582 O O . SER A 1 192 ? 9.935 -12.827 -3.056 1.00 82.25 192 SER A O 1
ATOM 1584 N N . SER A 1 193 ? 10.033 -11.764 -5.039 1.00 82.62 193 SER A N 1
ATOM 1585 C CA . SER A 1 193 ? 9.932 -10.404 -4.487 1.00 82.62 193 SER A CA 1
ATOM 1586 C C . SER A 1 193 ? 9.720 -9.336 -5.556 1.00 82.62 193 SER A C 1
ATOM 1588 O O . SER A 1 193 ? 10.137 -9.488 -6.705 1.00 82.62 193 SER A O 1
ATOM 1590 N N . VAL A 1 194 ? 9.085 -8.248 -5.123 1.00 85.94 194 VAL A N 1
ATOM 1591 C CA . VAL A 1 194 ? 9.061 -6.942 -5.782 1.00 85.94 194 VAL A CA 1
ATOM 1592 C C . VAL A 1 194 ? 9.857 -6.003 -4.883 1.00 85.94 194 VAL A C 1
ATOM 1594 O O . VAL A 1 194 ? 9.481 -5.824 -3.727 1.00 85.94 194 VAL A O 1
ATOM 1597 N N . ASN A 1 195 ? 10.959 -5.436 -5.368 1.00 89.06 195 ASN A N 1
ATOM 1598 C CA . ASN A 1 195 ? 11.754 -4.468 -4.612 1.00 89.06 195 ASN A CA 1
ATOM 1599 C C . ASN A 1 195 ? 11.882 -3.181 -5.422 1.00 89.06 195 ASN A C 1
ATOM 1601 O O . ASN A 1 195 ? 12.354 -3.204 -6.558 1.00 89.06 195 ASN A O 1
ATOM 1605 N N . ILE A 1 196 ? 11.451 -2.072 -4.834 1.00 86.25 196 ILE A N 1
ATOM 1606 C CA . ILE A 1 196 ? 11.483 -0.749 -5.443 1.00 86.25 196 ILE A CA 1
ATOM 1607 C C . ILE A 1 196 ? 12.277 0.162 -4.515 1.00 86.25 196 ILE A C 1
ATOM 1609 O O . ILE A 1 196 ? 11.948 0.272 -3.337 1.00 86.25 196 ILE A O 1
ATOM 1613 N N . SER A 1 197 ? 13.321 0.797 -5.035 1.00 88.00 197 SER A N 1
ATOM 1614 C CA . SER A 1 197 ? 14.082 1.816 -4.318 1.00 88.00 197 SER A CA 1
ATOM 1615 C C . SER A 1 197 ? 14.010 3.133 -5.079 1.00 88.00 197 SER A C 1
ATOM 1617 O O . SER A 1 197 ? 14.349 3.167 -6.260 1.00 88.00 197 SER A O 1
ATOM 1619 N N . GLU A 1 198 ? 13.567 4.209 -4.433 1.00 84.75 198 GLU A N 1
ATOM 1620 C CA . GLU A 1 198 ? 13.463 5.539 -5.037 1.00 84.75 198 GLU A CA 1
ATOM 1621 C C . GLU A 1 198 ? 14.072 6.614 -4.134 1.00 84.75 198 GLU A C 1
ATOM 1623 O O . GLU A 1 198 ? 13.544 6.940 -3.076 1.00 84.75 198 GLU A O 1
ATOM 1628 N N . LYS A 1 199 ? 15.162 7.247 -4.561 1.00 84.88 199 LYS A N 1
ATOM 1629 C CA . LYS A 1 199 ? 15.759 8.330 -3.769 1.00 84.88 199 LYS A CA 1
ATOM 1630 C C . LYS A 1 199 ? 14.938 9.624 -3.830 1.00 84.88 199 LYS A C 1
ATOM 1632 O O . LYS A 1 199 ? 14.698 10.243 -2.792 1.00 84.88 199 LYS A O 1
ATOM 1637 N N . SER A 1 200 ? 14.507 10.075 -5.007 1.00 82.75 200 SER A N 1
ATOM 1638 C CA . SER A 1 200 ? 13.542 11.174 -5.090 1.00 82.75 200 SER A CA 1
ATOM 1639 C C . SER A 1 200 ? 12.535 11.066 -6.228 1.00 82.75 200 SER A C 1
ATOM 1641 O O . SER A 1 200 ? 12.927 10.851 -7.373 1.00 82.75 200 SER A O 1
ATOM 1643 N N . GLY A 1 201 ? 11.250 11.317 -5.952 1.00 82.25 201 GLY A N 1
ATOM 1644 C CA . GLY A 1 201 ? 10.275 11.456 -7.036 1.00 82.25 201 GLY A CA 1
ATOM 1645 C C . GLY A 1 201 ? 8.842 11.015 -6.760 1.00 82.25 201 GLY A C 1
ATOM 1646 O O . GLY A 1 201 ? 8.226 11.415 -5.768 1.00 82.25 201 GLY A O 1
ATOM 1647 N N . TYR A 1 202 ? 8.280 10.308 -7.733 1.00 84.25 202 TYR A N 1
ATOM 1648 C CA . TYR A 1 202 ? 6.904 9.837 -7.756 1.00 84.25 202 TYR A CA 1
ATOM 1649 C C . TYR A 1 202 ? 6.858 8.394 -8.258 1.00 84.25 202 TYR A C 1
ATOM 1651 O O . TYR A 1 202 ? 7.170 8.139 -9.420 1.00 84.25 202 TYR A O 1
ATOM 1659 N N . THR A 1 203 ? 6.378 7.474 -7.429 1.00 85.75 203 THR A N 1
ATOM 1660 C CA . THR A 1 203 ? 6.093 6.092 -7.819 1.00 85.75 203 THR A CA 1
ATOM 1661 C C . THR A 1 203 ? 4.589 5.845 -7.835 1.00 85.75 203 THR A C 1
ATOM 1663 O O . THR A 1 203 ? 3.882 6.210 -6.901 1.00 85.75 203 THR A O 1
ATOM 1666 N N . ASP A 1 204 ? 4.099 5.191 -8.878 1.00 89.44 204 ASP A N 1
ATOM 1667 C CA . ASP A 1 204 ? 2.706 4.797 -9.064 1.00 89.44 204 ASP A CA 1
ATOM 1668 C C . ASP A 1 204 ? 2.651 3.354 -9.547 1.00 89.44 204 ASP A C 1
ATOM 1670 O O . ASP A 1 204 ? 3.260 3.000 -10.554 1.00 89.44 204 ASP A O 1
ATOM 1674 N N . PHE A 1 205 ? 1.975 2.506 -8.787 1.00 89.12 205 PHE A N 1
ATOM 1675 C CA . PHE A 1 205 ? 1.990 1.068 -8.964 1.00 89.12 205 PHE A CA 1
ATOM 1676 C C . PHE A 1 205 ? 0.552 0.557 -8.987 1.00 89.12 205 PHE A C 1
ATOM 1678 O O . PHE A 1 205 ? -0.097 0.423 -7.950 1.00 89.12 205 PHE A O 1
ATOM 1685 N N . ASN A 1 206 ? 0.060 0.266 -10.183 1.00 90.62 206 ASN A N 1
ATOM 1686 C CA . ASN A 1 206 ? -1.270 -0.256 -10.441 1.00 90.62 206 ASN A CA 1
ATOM 1687 C C . ASN A 1 206 ? -1.192 -1.773 -10.638 1.00 90.62 206 ASN A C 1
ATOM 1689 O O . ASN A 1 206 ? -0.376 -2.272 -11.409 1.00 90.62 206 ASN A O 1
ATOM 1693 N N . ILE A 1 207 ? -2.011 -2.529 -9.909 1.00 88.50 207 ILE A N 1
ATOM 1694 C CA . ILE A 1 207 ? -2.042 -3.991 -9.976 1.00 88.50 207 ILE A CA 1
ATOM 1695 C C . ILE A 1 207 ? -3.481 -4.477 -10.034 1.00 88.50 207 ILE A C 1
ATOM 1697 O O . ILE A 1 207 ? -4.279 -4.232 -9.130 1.00 88.50 207 ILE A O 1
ATOM 1701 N N . TYR A 1 208 ? -3.777 -5.265 -11.056 1.00 91.38 208 TYR A N 1
ATOM 1702 C CA . TYR A 1 208 ? -5.089 -5.819 -11.331 1.00 91.38 208 TYR A CA 1
ATOM 1703 C C . TYR A 1 208 ? -5.008 -7.338 -11.453 1.00 91.38 208 TYR A C 1
ATOM 1705 O O . TYR A 1 208 ? -4.171 -7.871 -12.185 1.00 91.38 208 TYR A O 1
ATOM 1713 N N . ASN A 1 209 ? -5.913 -8.042 -10.769 1.00 91.31 209 ASN A N 1
ATOM 1714 C CA . ASN A 1 209 ? -6.122 -9.492 -10.874 1.00 91.31 209 ASN A CA 1
ATOM 1715 C C . ASN A 1 209 ? -4.831 -10.327 -10.732 1.00 91.31 209 ASN A C 1
ATOM 1717 O O . ASN A 1 209 ? -4.696 -11.387 -11.342 1.00 91.31 209 ASN A O 1
ATOM 1721 N N . SER A 1 210 ? -3.851 -9.836 -9.978 1.00 86.75 210 SER A N 1
ATOM 1722 C CA . SER A 1 210 ? -2.506 -10.407 -9.926 1.00 86.75 210 SER A CA 1
ATOM 1723 C C . SER A 1 210 ? -2.280 -11.169 -8.625 1.00 86.75 210 SER A C 1
ATOM 1725 O O . SER A 1 210 ? -2.945 -10.945 -7.612 1.00 86.75 210 SER A O 1
ATOM 1727 N N . ASN A 1 211 ? -1.318 -12.085 -8.628 1.00 87.75 211 ASN A N 1
ATOM 1728 C CA . ASN A 1 211 ? -0.969 -12.860 -7.445 1.00 87.75 211 ASN A CA 1
ATOM 1729 C C . ASN A 1 211 ? 0.525 -12.732 -7.147 1.00 87.75 211 ASN A C 1
ATOM 1731 O O . ASN A 1 211 ? 1.378 -13.384 -7.750 1.00 87.75 211 ASN A O 1
ATOM 1735 N N . ILE A 1 212 ? 0.827 -11.872 -6.182 1.00 84.75 212 ILE A N 1
ATOM 1736 C CA . ILE A 1 212 ? 2.170 -11.572 -5.704 1.00 84.75 212 ILE A CA 1
ATOM 1737 C C . ILE A 1 212 ? 2.313 -12.256 -4.348 1.00 84.75 212 ILE A C 1
ATOM 1739 O O . ILE A 1 212 ? 2.151 -11.672 -3.276 1.00 84.75 212 ILE A O 1
ATOM 1743 N N . THR A 1 213 ? 2.617 -13.551 -4.388 1.00 77.00 213 THR A N 1
ATOM 1744 C CA . THR A 1 213 ? 2.819 -14.364 -3.172 1.00 77.00 213 THR A CA 1
ATOM 1745 C C . THR A 1 213 ? 4.090 -14.002 -2.396 1.00 77.00 213 THR A C 1
ATOM 1747 O O . THR A 1 213 ? 4.379 -14.583 -1.348 1.00 77.00 213 THR A O 1
ATOM 1750 N N . SER A 1 214 ? 4.840 -13.032 -2.902 1.00 77.06 214 SER A N 1
ATOM 1751 C CA . SER A 1 214 ? 6.063 -12.491 -2.343 1.00 77.06 214 SER A CA 1
ATOM 1752 C C . SER A 1 214 ? 5.871 -11.166 -1.601 1.00 77.06 214 SER A C 1
ATOM 1754 O O . SER A 1 214 ? 4.782 -10.596 -1.555 1.00 77.06 214 SER A O 1
ATOM 1756 N N . ASN A 1 215 ? 6.955 -10.654 -1.016 1.00 85.06 215 ASN A N 1
ATOM 1757 C CA . ASN A 1 215 ? 6.970 -9.304 -0.462 1.00 85.06 215 ASN A CA 1
ATOM 1758 C C . ASN A 1 215 ? 7.034 -8.265 -1.589 1.00 85.06 215 ASN A C 1
ATOM 1760 O O . ASN A 1 215 ? 7.821 -8.432 -2.523 1.00 85.06 215 ASN A O 1
ATOM 1764 N N . ILE A 1 216 ? 6.258 -7.195 -1.449 1.00 88.06 216 ILE A N 1
ATOM 1765 C CA . ILE A 1 216 ? 6.485 -5.903 -2.089 1.00 88.06 216 ILE A CA 1
ATOM 1766 C C . ILE A 1 216 ? 7.220 -5.044 -1.068 1.00 88.06 216 ILE A C 1
ATOM 1768 O O . ILE A 1 216 ? 6.676 -4.753 -0.004 1.00 88.06 216 ILE A O 1
ATOM 1772 N N . ASN A 1 217 ? 8.463 -4.689 -1.370 1.00 91.25 217 ASN A N 1
ATOM 1773 C CA . ASN A 1 217 ? 9.279 -3.797 -0.563 1.00 91.25 217 ASN A CA 1
ATOM 1774 C C . ASN A 1 217 ? 9.486 -2.501 -1.344 1.00 91.25 217 ASN A C 1
ATOM 1776 O O . ASN A 1 217 ? 9.994 -2.538 -2.464 1.00 91.25 217 ASN A O 1
ATOM 1780 N N . PHE A 1 218 ? 9.100 -1.379 -0.753 1.00 89.38 218 PHE A N 1
ATOM 1781 C CA . PHE A 1 218 ? 9.403 -0.050 -1.257 1.00 89.38 218 PHE A CA 1
ATOM 1782 C C . PHE A 1 218 ? 10.274 0.683 -0.238 1.00 89.38 218 PHE A C 1
ATOM 1784 O O . PHE A 1 218 ? 9.895 0.786 0.928 1.00 89.38 218 PHE A O 1
ATOM 1791 N N . GLU A 1 219 ? 11.404 1.217 -0.682 1.00 89.19 219 GLU A N 1
ATOM 1792 C CA . GLU A 1 219 ? 12.284 2.079 0.106 1.00 89.19 219 GLU A CA 1
ATOM 1793 C C . GLU A 1 219 ? 12.478 3.402 -0.636 1.00 89.19 219 GLU A C 1
ATOM 1795 O O . GLU A 1 219 ? 12.847 3.391 -1.808 1.00 89.19 219 GLU A O 1
ATOM 1800 N N . GLY A 1 220 ? 12.281 4.547 0.017 1.00 83.06 220 GLY A N 1
ATOM 1801 C CA . GLY A 1 220 ? 12.632 5.814 -0.620 1.00 83.06 220 GLY A CA 1
ATOM 1802 C C . GLY A 1 220 ? 13.042 6.954 0.299 1.00 83.06 220 GLY A C 1
ATOM 1803 O O . GLY A 1 220 ? 12.563 7.069 1.424 1.00 83.06 220 GLY A O 1
ATOM 1804 N N . ASP A 1 221 ? 13.929 7.828 -0.179 1.00 85.50 221 ASP A N 1
ATOM 1805 C CA . ASP A 1 221 ? 14.429 8.944 0.638 1.00 85.50 221 ASP A CA 1
ATOM 1806 C C . ASP A 1 221 ? 13.407 10.100 0.624 1.00 85.50 221 ASP A C 1
ATOM 1808 O O . ASP A 1 221 ? 13.027 10.664 1.652 1.00 85.50 221 ASP A O 1
ATOM 1812 N N . SER A 1 222 ? 12.903 10.468 -0.553 1.00 79.19 222 SER A N 1
ATOM 1813 C CA . SER A 1 222 ? 11.920 11.542 -0.700 1.00 79.19 222 SER A CA 1
ATOM 1814 C C . SER A 1 222 ? 10.950 11.268 -1.840 1.00 79.19 222 SER A C 1
ATOM 1816 O O . SER A 1 222 ? 11.346 10.761 -2.875 1.00 79.19 222 SER A O 1
ATOM 1818 N N . GLY A 1 223 ? 9.677 11.618 -1.710 1.00 79.00 223 GLY A N 1
ATOM 1819 C CA . GLY A 1 223 ? 8.755 11.488 -2.840 1.00 79.00 223 GLY A CA 1
ATOM 1820 C C . GLY A 1 223 ? 7.383 10.982 -2.468 1.00 79.00 223 GLY A C 1
ATOM 1821 O O . GLY A 1 223 ? 7.060 10.820 -1.296 1.00 79.00 223 GLY A O 1
ATOM 1822 N N . SER A 1 224 ? 6.538 10.800 -3.475 1.00 84.62 224 SER A N 1
ATOM 1823 C CA . SER A 1 224 ? 5.203 10.247 -3.265 1.00 84.62 224 SER A CA 1
ATOM 1824 C C . SER A 1 224 ? 5.082 8.873 -3.889 1.00 84.62 224 SER A C 1
ATOM 1826 O O . SER A 1 224 ? 5.557 8.659 -4.995 1.00 84.62 224 SER A O 1
ATOM 1828 N N . VAL A 1 225 ? 4.412 7.967 -3.194 1.00 86.81 225 VAL A N 1
ATOM 1829 C CA . VAL A 1 225 ? 4.227 6.590 -3.636 1.00 86.81 225 VAL A CA 1
ATOM 1830 C C . VAL A 1 225 ? 2.749 6.277 -3.610 1.00 86.81 225 VAL A C 1
ATOM 1832 O O . VAL A 1 225 ? 2.100 6.471 -2.585 1.00 86.81 225 VAL A O 1
ATOM 1835 N N . TYR A 1 226 ? 2.226 5.791 -4.723 1.00 90.12 226 TYR A N 1
ATOM 1836 C CA . TYR A 1 226 ? 0.835 5.415 -4.884 1.00 90.12 226 TYR A CA 1
ATOM 1837 C C . TYR A 1 226 ? 0.777 3.954 -5.288 1.00 90.12 226 TYR A C 1
ATOM 1839 O O . TYR A 1 226 ? 1.376 3.542 -6.274 1.00 90.12 226 TYR A O 1
ATOM 1847 N N . PHE A 1 227 ? 0.056 3.170 -4.508 1.00 89.50 227 PHE A N 1
ATOM 1848 C CA . PHE A 1 227 ? -0.215 1.777 -4.792 1.00 89.50 227 PHE A CA 1
ATOM 1849 C C . PHE A 1 227 ? -1.716 1.607 -4.988 1.00 89.50 227 PHE A C 1
ATOM 1851 O O . PHE A 1 227 ? -2.484 1.909 -4.077 1.00 89.50 227 PHE A O 1
ATOM 1858 N N . TYR A 1 228 ? -2.128 1.106 -6.146 1.00 91.56 228 TYR A N 1
ATOM 1859 C CA . TYR A 1 228 ? -3.517 0.807 -6.466 1.00 91.56 228 TYR A CA 1
ATOM 1860 C C . TYR A 1 228 ? -3.655 -0.683 -6.757 1.00 91.56 228 TYR A C 1
ATOM 1862 O O . TYR A 1 228 ? -3.069 -1.203 -7.703 1.00 91.56 228 TYR A O 1
ATOM 1870 N N . PHE A 1 229 ? -4.431 -1.386 -5.938 1.00 89.25 229 PHE A N 1
ATOM 1871 C CA . PHE A 1 229 ? -4.572 -2.835 -6.017 1.00 89.25 229 PHE A CA 1
ATOM 1872 C C . PHE A 1 229 ? -6.026 -3.252 -6.219 1.00 89.25 229 PHE A C 1
ATOM 1874 O O . PHE A 1 229 ? -6.911 -2.851 -5.462 1.00 89.25 229 PHE A O 1
ATOM 1881 N N . TYR A 1 230 ? -6.275 -4.140 -7.174 1.00 91.00 230 TYR A N 1
ATOM 1882 C CA . TYR A 1 230 ? -7.614 -4.631 -7.482 1.00 91.00 230 TYR A CA 1
ATOM 1883 C C . TYR A 1 230 ? -7.606 -6.139 -7.694 1.00 91.00 230 TYR A C 1
ATOM 1885 O O . TYR A 1 230 ? -6.815 -6.647 -8.492 1.00 91.00 230 TYR A O 1
ATOM 1893 N N . ASN A 1 231 ? -8.510 -6.859 -7.022 1.00 90.69 231 ASN A N 1
ATOM 1894 C CA . ASN A 1 231 ? -8.708 -8.308 -7.188 1.00 90.69 231 ASN A CA 1
ATOM 1895 C C . ASN A 1 231 ? -7.418 -9.140 -7.059 1.00 90.69 231 ASN A C 1
ATOM 1897 O O . ASN A 1 231 ? -7.243 -10.142 -7.755 1.00 90.69 231 ASN A O 1
ATOM 1901 N N . SER A 1 232 ? -6.483 -8.701 -6.221 1.00 87.75 232 SER A N 1
ATOM 1902 C CA . SER A 1 232 ? -5.126 -9.238 -6.170 1.00 87.75 232 SER A CA 1
ATOM 1903 C C . SER A 1 232 ? -4.800 -9.865 -4.814 1.00 87.75 232 SER A C 1
ATOM 1905 O O . SER A 1 232 ? -5.421 -9.571 -3.790 1.00 87.75 232 SER A O 1
ATOM 1907 N N . ALA A 1 233 ? -3.818 -10.764 -4.796 1.00 85.69 233 ALA A N 1
ATOM 1908 C CA . ALA A 1 233 ? -3.337 -11.413 -3.579 1.00 85.69 233 ALA A CA 1
ATOM 1909 C C . ALA A 1 233 ? -1.872 -11.054 -3.311 1.00 85.69 233 ALA A C 1
ATOM 1911 O O . ALA A 1 233 ? -1.035 -11.147 -4.206 1.00 85.69 233 ALA A O 1
ATOM 1912 N N . PHE A 1 234 ? -1.571 -10.690 -2.064 1.00 84.06 234 PHE A N 1
ATOM 1913 C CA . PHE A 1 234 ? -0.269 -10.204 -1.619 1.00 84.06 234 PHE A CA 1
ATOM 1914 C C . PHE A 1 234 ? 0.186 -10.931 -0.359 1.00 84.06 234 PHE A C 1
ATOM 1916 O O . PHE A 1 234 ? -0.570 -11.038 0.617 1.00 84.06 234 PHE A O 1
ATOM 1923 N N . ALA A 1 235 ? 1.446 -11.378 -0.327 1.00 78.62 235 ALA A N 1
ATOM 1924 C CA . ALA A 1 235 ? 2.025 -11.816 0.936 1.00 78.62 235 ALA A CA 1
ATOM 1925 C C . ALA A 1 235 ? 2.286 -10.617 1.842 1.00 78.62 235 ALA A C 1
ATOM 1927 O O . ALA A 1 235 ? 1.562 -10.447 2.807 1.00 78.62 235 ALA A O 1
ATOM 1928 N N . ASN A 1 236 ? 3.266 -9.763 1.577 1.00 89.38 236 ASN A N 1
ATOM 1929 C CA . ASN A 1 236 ? 3.507 -8.614 2.456 1.00 89.38 236 ASN A CA 1
ATOM 1930 C C . ASN A 1 236 ? 3.738 -7.353 1.639 1.00 89.38 236 ASN A C 1
ATOM 1932 O O . ASN A 1 236 ? 4.406 -7.417 0.614 1.00 89.38 236 ASN A O 1
ATOM 1936 N N . ILE A 1 237 ? 3.235 -6.226 2.128 1.00 91.88 237 ILE A N 1
ATOM 1937 C CA . ILE A 1 237 ? 3.539 -4.896 1.612 1.00 91.88 237 ILE A CA 1
ATOM 1938 C C . ILE A 1 237 ? 4.305 -4.169 2.705 1.00 91.88 237 ILE A C 1
ATOM 1940 O O . ILE A 1 237 ? 3.770 -3.954 3.791 1.00 91.88 237 ILE A O 1
ATOM 1944 N N . ASN A 1 238 ? 5.559 -3.835 2.422 1.00 94.25 238 ASN A N 1
ATOM 1945 C CA . ASN A 1 238 ? 6.439 -3.102 3.318 1.00 94.25 238 ASN A CA 1
ATOM 1946 C C . ASN A 1 238 ? 6.892 -1.835 2.595 1.00 94.25 238 ASN A C 1
ATOM 1948 O O . ASN A 1 238 ? 7.560 -1.924 1.569 1.00 94.25 238 ASN A O 1
ATOM 1952 N N . ILE A 1 239 ? 6.521 -0.672 3.114 1.00 92.00 239 ILE A N 1
ATOM 1953 C CA . ILE A 1 239 ? 6.873 0.625 2.537 1.00 92.00 239 ILE A CA 1
ATOM 1954 C C . ILE A 1 239 ? 7.607 1.428 3.605 1.00 92.00 239 ILE A C 1
ATOM 1956 O O . ILE A 1 239 ? 7.089 1.588 4.709 1.00 92.00 239 ILE A O 1
ATOM 1960 N N . GLN A 1 240 ? 8.801 1.916 3.281 1.00 92.75 240 GLN A N 1
ATOM 1961 C CA . GLN A 1 240 ? 9.598 2.783 4.141 1.00 92.75 240 GLN A CA 1
ATOM 1962 C C . GLN A 1 240 ? 10.006 4.041 3.379 1.00 92.75 240 GLN A C 1
ATOM 1964 O O . GLN A 1 240 ? 10.638 3.946 2.328 1.00 92.75 240 GLN A O 1
ATOM 1969 N N . THR A 1 241 ? 9.659 5.216 3.906 1.00 89.56 241 THR A N 1
ATOM 1970 C CA . THR A 1 241 ? 10.058 6.503 3.321 1.00 89.56 241 THR A CA 1
ATOM 1971 C C . THR A 1 241 ? 10.657 7.458 4.353 1.00 89.56 241 THR A C 1
ATOM 1973 O O . THR A 1 241 ? 10.137 7.592 5.462 1.00 89.56 241 THR A O 1
ATOM 1976 N N . GLU A 1 242 ? 11.740 8.173 4.028 1.00 89.81 242 GLU A N 1
ATOM 1977 C CA . GLU A 1 242 ? 12.224 9.235 4.932 1.00 89.81 242 GLU A CA 1
ATOM 1978 C C . GLU A 1 242 ? 11.327 10.483 4.843 1.00 89.81 242 GLU A C 1
ATOM 1980 O O . GLU A 1 242 ? 11.049 11.148 5.846 1.00 89.81 242 GLU A O 1
ATOM 1985 N N . SER A 1 243 ? 10.825 10.812 3.651 1.00 86.44 243 SER A N 1
ATOM 1986 C CA . SER A 1 243 ? 9.919 11.945 3.461 1.00 86.44 243 SER A CA 1
ATOM 1987 C C . SER A 1 243 ? 8.967 11.787 2.278 1.00 86.44 243 SER A C 1
ATOM 1989 O O . SER A 1 243 ? 9.306 11.212 1.248 1.00 86.44 243 SER A O 1
ATOM 1991 N N . GLY A 1 244 ? 7.781 12.378 2.411 1.00 84.50 244 GLY A N 1
ATOM 1992 C CA . GLY A 1 244 ? 6.767 12.447 1.363 1.00 84.50 244 GLY A CA 1
ATOM 1993 C C . GLY A 1 244 ? 5.629 11.439 1.544 1.00 84.50 244 GLY A C 1
ATOM 1994 O O . GLY A 1 244 ? 5.547 10.735 2.549 1.00 84.50 244 GLY A O 1
ATOM 1995 N N . SER A 1 245 ? 4.647 11.482 0.646 1.00 89.00 245 SER A N 1
ATOM 1996 C CA . SER A 1 245 ? 3.334 10.888 0.906 1.00 89.00 245 SER A CA 1
ATOM 1997 C C . SER A 1 245 ? 3.220 9.467 0.365 1.00 89.00 245 SER A C 1
ATOM 1999 O O . SER A 1 245 ? 3.503 9.226 -0.802 1.00 89.00 245 SER A O 1
ATOM 2001 N N . THR A 1 246 ? 2.755 8.530 1.183 1.00 92.00 246 THR A N 1
ATOM 2002 C CA . THR A 1 246 ? 2.438 7.165 0.745 1.00 92.00 246 THR A CA 1
ATOM 2003 C C . THR A 1 246 ? 0.933 6.978 0.718 1.00 92.00 246 THR A C 1
ATOM 2005 O O . THR A 1 246 ? 0.275 7.255 1.714 1.00 92.00 246 THR A O 1
ATOM 2008 N N . TYR A 1 247 ? 0.398 6.475 -0.389 1.00 93.88 247 TYR A N 1
ATOM 2009 C CA . TYR A 1 247 ? -1.009 6.138 -0.542 1.00 93.88 247 TYR A CA 1
ATOM 2010 C C . TYR A 1 247 ? -1.151 4.681 -0.969 1.00 93.88 247 TYR A C 1
ATOM 2012 O O . TYR A 1 247 ? -0.572 4.263 -1.969 1.00 93.88 247 TYR A O 1
ATOM 2020 N N . LEU A 1 248 ? -1.942 3.917 -0.223 1.00 94.38 248 LEU A N 1
ATOM 2021 C CA . LEU A 1 248 ? -2.329 2.557 -0.569 1.00 94.38 248 LEU A CA 1
ATOM 2022 C C . LEU A 1 248 ? -3.839 2.515 -0.753 1.00 94.38 248 LEU A C 1
ATOM 2024 O O . LEU A 1 248 ? -4.584 2.718 0.201 1.00 94.38 248 LEU A O 1
ATOM 2028 N N . ARG A 1 249 ? -4.271 2.212 -1.976 1.00 94.12 249 ARG A N 1
ATOM 2029 C CA . ARG A 1 249 ? -5.663 1.955 -2.321 1.00 94.12 249 ARG A CA 1
ATOM 2030 C C . ARG A 1 249 ? -5.877 0.508 -2.713 1.00 94.12 249 ARG A C 1
ATOM 2032 O O . ARG A 1 249 ? -5.111 -0.043 -3.504 1.00 94.12 249 ARG A O 1
ATOM 2039 N N . GLY A 1 250 ? -6.929 -0.110 -2.193 1.00 91.25 250 GLY A N 1
ATOM 2040 C CA . GLY A 1 250 ? -7.223 -1.509 -2.469 1.00 91.25 250 GLY A CA 1
ATOM 2041 C C . GLY A 1 250 ? -8.712 -1.799 -2.566 1.00 91.25 250 GLY A C 1
ATOM 2042 O O . GLY A 1 250 ? -9.468 -1.386 -1.707 1.00 91.25 250 GLY A O 1
ATOM 2043 N N . ASN A 1 251 ? -9.136 -2.590 -3.549 1.00 92.62 251 ASN A N 1
ATOM 2044 C CA . ASN A 1 251 ? -10.472 -3.184 -3.556 1.00 92.62 251 ASN A CA 1
ATOM 2045 C C . ASN A 1 251 ? -10.424 -4.686 -3.888 1.00 92.62 251 ASN A C 1
ATOM 2047 O O . ASN A 1 251 ? -9.755 -5.097 -4.841 1.00 92.62 251 ASN A O 1
ATOM 2051 N N . SER A 1 252 ? -11.161 -5.504 -3.128 1.00 92.81 252 SER A N 1
ATOM 2052 C CA . SER A 1 252 ? -11.307 -6.947 -3.387 1.00 92.81 252 SER A CA 1
ATOM 2053 C C . SER A 1 252 ? -9.992 -7.738 -3.327 1.00 92.81 252 SER A C 1
ATOM 2055 O O . SER A 1 252 ? -9.764 -8.661 -4.108 1.00 92.81 252 SER A O 1
ATOM 2057 N N . ASN A 1 253 ? -9.100 -7.385 -2.401 1.00 91.25 253 ASN A N 1
ATOM 2058 C CA . ASN A 1 253 ? -7.760 -7.967 -2.305 1.00 91.25 253 ASN A CA 1
ATOM 2059 C C . ASN A 1 253 ? -7.592 -8.915 -1.111 1.00 91.25 253 ASN A C 1
ATOM 2061 O O . ASN A 1 253 ? -8.381 -8.931 -0.167 1.00 91.25 253 ASN A O 1
ATOM 2065 N N . ILE A 1 254 ? -6.497 -9.677 -1.117 1.00 92.06 254 ILE A N 1
ATOM 2066 C CA . ILE A 1 254 ? -6.027 -10.449 0.037 1.00 92.06 254 ILE A CA 1
ATOM 2067 C C . ILE A 1 254 ? -4.634 -9.958 0.423 1.00 92.06 254 ILE A C 1
ATOM 2069 O O . ILE A 1 254 ? -3.665 -10.241 -0.273 1.00 92.06 254 ILE A O 1
ATOM 2073 N N . PHE A 1 255 ? -4.518 -9.290 1.566 1.00 91.06 255 PHE A N 1
ATOM 2074 C CA . PHE A 1 255 ? -3.257 -8.859 2.157 1.00 91.06 255 PHE A CA 1
ATOM 2075 C C . PHE A 1 255 ? -2.923 -9.730 3.377 1.00 91.06 255 PHE A C 1
ATOM 2077 O O . PHE A 1 255 ? -3.739 -9.899 4.292 1.00 91.06 255 PHE A O 1
ATOM 2084 N N . LYS A 1 256 ? -1.704 -10.280 3.458 1.00 91.06 256 LYS A N 1
ATOM 2085 C CA . LYS A 1 256 ? -1.241 -10.836 4.741 1.00 91.06 256 LYS A CA 1
ATOM 2086 C C . LYS A 1 256 ? -0.878 -9.692 5.676 1.00 91.06 256 LYS A C 1
ATOM 2088 O O . LYS A 1 256 ? -1.564 -9.483 6.665 1.00 91.06 256 LYS A O 1
ATOM 2093 N N . ASN A 1 257 ? 0.164 -8.932 5.361 1.00 92.88 257 ASN A N 1
ATOM 2094 C CA . ASN A 1 257 ? 0.603 -7.823 6.200 1.00 92.88 257 ASN A CA 1
ATOM 2095 C C . ASN A 1 257 ? 0.798 -6.565 5.362 1.00 92.88 257 ASN A C 1
ATOM 2097 O O . ASN A 1 257 ? 1.420 -6.628 4.302 1.00 92.88 257 ASN A O 1
ATOM 2101 N N . VAL A 1 258 ? 0.307 -5.444 5.878 1.00 96.31 258 VAL A N 1
ATOM 2102 C CA . VAL A 1 258 ? 0.577 -4.102 5.368 1.00 96.31 258 VAL A CA 1
ATOM 2103 C C . VAL A 1 258 ? 1.353 -3.356 6.445 1.00 96.31 258 VAL A C 1
ATOM 2105 O O . VAL A 1 258 ? 0.867 -3.201 7.565 1.00 96.31 258 VAL A O 1
ATOM 2108 N N . SER A 1 259 ? 2.573 -2.939 6.122 1.00 96.88 259 SER A N 1
ATOM 2109 C CA . SER A 1 259 ? 3.447 -2.162 6.994 1.00 96.88 259 SER A CA 1
ATOM 2110 C C . SER A 1 259 ? 3.939 -0.934 6.242 1.00 96.88 259 SER A C 1
ATOM 2112 O O . SER A 1 259 ? 4.714 -1.067 5.299 1.00 96.88 259 SER A O 1
ATOM 2114 N N . ILE A 1 260 ? 3.508 0.251 6.663 1.00 95.50 260 ILE A N 1
ATOM 2115 C CA . ILE A 1 260 ? 3.921 1.526 6.072 1.00 95.50 260 ILE A CA 1
ATOM 2116 C C . ILE A 1 260 ? 4.577 2.364 7.160 1.00 95.50 260 ILE A C 1
ATOM 2118 O O . ILE A 1 260 ? 3.982 2.603 8.209 1.00 95.50 260 ILE A O 1
ATOM 2122 N N . GLU A 1 261 ? 5.802 2.803 6.912 1.00 94.56 261 GLU A N 1
ATOM 2123 C CA . GLU A 1 261 ? 6.569 3.652 7.810 1.00 94.56 261 GLU A CA 1
ATOM 2124 C C . GLU A 1 261 ? 7.078 4.875 7.050 1.00 94.56 261 GLU A C 1
ATOM 2126 O O . GLU A 1 261 ? 7.762 4.746 6.039 1.00 94.56 261 GLU A O 1
ATOM 2131 N N . THR A 1 262 ? 6.756 6.068 7.544 1.00 90.75 262 THR A N 1
ATOM 2132 C CA . THR A 1 262 ? 7.300 7.321 7.017 1.00 90.75 262 THR A CA 1
ATOM 2133 C C . THR A 1 262 ? 7.893 8.178 8.128 1.00 90.75 262 THR A C 1
ATOM 2135 O O . THR A 1 262 ? 7.340 8.271 9.228 1.00 90.75 262 THR A O 1
ATOM 2138 N N . ALA A 1 263 ? 9.024 8.841 7.881 1.00 88.88 263 ALA A N 1
ATOM 2139 C CA . ALA A 1 263 ? 9.549 9.797 8.856 1.00 88.88 263 ALA A CA 1
ATOM 2140 C C . ALA A 1 263 ? 8.814 11.150 8.787 1.00 88.88 263 ALA A C 1
ATOM 2142 O O . ALA A 1 263 ? 8.669 11.836 9.804 1.00 88.88 263 ALA A O 1
ATOM 2143 N N . SER A 1 264 ? 8.319 11.554 7.614 1.00 82.31 264 SER A N 1
ATOM 2144 C CA . SER A 1 264 ? 7.596 12.819 7.474 1.00 82.31 264 SER A CA 1
ATOM 2145 C C . SER A 1 264 ? 6.639 12.849 6.285 1.00 82.31 264 SER A C 1
ATOM 2147 O O . SER A 1 264 ? 7.045 12.493 5.185 1.00 82.31 264 SER A O 1
ATOM 2149 N N . SER A 1 265 ? 5.421 13.374 6.498 1.00 88.25 265 SER A N 1
ATOM 2150 C CA . SER A 1 265 ? 4.397 13.781 5.509 1.00 88.25 265 SER A CA 1
ATOM 2151 C C . SER A 1 265 ? 3.039 13.119 5.750 1.00 88.25 265 SER A C 1
ATOM 2153 O O . SER A 1 265 ? 2.305 13.574 6.624 1.00 88.25 265 SER A O 1
ATOM 2155 N N . HIS A 1 266 ? 2.652 12.131 4.948 1.00 92.19 266 HIS A N 1
ATOM 2156 C CA . HIS A 1 266 ? 1.295 11.610 4.951 1.00 92.19 266 HIS A CA 1
ATOM 2157 C C . HIS A 1 266 ? 1.281 10.125 4.610 1.00 92.19 266 HIS A C 1
ATOM 2159 O O . HIS A 1 266 ? 1.928 9.712 3.648 1.00 92.19 266 HIS A O 1
ATOM 2165 N N . ILE A 1 267 ? 0.523 9.344 5.371 1.00 96.19 267 ILE A N 1
ATOM 2166 C CA . ILE A 1 267 ? 0.129 7.985 5.003 1.00 96.19 267 ILE A CA 1
ATOM 2167 C C . ILE A 1 267 ? -1.373 8.016 4.751 1.00 96.19 267 ILE A C 1
ATOM 2169 O O . ILE A 1 267 ? -2.126 8.326 5.666 1.00 96.19 267 ILE A O 1
ATOM 2173 N N . GLY A 1 268 ? -1.794 7.681 3.538 1.00 96.81 268 GLY A N 1
ATOM 2174 C CA . GLY A 1 268 ? -3.181 7.405 3.196 1.00 96.81 268 GLY A CA 1
ATOM 2175 C C . GLY A 1 268 ? -3.366 5.910 2.958 1.00 96.81 268 GLY A C 1
ATOM 2176 O O . GLY A 1 268 ? -2.638 5.311 2.167 1.00 96.81 268 GLY A O 1
ATOM 2177 N N . MET A 1 269 ? -4.333 5.298 3.624 1.00 97.31 269 MET A N 1
ATOM 2178 C CA . MET A 1 269 ? -4.773 3.934 3.355 1.00 97.31 269 MET A CA 1
ATOM 2179 C C . MET A 1 269 ? -6.281 3.955 3.144 1.00 97.31 269 MET A C 1
ATOM 2181 O O . MET A 1 269 ? -6.989 4.512 3.967 1.00 97.31 269 MET A O 1
ATOM 2185 N N . ASP A 1 270 ? -6.735 3.381 2.039 1.00 96.62 270 ASP A N 1
ATOM 2186 C CA . ASP A 1 270 ? -8.138 3.343 1.617 1.00 96.62 270 ASP A CA 1
ATOM 2187 C C . ASP A 1 270 ? -8.375 1.950 1.021 1.00 96.62 270 ASP A C 1
ATOM 2189 O O . ASP A 1 270 ? -7.899 1.625 -0.073 1.00 96.62 270 ASP A O 1
ATOM 2193 N N . VAL A 1 271 ? -8.948 1.049 1.823 1.00 94.88 271 VAL A N 1
ATOM 2194 C CA . VAL A 1 271 ? -9.111 -0.354 1.432 1.00 94.88 271 VAL A CA 1
ATOM 2195 C C . VAL A 1 271 ? -10.530 -0.845 1.660 1.00 94.88 271 VAL A C 1
ATOM 2197 O O . VAL A 1 271 ? -11.016 -0.905 2.784 1.00 94.88 271 VAL A O 1
ATOM 2200 N N . ASP A 1 272 ? -11.113 -1.350 0.581 1.00 94.31 272 ASP A N 1
ATOM 2201 C CA . ASP A 1 272 ? -12.476 -1.850 0.527 1.00 94.31 272 ASP A CA 1
ATOM 2202 C C . ASP A 1 272 ? -12.524 -3.347 0.234 1.00 94.31 272 ASP A C 1
ATOM 2204 O O . ASP A 1 272 ? -11.694 -3.887 -0.515 1.00 94.31 272 ASP A O 1
ATOM 2208 N N . ASN A 1 273 ? -13.570 -4.020 0.720 1.00 94.62 273 ASN A N 1
ATOM 2209 C CA . ASN A 1 273 ? -13.974 -5.350 0.247 1.00 94.62 273 ASN A CA 1
ATOM 2210 C C . ASN A 1 273 ? -12.851 -6.404 0.309 1.00 94.62 273 ASN A C 1
ATOM 2212 O O . ASN A 1 273 ? -12.780 -7.316 -0.514 1.00 94.62 273 ASN A O 1
ATOM 2216 N N . SER A 1 274 ? -11.910 -6.261 1.241 1.00 93.88 274 SER A N 1
ATOM 2217 C CA . SER A 1 274 ? -10.645 -7.004 1.232 1.00 93.88 274 SER A CA 1
ATOM 2218 C C . SER A 1 274 ? -10.474 -7.888 2.467 1.00 93.88 274 SER A C 1
ATOM 2220 O O . SER A 1 274 ? -11.144 -7.736 3.483 1.00 93.88 274 SER A O 1
ATOM 2222 N N . ASN A 1 275 ? -9.520 -8.814 2.408 1.00 94.31 275 ASN A N 1
ATOM 2223 C CA . ASN A 1 275 ? -9.054 -9.566 3.568 1.00 94.31 275 ASN A CA 1
ATOM 2224 C C . ASN A 1 275 ? -7.684 -9.034 3.979 1.00 94.31 275 ASN A C 1
ATOM 2226 O O . ASN A 1 275 ? -6.768 -9.031 3.158 1.00 94.31 275 ASN A O 1
ATOM 2230 N N . ILE A 1 276 ? -7.504 -8.655 5.242 1.00 94.81 276 ILE A N 1
ATOM 2231 C CA . ILE A 1 276 ? -6.212 -8.179 5.759 1.00 94.81 276 ILE A CA 1
ATOM 2232 C C . ILE A 1 276 ? -5.876 -8.949 7.030 1.00 94.81 276 ILE A C 1
ATOM 2234 O O . ILE A 1 276 ? -6.747 -9.102 7.881 1.00 94.81 276 ILE A O 1
ATOM 2238 N N . HIS A 1 277 ? -4.639 -9.437 7.208 1.00 94.88 277 HIS A N 1
ATOM 2239 C CA . HIS A 1 277 ? -4.243 -9.934 8.534 1.00 94.88 277 HIS A CA 1
ATOM 2240 C C . HIS A 1 277 ? -3.793 -8.792 9.429 1.00 94.88 277 HIS A C 1
ATOM 2242 O O . HIS A 1 277 ? -4.503 -8.482 10.372 1.00 94.88 277 HIS A O 1
ATOM 2248 N N . ASN A 1 278 ? -2.652 -8.161 9.167 1.00 95.50 278 ASN A N 1
ATOM 2249 C CA . ASN A 1 278 ? -2.170 -7.088 10.039 1.00 95.50 278 ASN A CA 1
ATOM 2250 C C . ASN A 1 278 ? -1.992 -5.780 9.279 1.00 95.50 278 ASN A C 1
ATOM 2252 O O . ASN A 1 278 ? -1.506 -5.782 8.145 1.00 95.50 278 ASN A O 1
ATOM 2256 N N . ILE A 1 279 ? -2.331 -4.687 9.957 1.00 97.50 279 ILE A N 1
ATOM 2257 C CA . ILE A 1 279 ? -2.083 -3.316 9.517 1.00 97.50 279 ILE A CA 1
ATOM 2258 C C . ILE A 1 279 ? -1.135 -2.680 10.525 1.00 97.50 279 ILE A C 1
ATOM 2260 O O . ILE A 1 279 ? -1.403 -2.685 11.727 1.00 97.50 279 ILE A O 1
ATOM 2264 N N . ARG A 1 280 ? -0.024 -2.135 10.035 1.00 98.12 280 ARG A N 1
ATOM 2265 C CA . ARG A 1 280 ? 0.926 -1.362 10.828 1.00 98.12 280 ARG A CA 1
ATOM 2266 C C . ARG A 1 280 ? 1.275 -0.076 10.092 1.00 98.12 280 ARG A C 1
ATOM 2268 O O . ARG A 1 280 ? 1.974 -0.129 9.087 1.00 98.12 280 ARG A O 1
ATOM 2275 N N . LEU A 1 281 ? 0.823 1.063 10.603 1.00 97.69 281 LEU A N 1
ATOM 2276 C CA . LEU A 1 281 ? 1.112 2.380 10.032 1.00 97.69 281 LEU A CA 1
ATOM 2277 C C . LEU A 1 281 ? 1.916 3.193 11.048 1.00 97.69 281 LEU A C 1
ATOM 2279 O O . LEU A 1 281 ? 1.524 3.292 12.209 1.00 97.69 281 LEU A O 1
ATOM 2283 N N . ILE A 1 282 ? 3.062 3.733 10.642 1.00 95.62 282 ILE A N 1
ATOM 2284 C CA . ILE A 1 282 ? 3.945 4.508 11.518 1.00 95.62 282 ILE A CA 1
ATOM 2285 C C . ILE A 1 282 ? 4.350 5.797 10.818 1.00 95.62 282 ILE A C 1
ATOM 2287 O O . ILE A 1 282 ? 4.939 5.764 9.743 1.00 95.62 282 ILE A O 1
ATOM 2291 N N . SER A 1 283 ? 4.100 6.931 11.465 1.00 94.31 283 SER A N 1
ATOM 2292 C CA . SER A 1 283 ? 4.600 8.232 11.033 1.00 94.31 283 SER A CA 1
ATOM 2293 C C . SER A 1 283 ? 5.404 8.897 12.147 1.00 94.31 283 SER A C 1
ATOM 2295 O O . SER A 1 283 ? 4.937 9.031 13.277 1.00 94.31 283 SER A O 1
ATOM 2297 N N . SER A 1 284 ? 6.629 9.349 11.871 1.00 92.62 284 SER A N 1
ATOM 2298 C CA . SER A 1 284 ? 7.333 10.187 12.858 1.00 92.62 284 SER A CA 1
ATOM 2299 C C . SER A 1 284 ? 6.770 11.610 12.874 1.00 92.62 284 SER A C 1
ATOM 2301 O O . SER A 1 284 ? 6.706 12.233 13.931 1.00 92.62 284 SER A O 1
ATOM 2303 N N . SER A 1 285 ? 6.328 12.129 11.727 1.00 89.50 285 SER A N 1
ATOM 2304 C CA . SER A 1 285 ? 5.685 13.437 11.648 1.00 89.50 285 SER A CA 1
ATOM 2305 C C . SER A 1 285 ? 4.704 13.553 10.479 1.00 89.50 285 SER A C 1
ATOM 2307 O O . SER A 1 285 ? 4.985 13.107 9.371 1.00 89.50 285 SER A O 1
ATOM 2309 N N . GLY A 1 286 ? 3.562 14.202 10.703 1.00 88.94 286 GLY A N 1
ATOM 2310 C CA . GLY A 1 286 ? 2.519 14.390 9.691 1.00 88.94 286 GLY A CA 1
ATOM 2311 C C . GLY A 1 286 ? 1.285 13.515 9.919 1.00 88.94 286 GLY A C 1
ATOM 2312 O O . GLY A 1 286 ? 1.083 13.027 11.024 1.00 88.94 286 GLY A O 1
ATOM 2313 N N . SER A 1 287 ? 0.414 13.371 8.922 1.00 92.88 287 SER A N 1
ATOM 2314 C CA . SER A 1 287 ? -0.903 12.751 9.127 1.00 92.88 287 SER A CA 1
ATOM 2315 C C . SER A 1 287 ? -0.981 11.310 8.633 1.00 92.88 287 SER A C 1
ATOM 2317 O O . SER A 1 287 ? -0.422 10.965 7.597 1.00 92.88 287 SER A O 1
ATOM 2319 N N . ILE A 1 288 ? -1.702 10.468 9.362 1.00 97.12 288 ILE A N 1
ATOM 2320 C CA . ILE A 1 288 ? -2.138 9.152 8.905 1.00 97.12 288 ILE A CA 1
ATOM 2321 C C . ILE A 1 288 ? -3.648 9.233 8.725 1.00 97.12 288 ILE A C 1
ATOM 2323 O O . ILE A 1 288 ? -4.356 9.544 9.677 1.00 97.12 288 ILE A O 1
ATOM 2327 N N . HIS A 1 289 ? -4.114 8.975 7.511 1.00 97.88 289 HIS A N 1
ATOM 2328 C CA . HIS A 1 289 ? -5.520 8.794 7.189 1.00 97.88 289 HIS A CA 1
ATOM 2329 C C . HIS A 1 289 ? -5.734 7.328 6.801 1.00 97.88 289 HIS A C 1
ATOM 2331 O O . HIS A 1 289 ? -5.047 6.822 5.910 1.00 97.88 289 HIS A O 1
ATOM 2337 N N . CYS A 1 290 ? -6.616 6.628 7.506 1.00 98.06 290 CYS A N 1
ATOM 2338 C CA . CYS A 1 290 ? -6.859 5.202 7.325 1.00 98.06 290 CYS A CA 1
ATOM 2339 C C . CYS A 1 290 ? -8.360 4.938 7.232 1.00 98.06 290 CYS A C 1
ATOM 2341 O O . CYS A 1 290 ? -9.032 4.870 8.253 1.00 98.06 290 CYS A O 1
ATOM 2343 N N . GLU A 1 291 ? -8.849 4.738 6.017 1.00 97.88 291 GLU A N 1
ATOM 2344 C CA . GLU A 1 291 ? -10.217 4.347 5.705 1.00 97.88 291 GLU A CA 1
ATOM 2345 C C . GLU A 1 291 ? -10.227 2.860 5.336 1.00 97.88 291 GLU A C 1
ATOM 2347 O O . GLU A 1 291 ? -9.526 2.421 4.417 1.00 97.88 291 GLU A O 1
ATOM 2352 N N . ILE A 1 292 ? -10.971 2.050 6.088 1.00 96.25 292 ILE A N 1
ATOM 2353 C CA . ILE A 1 292 ? -11.195 0.653 5.730 1.00 96.25 292 ILE A CA 1
ATOM 2354 C C . ILE A 1 292 ? -12.667 0.278 5.827 1.00 96.25 292 ILE A C 1
ATOM 2356 O O . ILE A 1 292 ? -13.302 0.485 6.859 1.00 96.25 292 ILE A O 1
ATOM 2360 N N . ASN A 1 293 ? -13.185 -0.344 4.770 1.00 96.62 293 ASN A N 1
ATOM 2361 C CA . ASN A 1 293 ? -14.594 -0.699 4.663 1.00 96.62 293 ASN A CA 1
ATOM 2362 C C . ASN A 1 293 ? -14.793 -2.139 4.166 1.00 96.62 293 ASN A C 1
ATOM 2364 O O . ASN A 1 293 ? -14.059 -2.639 3.308 1.00 96.62 293 ASN A O 1
ATOM 2368 N N . GLU A 1 294 ? -15.808 -2.822 4.696 1.00 95.75 294 GLU A N 1
ATOM 2369 C CA . GLU A 1 294 ? -16.219 -4.167 4.267 1.00 95.75 294 GLU A CA 1
ATOM 2370 C C . GLU A 1 294 ? -15.044 -5.176 4.283 1.00 95.75 294 GLU A C 1
ATOM 2372 O O . GLU A 1 294 ? -14.868 -5.998 3.378 1.00 95.75 294 GLU A O 1
ATOM 2377 N N . ILE A 1 295 ? -14.195 -5.111 5.319 1.00 94.31 295 ILE A N 1
ATOM 2378 C CA . ILE A 1 295 ? -12.985 -5.941 5.438 1.00 94.31 295 ILE A CA 1
ATOM 2379 C C . ILE A 1 295 ? -13.193 -7.151 6.354 1.00 94.31 295 ILE A C 1
ATOM 2381 O O . ILE A 1 295 ? -13.752 -7.050 7.447 1.00 94.31 295 ILE A O 1
ATOM 2385 N N . LEU A 1 296 ? -12.612 -8.297 5.980 1.00 95.00 296 LEU A N 1
ATOM 2386 C CA . LEU A 1 296 ? -12.329 -9.388 6.917 1.00 95.00 296 LEU A CA 1
ATOM 2387 C C . LEU A 1 296 ? -10.933 -9.220 7.541 1.00 95.00 296 LEU A C 1
ATOM 2389 O O . LEU A 1 296 ? -9.910 -9.491 6.903 1.00 95.00 296 LEU A O 1
ATOM 2393 N N . LEU A 1 297 ? -10.894 -8.833 8.816 1.00 94.88 297 LEU A N 1
ATOM 2394 C CA . LEU A 1 297 ? -9.671 -8.611 9.580 1.00 94.88 297 LEU A CA 1
ATOM 2395 C C . LEU A 1 297 ? -9.225 -9.882 10.334 1.00 94.88 297 LEU A C 1
ATOM 2397 O O . LEU A 1 297 ? -9.894 -10.419 11.226 1.00 94.88 297 LEU A O 1
ATOM 2401 N N . LEU A 1 298 ? -8.043 -10.387 9.985 1.00 94.06 298 LEU A N 1
ATOM 2402 C CA . LEU A 1 298 ? -7.492 -11.653 10.482 1.00 94.06 298 LEU A CA 1
ATOM 2403 C C . LEU A 1 298 ? -6.390 -11.482 11.544 1.00 94.06 298 LEU A C 1
ATOM 2405 O O . LEU A 1 298 ? -5.917 -12.478 12.099 1.00 94.06 298 LEU A O 1
ATOM 2409 N N . GLY A 1 299 ? -6.023 -10.250 11.874 1.00 95.06 299 GLY A N 1
ATOM 2410 C CA . GLY A 1 299 ? -4.981 -9.886 12.836 1.00 95.06 299 GLY A CA 1
ATOM 2411 C C . GLY A 1 299 ? -5.208 -8.480 13.394 1.00 95.06 299 GLY A C 1
ATOM 2412 O O . GLY A 1 299 ? -6.341 -8.012 13.424 1.00 95.06 299 GLY A O 1
ATOM 2413 N N . ASN A 1 300 ? -4.159 -7.848 13.915 1.00 96.00 300 ASN A N 1
ATOM 2414 C CA . ASN A 1 300 ? -4.291 -6.595 14.663 1.00 96.00 300 ASN A CA 1
ATOM 2415 C C . ASN A 1 300 ? -4.038 -5.365 13.786 1.00 96.00 300 ASN A C 1
ATOM 2417 O O . ASN A 1 300 ? -3.348 -5.440 12.764 1.00 96.00 300 ASN A O 1
ATOM 2421 N N . VAL A 1 301 ? -4.560 -4.232 14.249 1.00 98.12 301 VAL A N 1
ATOM 2422 C CA . VAL A 1 301 ? -4.305 -2.907 13.687 1.00 98.12 301 VAL A CA 1
ATOM 2423 C C . VAL A 1 301 ? -3.447 -2.127 14.669 1.00 98.12 301 VAL A C 1
ATOM 2425 O O . VAL A 1 301 ? -3.725 -2.103 15.869 1.00 98.12 301 VAL A O 1
ATOM 2428 N N . SER A 1 302 ? -2.378 -1.518 14.172 1.00 98.31 302 SER A N 1
ATOM 2429 C CA . SER A 1 302 ? -1.497 -0.687 14.984 1.00 98.31 302 SER A CA 1
ATOM 2430 C C . SER A 1 302 ? -1.088 0.561 14.209 1.00 98.31 302 SER A C 1
ATOM 2432 O O . SER A 1 302 ? -0.416 0.459 13.183 1.00 98.31 302 SER A O 1
ATOM 2434 N N . ILE A 1 303 ? -1.507 1.732 14.680 1.00 97.69 303 ILE A N 1
ATOM 2435 C CA . ILE A 1 303 ? -1.295 3.015 14.008 1.00 97.69 303 ILE A CA 1
ATOM 2436 C C . ILE A 1 303 ? -0.625 3.969 14.993 1.00 97.69 303 ILE A C 1
ATOM 2438 O O . ILE A 1 303 ? -1.184 4.292 16.037 1.00 97.69 303 ILE A O 1
ATOM 2442 N N . TYR A 1 304 ? 0.583 4.415 14.656 1.00 95.50 304 TYR A N 1
ATOM 2443 C CA . TYR A 1 304 ? 1.407 5.238 15.533 1.00 95.50 304 TYR A CA 1
ATOM 2444 C C . TYR A 1 304 ? 1.858 6.512 14.828 1.00 95.50 304 TYR A C 1
ATOM 2446 O O . TYR A 1 304 ? 2.418 6.460 13.733 1.00 95.50 304 TYR A O 1
ATOM 2454 N N . SER A 1 305 ? 1.706 7.651 15.496 1.00 93.56 305 SER A N 1
ATOM 2455 C CA . SER A 1 305 ? 2.275 8.928 15.077 1.00 93.56 305 SER A CA 1
ATOM 2456 C C . SER A 1 305 ? 3.063 9.586 16.215 1.00 93.56 305 SER A C 1
ATOM 2458 O O . SER A 1 305 ? 2.623 9.640 17.357 1.00 93.56 305 SER A O 1
ATOM 2460 N N . THR A 1 306 ? 4.266 10.100 15.937 1.00 91.12 306 THR A N 1
ATOM 2461 C CA . THR A 1 306 ? 5.038 10.847 16.957 1.00 91.12 306 THR A CA 1
ATOM 2462 C C . THR A 1 306 ? 4.716 12.340 16.968 1.00 91.12 306 THR A C 1
ATOM 2464 O O . THR A 1 306 ? 4.950 12.997 17.978 1.00 91.12 306 THR A O 1
ATOM 2467 N N . SER A 1 307 ? 4.199 12.905 15.880 1.00 88.44 307 SER A N 1
ATOM 2468 C CA . SER A 1 307 ? 3.697 14.281 15.868 1.00 88.44 307 SER A CA 1
ATOM 2469 C C . SER A 1 307 ? 2.848 14.524 14.624 1.00 88.44 307 SER A C 1
ATOM 2471 O O . SER A 1 307 ? 3.392 14.710 13.534 1.00 88.44 307 SER A O 1
ATOM 2473 N N . GLY A 1 308 ? 1.529 14.580 14.772 1.00 87.69 308 GLY A N 1
ATOM 2474 C CA . GLY A 1 308 ? 0.641 14.919 13.668 1.00 87.69 308 GLY A CA 1
ATOM 2475 C C . GLY A 1 308 ? -0.795 14.527 13.951 1.00 87.69 308 GLY A C 1
ATOM 2476 O O . GLY A 1 308 ? -1.286 14.812 15.033 1.00 87.69 308 GLY A O 1
ATOM 2477 N N . SER A 1 309 ? -1.494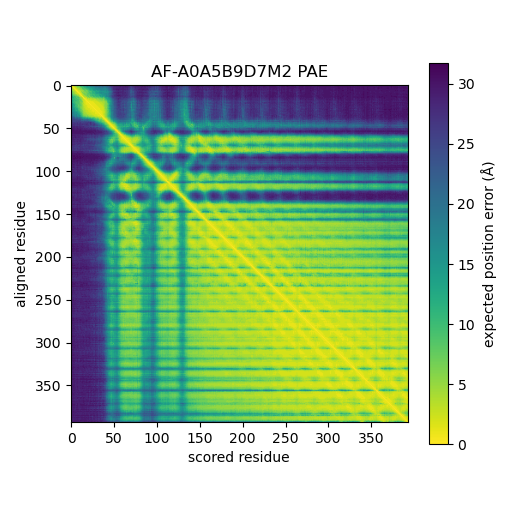 13.944 12.985 1.00 92.25 309 SER A N 1
ATOM 2478 C CA . SER A 1 309 ? -2.887 13.544 13.193 1.00 92.25 309 SER A CA 1
ATOM 2479 C C . SER A 1 309 ? -3.127 12.121 12.734 1.00 92.25 309 SER A C 1
ATOM 2481 O O . SER A 1 309 ? -2.599 11.710 11.703 1.00 92.25 309 SER A O 1
ATOM 2483 N N . LEU A 1 310 ? -3.940 11.396 13.485 1.00 96.25 310 LEU A N 1
ATOM 2484 C CA . LEU A 1 310 ? -4.541 10.144 13.069 1.00 96.25 310 LEU A CA 1
ATOM 2485 C C . LEU A 1 310 ? -5.998 10.439 12.748 1.00 96.25 310 LEU A C 1
ATOM 2487 O O . LEU A 1 310 ? -6.678 11.074 13.544 1.00 96.25 310 LEU A O 1
ATOM 2491 N N . ASP A 1 311 ? -6.439 10.015 11.581 1.00 97.25 311 ASP A N 1
ATOM 2492 C CA . ASP A 1 311 ? -7.819 10.113 11.134 1.00 97.25 311 ASP A CA 1
ATOM 2493 C C . ASP A 1 311 ? -8.190 8.736 10.600 1.00 97.25 311 ASP A C 1
ATOM 2495 O O . ASP A 1 311 ? -7.651 8.300 9.580 1.00 97.25 311 ASP A O 1
ATOM 2499 N N . CYS A 1 312 ? -8.969 7.984 11.372 1.00 98.06 312 CYS A N 1
ATOM 2500 C CA . CYS A 1 312 ? -9.249 6.595 11.053 1.00 98.06 312 CYS A CA 1
ATOM 2501 C C . CYS A 1 312 ? -10.753 6.347 10.969 1.00 98.06 312 CYS A C 1
ATOM 2503 O O . CYS A 1 312 ? -11.462 6.540 11.954 1.00 98.06 312 CYS A O 1
ATOM 2505 N N . ASP A 1 313 ? -11.197 5.848 9.820 1.00 98.31 313 ASP A N 1
ATOM 2506 C CA . ASP A 1 313 ? -12.580 5.489 9.525 1.00 98.31 313 ASP A CA 1
ATOM 2507 C C . ASP A 1 313 ? -12.661 3.978 9.270 1.00 98.31 313 ASP A C 1
ATOM 2509 O O . ASP A 1 313 ? -11.979 3.426 8.401 1.00 98.31 313 ASP A O 1
ATOM 2513 N N . PHE A 1 314 ? -13.462 3.294 10.079 1.00 97.81 314 PHE A N 1
ATOM 2514 C CA . PHE A 1 314 ? -13.693 1.862 9.983 1.00 97.81 314 PHE A CA 1
ATOM 2515 C C . PHE A 1 314 ? -15.168 1.590 9.723 1.00 97.81 314 PHE A C 1
ATOM 2517 O O . PHE A 1 314 ? -16.028 2.010 10.493 1.00 97.81 314 PHE A O 1
ATOM 2524 N N . SER A 1 315 ? -15.476 0.789 8.708 1.00 97.06 315 SER A N 1
ATOM 2525 C CA . SER A 1 315 ? -16.854 0.392 8.427 1.00 97.06 315 SER A CA 1
ATOM 2526 C C . SER A 1 315 ? -17.002 -1.091 8.106 1.00 97.06 315 SER A C 1
ATOM 2528 O O . SER A 1 315 ? -16.176 -1.716 7.444 1.00 97.06 315 SER A O 1
ATOM 2530 N N . GLU A 1 316 ? -18.059 -1.691 8.657 1.00 96.38 316 GLU A N 1
ATOM 2531 C CA . GLU A 1 316 ? -18.464 -3.081 8.394 1.00 96.38 316 GLU A CA 1
ATOM 2532 C C . GLU A 1 316 ? -17.345 -4.132 8.550 1.00 96.38 316 GLU A C 1
ATOM 2534 O O . GLU A 1 316 ? -17.243 -5.114 7.806 1.00 96.38 316 GLU A O 1
ATOM 2539 N N . ILE A 1 317 ? -16.504 -3.971 9.572 1.00 95.88 317 ILE A N 1
ATOM 2540 C CA . ILE A 1 317 ? -15.350 -4.846 9.779 1.00 95.88 317 ILE A CA 1
ATOM 2541 C C . ILE A 1 317 ? -15.786 -6.176 10.400 1.00 95.88 317 ILE A C 1
ATOM 2543 O O . ILE A 1 317 ? -16.413 -6.243 11.460 1.00 95.88 317 ILE A O 1
ATOM 2547 N N . SER A 1 318 ? -15.402 -7.272 9.751 1.00 93.62 318 SER A N 1
ATOM 2548 C CA . SER A 1 318 ? -15.657 -8.639 10.201 1.00 93.62 318 SER A CA 1
ATOM 2549 C C . SER A 1 318 ? -14.392 -9.295 10.744 1.00 93.62 318 SER A C 1
ATOM 2551 O O . SER A 1 318 ? -13.314 -9.171 10.173 1.00 93.62 318 SER A O 1
ATOM 2553 N N . PHE A 1 319 ? -14.510 -10.073 11.820 1.00 93.06 319 PHE A N 1
ATOM 2554 C CA . PHE A 1 319 ? -13.412 -10.888 12.343 1.00 93.06 319 PHE A CA 1
ATOM 2555 C C . PHE A 1 319 ? -13.928 -12.092 13.144 1.00 93.06 319 PHE A C 1
ATOM 2557 O O . PHE A 1 319 ? -15.009 -12.066 13.732 1.00 93.06 319 PHE A O 1
ATOM 2564 N N . TYR A 1 320 ? -13.156 -13.184 13.132 1.00 90.25 320 TYR A N 1
ATOM 2565 C CA . TYR A 1 320 ? -13.538 -14.475 13.736 1.00 90.25 320 TYR A CA 1
ATOM 2566 C C . TYR A 1 320 ? -13.057 -14.680 15.177 1.00 90.25 320 TYR A C 1
ATOM 2568 O O . TYR A 1 320 ? -13.378 -15.691 15.802 1.00 90.25 320 TYR A O 1
ATOM 2576 N N . SER A 1 321 ? -12.223 -13.776 15.672 1.00 94.50 321 SER A N 1
ATOM 2577 C CA . SER A 1 321 ? -11.686 -13.785 17.027 1.00 94.50 321 SER A CA 1
ATOM 2578 C C . SER A 1 321 ? -11.441 -12.354 17.451 1.00 94.50 321 SER A C 1
ATOM 2580 O O . SER A 1 321 ? -11.262 -11.500 16.585 1.00 94.50 321 SER A O 1
ATOM 2582 N N . ASP A 1 322 ? -11.355 -12.120 18.753 1.00 96.44 322 ASP A N 1
ATOM 2583 C CA . ASP A 1 322 ? -11.104 -10.792 19.299 1.00 96.44 322 ASP A CA 1
ATOM 2584 C C . ASP A 1 322 ? -9.887 -10.116 18.659 1.00 96.44 322 ASP A C 1
ATOM 2586 O O . ASP A 1 322 ? -8.855 -10.764 18.428 1.00 96.44 322 ASP A O 1
ATOM 2590 N N . ARG A 1 323 ? -10.028 -8.820 18.361 1.00 96.69 323 ARG A N 1
ATOM 2591 C CA . ARG A 1 323 ? -9.014 -8.009 17.676 1.00 96.69 323 ARG A CA 1
ATOM 2592 C C . ARG A 1 323 ? -8.606 -6.811 18.494 1.00 96.69 323 ARG A C 1
ATOM 2594 O O . ARG A 1 323 ? -9.411 -6.248 19.227 1.00 96.69 323 ARG A O 1
ATOM 2601 N N . VAL A 1 324 ? -7.339 -6.447 18.339 1.00 97.81 324 VAL A N 1
ATOM 2602 C CA . VAL A 1 324 ? -6.760 -5.267 18.966 1.00 97.81 324 VAL A CA 1
ATOM 2603 C C . VAL A 1 324 ? -6.531 -4.201 17.908 1.00 97.81 324 VAL A C 1
ATOM 2605 O O . VAL A 1 324 ? -5.920 -4.474 16.872 1.00 97.81 324 VAL A O 1
ATOM 2608 N N . PHE A 1 325 ? -7.003 -3.004 18.225 1.00 98.31 325 PHE A N 1
ATOM 2609 C CA . PHE A 1 325 ? -6.735 -1.757 17.535 1.00 98.31 325 PHE A CA 1
ATOM 2610 C C . PHE A 1 325 ? -5.941 -0.900 18.513 1.00 98.31 325 PHE A C 1
ATOM 2612 O O . PHE A 1 325 ? -6.438 -0.578 19.588 1.00 98.31 325 PHE A O 1
ATOM 2619 N N . ASP A 1 326 ? -4.689 -0.623 18.181 1.00 98.12 326 ASP A N 1
ATOM 2620 C CA . ASP A 1 326 ? -3.783 0.175 19.004 1.00 98.12 326 ASP A CA 1
ATOM 2621 C C . ASP A 1 326 ? -3.441 1.456 18.244 1.00 98.12 326 ASP A C 1
ATOM 2623 O O . ASP A 1 326 ? -2.779 1.405 17.205 1.00 98.12 326 ASP A O 1
ATOM 2627 N N . LEU A 1 327 ? -3.969 2.581 18.719 1.00 97.00 327 LEU A N 1
ATOM 2628 C CA . LEU A 1 327 ? -3.849 3.894 18.101 1.00 97.00 327 LEU A CA 1
ATOM 2629 C C . LEU A 1 327 ? -3.124 4.821 19.066 1.00 97.00 327 LEU A C 1
ATOM 2631 O O . LEU A 1 327 ? -3.565 5.040 20.194 1.00 97.00 327 LEU A O 1
ATOM 2635 N N . TRP A 1 328 ? -2.016 5.398 18.625 1.00 94.94 328 TRP A N 1
ATOM 2636 C CA . TRP A 1 328 ? -1.236 6.281 19.478 1.00 94.94 328 TRP A CA 1
ATOM 2637 C C . TRP A 1 328 ? -0.695 7.466 18.700 1.00 94.94 328 TRP A C 1
ATOM 2639 O O . TRP A 1 328 ? -0.030 7.302 17.678 1.00 94.94 328 TRP A O 1
ATOM 2649 N N . ASP A 1 329 ? -0.926 8.662 19.223 1.00 92.31 329 ASP A N 1
ATOM 2650 C CA . ASP A 1 329 ? -0.312 9.886 18.726 1.00 92.31 329 ASP A CA 1
ATOM 2651 C C . ASP A 1 329 ? 0.248 10.705 19.883 1.00 92.31 329 ASP A C 1
ATOM 2653 O O . ASP A 1 329 ? -0.442 10.965 20.857 1.00 92.31 329 ASP A O 1
ATOM 2657 N N . ASN A 1 330 ? 1.492 11.159 19.812 1.00 88.50 330 ASN A N 1
ATOM 2658 C CA . ASN A 1 330 ? 2.088 11.909 20.923 1.00 88.50 330 ASN A CA 1
ATOM 2659 C C . ASN A 1 330 ? 1.501 13.333 21.083 1.00 88.50 330 ASN A C 1
ATOM 2661 O O . ASN A 1 330 ? 1.268 13.797 22.205 1.00 88.50 330 ASN A O 1
ATOM 2665 N N . SER A 1 331 ? 1.315 14.079 19.986 1.00 83.81 331 SER A N 1
ATOM 2666 C CA . SER A 1 331 ? 1.250 15.549 20.062 1.00 83.81 331 SER A CA 1
ATOM 2667 C C . SER A 1 331 ? 0.357 16.287 19.055 1.00 83.81 331 SER A C 1
ATOM 2669 O O . SER A 1 331 ? 0.601 17.473 18.825 1.00 83.81 331 SER A O 1
ATOM 2671 N N . GLY A 1 332 ? -0.656 15.668 18.451 1.00 83.44 332 GLY A N 1
ATOM 2672 C CA . GLY A 1 332 ? -1.644 16.381 17.630 1.00 83.44 332 GLY A CA 1
ATOM 2673 C C . GLY A 1 332 ? -3.113 15.981 17.819 1.00 83.44 332 GLY A C 1
ATOM 2674 O O . GLY A 1 332 ? -3.777 16.608 18.643 1.00 83.44 332 GLY A O 1
ATOM 2675 N N . TYR A 1 333 ? -3.677 15.069 17.033 1.00 90.31 333 TYR A N 1
ATOM 2676 C CA . TYR A 1 333 ? -5.101 14.703 17.151 1.00 90.31 333 TYR A CA 1
ATOM 2677 C C . TYR A 1 333 ? -5.340 13.259 16.726 1.00 90.31 333 TYR A C 1
ATOM 2679 O O . TYR A 1 333 ? -4.679 12.791 15.803 1.00 90.31 333 TYR A O 1
ATOM 2687 N N . ILE A 1 334 ? -6.274 12.575 17.381 1.00 95.44 334 ILE A N 1
ATOM 2688 C CA . ILE A 1 334 ? -6.777 11.269 16.957 1.00 95.44 334 ILE A CA 1
ATOM 2689 C C . ILE A 1 334 ? -8.279 11.399 16.729 1.00 95.44 334 ILE A C 1
ATOM 2691 O O . ILE A 1 334 ? -9.009 11.597 17.696 1.00 95.44 334 ILE A O 1
ATOM 2695 N N . ASP A 1 335 ? -8.700 11.274 15.474 1.00 96.88 335 ASP A N 1
ATOM 2696 C CA . ASP A 1 335 ? -10.075 10.984 15.077 1.00 96.88 335 ASP A CA 1
ATOM 2697 C C . ASP A 1 335 ? -10.224 9.480 14.894 1.00 96.88 335 ASP A C 1
ATOM 2699 O O . ASP A 1 335 ? -9.432 8.855 14.175 1.00 96.88 335 ASP A O 1
ATOM 2703 N N . PHE A 1 336 ? -11.229 8.900 15.530 1.00 97.94 336 PHE A N 1
ATOM 2704 C CA . PHE A 1 336 ? -11.593 7.515 15.311 1.00 97.94 336 PHE A CA 1
ATOM 2705 C C . PHE A 1 336 ? -13.094 7.392 15.127 1.00 97.94 336 PHE A C 1
ATOM 2707 O O . PHE A 1 336 ? -13.870 7.500 16.077 1.00 97.94 336 PHE A O 1
ATOM 2714 N N . TYR A 1 337 ? -13.478 7.070 13.903 1.00 98.25 337 TYR A N 1
ATOM 2715 C CA . TYR A 1 337 ? -14.846 6.788 13.536 1.00 98.25 337 TYR A CA 1
ATOM 2716 C C . TYR A 1 337 ? -15.005 5.297 13.229 1.00 98.25 337 TYR A C 1
ATOM 2718 O O . TYR A 1 337 ? -14.191 4.699 12.521 1.00 98.25 337 TYR A O 1
ATOM 2726 N N . TRP A 1 338 ? -16.056 4.678 13.769 1.00 98.38 338 TRP A N 1
ATOM 2727 C CA . TRP A 1 338 ? -16.442 3.317 13.404 1.00 98.38 338 TRP A CA 1
ATOM 2728 C C . TRP A 1 338 ? -17.941 3.215 13.141 1.00 98.38 338 TRP A C 1
ATOM 2730 O O . TRP A 1 338 ? -18.747 3.432 14.043 1.00 98.38 338 TRP A O 1
ATOM 2740 N N . ASP A 1 339 ? -18.319 2.767 11.945 1.00 97.75 339 ASP A N 1
ATOM 2741 C CA . ASP A 1 339 ? -19.700 2.452 11.590 1.00 97.75 339 ASP A CA 1
ATOM 2742 C C . ASP A 1 339 ? -19.956 0.950 11.355 1.00 97.75 339 ASP A C 1
ATOM 2744 O O . ASP A 1 339 ? -19.372 0.304 10.486 1.00 97.75 339 ASP A O 1
ATOM 2748 N N . GLN A 1 340 ? -20.840 0.350 12.151 1.00 96.81 340 GLN A N 1
ATOM 2749 C CA . GLN A 1 340 ? -21.033 -1.096 12.199 1.00 96.81 340 GLN A CA 1
ATOM 2750 C C . GLN A 1 340 ? -22.515 -1.489 12.129 1.00 96.81 340 GLN A C 1
ATOM 2752 O O . GLN A 1 340 ? -23.174 -1.682 13.157 1.00 96.81 340 GLN A O 1
ATOM 2757 N N . GLU A 1 341 ? -23.014 -1.713 10.910 1.00 95.31 341 GLU A N 1
ATOM 2758 C CA . GLU A 1 341 ? -24.396 -2.156 10.650 1.00 95.31 341 GLU A CA 1
ATOM 2759 C C . GLU A 1 341 ? -24.607 -3.680 10.782 1.00 95.31 341 GLU A C 1
ATOM 2761 O O . GLU A 1 341 ? -25.743 -4.158 10.838 1.00 95.31 341 GLU A O 1
ATOM 2766 N N . ILE A 1 342 ? -23.529 -4.467 10.862 1.00 91.31 342 ILE A N 1
ATOM 2767 C CA . ILE A 1 342 ? -23.596 -5.933 10.958 1.00 91.31 342 ILE A CA 1
ATOM 2768 C C . ILE A 1 342 ? -23.198 -6.448 12.349 1.00 91.31 342 ILE A C 1
ATOM 2770 O O . ILE A 1 342 ? -22.346 -5.878 13.039 1.00 91.31 342 ILE A O 1
ATOM 2774 N N . LEU A 1 343 ? -23.786 -7.580 12.752 1.00 91.75 343 LEU A N 1
ATOM 2775 C CA . LEU A 1 343 ? -23.470 -8.242 14.020 1.00 91.75 343 LEU A CA 1
ATOM 2776 C C . LEU A 1 343 ? -22.018 -8.730 14.043 1.00 91.75 343 LEU A C 1
ATOM 2778 O O . LEU A 1 343 ? -21.597 -9.529 13.202 1.00 91.75 343 LEU A O 1
ATOM 2782 N N . MET A 1 344 ? -21.281 -8.323 15.071 1.00 92.81 344 MET A N 1
ATOM 2783 C CA . MET A 1 344 ? -19.910 -8.759 15.289 1.00 92.81 344 MET A CA 1
ATOM 2784 C C . MET A 1 344 ? -19.888 -10.122 15.988 1.00 92.81 344 MET A C 1
ATOM 2786 O O . MET A 1 344 ? -20.503 -10.347 17.037 1.00 92.81 344 MET A O 1
ATOM 2790 N N . ASN A 1 345 ? -19.125 -11.054 15.420 1.00 90.19 345 ASN A N 1
ATOM 2791 C CA . ASN A 1 345 ? -18.963 -12.397 15.983 1.00 90.19 345 ASN A CA 1
ATOM 2792 C C . ASN A 1 345 ? -17.979 -12.439 17.165 1.00 90.19 345 ASN A C 1
ATOM 2794 O O . ASN A 1 345 ? -17.942 -13.415 17.917 1.00 90.19 345 ASN A O 1
ATOM 2798 N N . SER A 1 346 ? -17.164 -11.404 17.333 1.00 94.62 346 SER A N 1
ATOM 2799 C CA . SER A 1 346 ? -16.115 -11.280 18.351 1.00 94.62 346 SER A CA 1
ATOM 2800 C C . SER A 1 346 ? -15.954 -9.811 18.739 1.00 94.62 346 SER A C 1
ATOM 2802 O O . SER A 1 346 ? -16.607 -8.958 18.139 1.00 94.62 346 SER A O 1
ATOM 2804 N N . SER A 1 347 ? -15.126 -9.511 19.739 1.00 96.19 347 SER A N 1
ATOM 2805 C CA . SER A 1 347 ? -14.990 -8.147 20.260 1.00 96.19 347 SER A CA 1
ATOM 2806 C C . SER A 1 347 ? -13.786 -7.388 19.681 1.00 96.19 347 SER A C 1
ATOM 2808 O O . SER A 1 347 ? -12.731 -7.969 19.414 1.00 96.19 347 SER A O 1
ATOM 2810 N N . ALA A 1 348 ? -13.942 -6.077 19.499 1.00 97.44 348 ALA A N 1
ATOM 2811 C CA . ALA A 1 348 ? -12.874 -5.129 19.211 1.00 97.44 348 ALA A CA 1
ATOM 2812 C C . ALA A 1 348 ? -12.387 -4.490 20.518 1.00 97.44 348 ALA A C 1
ATOM 2814 O O . ALA A 1 348 ? -13.156 -3.862 21.247 1.00 97.44 348 ALA A O 1
ATOM 2815 N N . TYR A 1 349 ? -11.097 -4.645 20.797 1.00 97.75 349 TYR A N 1
ATOM 2816 C CA . TYR A 1 349 ? -10.389 -3.947 21.861 1.00 97.75 349 TYR A CA 1
ATOM 2817 C C . TYR A 1 349 ? -9.648 -2.767 21.248 1.00 97.75 349 TYR A C 1
ATOM 2819 O O . TYR A 1 349 ? -8.682 -2.961 20.512 1.00 97.75 349 TYR A O 1
ATOM 2827 N N . ILE A 1 350 ? -10.125 -1.563 21.534 1.00 98.19 350 ILE A N 1
ATOM 2828 C CA . ILE A 1 350 ? -9.633 -0.321 20.950 1.00 98.19 350 ILE A CA 1
ATOM 2829 C C . ILE A 1 350 ? -8.890 0.442 22.043 1.00 98.19 350 ILE A C 1
ATOM 2831 O O . ILE A 1 350 ? -9.493 0.894 23.017 1.00 98.19 350 ILE A O 1
ATOM 2835 N N . PHE A 1 351 ? -7.574 0.542 21.899 1.00 97.94 351 PHE A N 1
ATOM 2836 C CA . PHE A 1 351 ? -6.693 1.299 22.779 1.00 97.94 351 PHE A CA 1
ATOM 2837 C C . PHE A 1 351 ? -6.265 2.564 22.050 1.00 97.94 351 PHE A C 1
ATOM 2839 O O . PHE A 1 351 ? -5.715 2.484 20.955 1.00 97.94 351 PHE A O 1
ATOM 2846 N N . ILE A 1 352 ? -6.553 3.717 22.647 1.00 96.56 352 ILE A N 1
ATOM 2847 C CA . ILE A 1 352 ? -6.258 5.025 22.070 1.00 96.56 352 ILE A CA 1
ATOM 2848 C C . ILE A 1 352 ? -5.509 5.853 23.101 1.00 96.56 352 ILE A C 1
ATOM 2850 O O . ILE A 1 352 ? -6.016 6.116 24.193 1.00 96.56 352 ILE A O 1
ATOM 2854 N N . GLU A 1 353 ? -4.298 6.281 22.773 1.00 94.00 353 GLU A N 1
ATOM 2855 C CA . GLU A 1 353 ? -3.472 7.038 23.705 1.00 94.00 353 GLU A CA 1
ATOM 2856 C C . GLU A 1 353 ? -2.823 8.262 23.056 1.00 94.00 353 GLU A C 1
ATOM 2858 O O . GLU A 1 353 ? -2.345 8.233 21.923 1.00 94.00 353 GLU A O 1
ATOM 2863 N N . THR A 1 354 ? -2.783 9.355 23.821 1.00 91.94 354 THR A N 1
ATOM 2864 C CA . THR A 1 354 ? -2.010 10.542 23.474 1.00 91.94 354 THR A CA 1
ATOM 2865 C C . THR A 1 354 ? -1.374 11.226 24.686 1.00 91.94 354 THR A C 1
ATOM 2867 O O . THR A 1 354 ? -1.821 11.069 25.819 1.00 91.94 354 THR A O 1
ATOM 2870 N N . ILE A 1 355 ? -0.320 12.021 24.477 1.00 87.25 355 ILE A N 1
ATOM 2871 C CA . ILE A 1 355 ? 0.320 12.798 25.550 1.00 87.25 355 ILE A CA 1
ATOM 2872 C C . ILE A 1 355 ? -0.286 14.203 25.635 1.00 87.25 355 ILE A C 1
ATOM 2874 O O . ILE A 1 355 ? -0.638 14.673 26.718 1.00 87.25 355 ILE A O 1
ATOM 2878 N N . SER A 1 356 ? -0.419 14.912 24.515 1.00 82.50 356 SER A N 1
ATOM 2879 C CA . SER A 1 356 ? -0.733 16.354 24.540 1.00 82.50 356 SER A CA 1
ATOM 2880 C 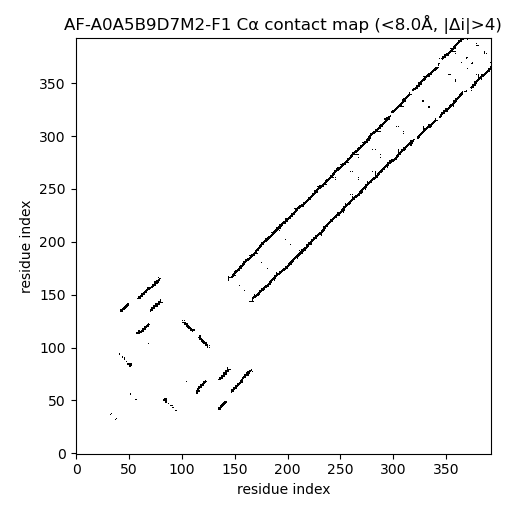C . SER A 1 356 ? -1.854 16.804 23.617 1.00 82.50 356 SER A C 1
ATOM 2882 O O . SER A 1 356 ? -1.949 17.980 23.268 1.00 82.50 356 SER A O 1
ATOM 2884 N N . SER A 1 357 ? -2.720 15.868 23.250 1.00 79.44 357 SER A N 1
ATOM 2885 C CA . SER A 1 357 ? -3.568 15.991 22.075 1.00 79.44 357 SER A CA 1
ATOM 2886 C C . SER A 1 357 ? -5.032 15.640 22.358 1.00 79.44 357 SER A C 1
ATOM 2888 O O . SER A 1 357 ? -5.380 15.210 23.465 1.00 79.44 357 SER A O 1
ATOM 2890 N N . THR A 1 358 ? -5.901 15.945 21.391 1.00 90.25 358 THR A N 1
ATOM 2891 C CA . THR A 1 358 ? -7.333 15.633 21.483 1.00 90.25 358 THR A CA 1
ATOM 2892 C C . THR A 1 358 ? -7.594 14.248 20.902 1.00 90.25 358 THR A C 1
ATOM 2894 O O . THR A 1 358 ? -7.048 13.915 19.855 1.00 90.25 358 THR A O 1
ATOM 2897 N N . ILE A 1 359 ? -8.411 13.457 21.588 1.00 95.44 359 ILE A N 1
ATOM 2898 C CA . ILE A 1 359 ? -8.962 12.201 21.079 1.00 95.44 359 ILE A CA 1
ATOM 2899 C C . ILE A 1 359 ? -10.460 12.419 20.870 1.00 95.44 359 ILE A C 1
ATOM 2901 O O . ILE A 1 359 ? -11.137 12.849 21.804 1.00 95.44 359 ILE A O 1
ATOM 2905 N N . ASP A 1 360 ? -10.953 12.121 19.679 1.00 96.06 360 ASP A N 1
ATOM 2906 C CA . ASP A 1 360 ? -12.377 12.027 19.380 1.00 96.06 360 ASP A CA 1
ATOM 2907 C C . ASP A 1 360 ? -12.688 10.608 18.910 1.00 96.06 360 ASP A C 1
ATOM 2909 O O . ASP A 1 360 ? -11.934 10.024 18.127 1.00 96.06 360 ASP A O 1
ATOM 2913 N N . VAL A 1 361 ? -13.738 10.016 19.471 1.00 97.38 361 VAL A N 1
ATOM 2914 C CA . VAL A 1 361 ? -14.125 8.631 19.205 1.00 97.38 361 VAL A CA 1
ATOM 2915 C C . VAL A 1 361 ? -15.630 8.569 19.054 1.00 97.38 361 VAL A C 1
ATOM 2917 O O . VAL A 1 361 ? -16.361 8.686 20.040 1.00 97.38 361 VAL A O 1
ATOM 2920 N N . GLU A 1 362 ? -16.075 8.273 17.839 1.00 98.06 362 GLU A N 1
ATOM 2921 C CA . GLU A 1 362 ? -17.476 8.037 17.518 1.00 98.06 362 GLU A CA 1
ATOM 2922 C C . GLU A 1 362 ? -17.658 6.613 16.984 1.00 98.06 362 GLU A C 1
ATOM 2924 O O . GLU A 1 362 ? -17.070 6.220 15.978 1.00 98.06 362 GLU A O 1
ATOM 2929 N N . ILE A 1 363 ? -18.495 5.814 17.650 1.00 97.94 363 ILE A N 1
ATOM 2930 C CA . ILE A 1 363 ? -18.846 4.463 17.195 1.00 97.94 363 ILE A CA 1
ATOM 2931 C C . ILE A 1 363 ? -20.359 4.365 17.019 1.00 97.94 363 ILE A C 1
ATOM 2933 O O . ILE A 1 363 ? -21.101 4.491 17.990 1.00 97.94 363 ILE A O 1
ATOM 2937 N N . TYR A 1 364 ? -20.825 4.057 15.812 1.00 97.75 364 TYR A N 1
ATOM 2938 C CA . TYR A 1 364 ? -22.226 3.769 15.508 1.00 97.75 364 TYR A CA 1
ATOM 2939 C C . TYR A 1 364 ? -22.408 2.272 15.288 1.00 97.75 364 TYR A C 1
ATOM 2941 O O . TYR A 1 364 ? -21.700 1.650 14.496 1.00 97.75 364 TYR A O 1
ATOM 2949 N N . THR A 1 365 ? -23.355 1.651 15.993 1.00 97.25 365 THR A N 1
ATOM 2950 C CA . THR A 1 365 ? -23.602 0.218 15.820 1.00 97.25 365 THR A CA 1
ATOM 2951 C C . THR A 1 365 ? -25.029 -0.214 16.152 1.00 97.25 365 THR A C 1
ATOM 2953 O O . THR A 1 365 ? -25.810 0.532 16.735 1.00 97.25 365 THR A O 1
ATOM 2956 N N . ILE A 1 366 ? -25.393 -1.441 15.772 1.00 96.00 366 ILE A N 1
ATOM 2957 C CA . ILE A 1 366 ? -26.669 -2.059 16.150 1.00 96.00 366 ILE A CA 1
ATOM 2958 C C . ILE A 1 366 ? -26.708 -2.405 17.646 1.00 96.00 366 ILE A C 1
ATOM 2960 O O . ILE A 1 366 ? -25.688 -2.750 18.252 1.00 96.00 366 ILE A O 1
ATOM 2964 N N . LEU A 1 367 ? -27.907 -2.378 18.233 1.00 92.81 367 LEU A N 1
ATOM 2965 C CA . LEU A 1 367 ? -28.133 -2.616 19.662 1.00 92.81 367 LEU A CA 1
ATOM 2966 C C . LEU A 1 367 ? -27.492 -3.914 20.171 1.00 92.81 367 LEU A C 1
ATOM 2968 O O . LEU A 1 367 ? -26.907 -3.941 21.252 1.00 92.81 367 LEU A O 1
ATOM 2972 N N . GLU A 1 368 ? -27.544 -4.989 19.387 1.00 93.69 368 GLU A N 1
ATOM 2973 C CA . GLU A 1 368 ? -27.009 -6.293 19.777 1.00 93.69 368 GLU A CA 1
ATOM 2974 C C . GLU A 1 368 ? -25.487 -6.281 20.005 1.00 93.69 368 GLU A C 1
ATOM 2976 O O . GLU A 1 368 ? -24.990 -7.034 20.851 1.00 93.69 368 GLU A O 1
ATOM 2981 N N . ASN A 1 369 ? -24.740 -5.428 19.290 1.00 94.06 369 ASN A N 1
ATOM 2982 C CA . ASN A 1 369 ? -23.299 -5.260 19.503 1.00 94.06 369 ASN A CA 1
ATOM 2983 C C . ASN A 1 369 ? -23.012 -4.527 20.824 1.00 94.06 369 ASN A C 1
ATOM 2985 O O . ASN A 1 369 ? -22.040 -4.863 21.506 1.00 94.06 369 ASN A O 1
ATOM 2989 N N . ILE A 1 370 ? -23.878 -3.585 21.214 1.00 89.94 370 ILE A N 1
ATOM 2990 C CA . ILE A 1 370 ? -23.794 -2.860 22.491 1.00 89.94 370 ILE A CA 1
ATOM 2991 C C . ILE A 1 370 ? -24.122 -3.802 23.650 1.00 89.94 370 ILE A C 1
ATOM 2993 O O . ILE A 1 370 ? -23.332 -3.932 24.583 1.00 89.94 370 ILE A O 1
ATOM 2997 N N . GLU A 1 371 ? -25.251 -4.514 23.577 1.00 89.81 371 GLU A N 1
ATOM 2998 C CA . GLU A 1 371 ? -25.688 -5.447 24.627 1.00 89.81 371 GLU A CA 1
ATOM 2999 C C . GLU A 1 371 ? -24.694 -6.595 24.855 1.00 89.81 371 GLU A C 1
ATOM 3001 O O . GLU A 1 371 ? -24.603 -7.134 25.959 1.00 89.81 371 GLU A O 1
ATOM 3006 N N . SER A 1 372 ? -23.942 -6.963 23.814 1.00 90.31 372 SER A N 1
ATOM 3007 C CA . SER A 1 372 ? -22.918 -8.010 23.866 1.00 90.31 372 SER A CA 1
ATOM 3008 C C . SER A 1 372 ? -21.510 -7.487 24.181 1.00 90.31 372 SER A C 1
ATOM 3010 O O . SER A 1 372 ? -20.566 -8.275 24.108 1.00 90.31 372 SER A O 1
ATOM 3012 N N . GLU A 1 373 ? -21.351 -6.194 24.491 1.00 92.25 373 GLU A N 1
ATOM 3013 C CA . GLU A 1 373 ? -20.061 -5.550 24.795 1.00 92.25 373 GLU A CA 1
ATOM 3014 C C . GLU A 1 373 ? -18.995 -5.833 23.712 1.00 92.25 373 GLU A C 1
ATOM 3016 O O . GLU A 1 373 ? -17.857 -6.221 23.992 1.00 92.25 373 GLU A O 1
ATOM 3021 N N . ARG A 1 374 ? -19.376 -5.699 22.432 1.00 94.56 374 ARG A N 1
ATOM 3022 C CA . ARG A 1 374 ? -18.472 -5.977 21.300 1.00 94.56 374 ARG A CA 1
ATOM 3023 C C . ARG A 1 374 ? -17.403 -4.918 21.106 1.00 94.56 374 ARG A C 1
ATOM 3025 O O . ARG A 1 374 ? -16.347 -5.241 20.575 1.00 94.56 374 ARG A O 1
ATOM 3032 N N . PHE A 1 375 ? -17.642 -3.706 21.581 1.00 95.75 375 PHE A N 1
ATOM 3033 C CA . PHE A 1 375 ? -16.659 -2.636 21.601 1.00 95.75 375 PHE A CA 1
ATOM 3034 C C . PHE A 1 375 ? -16.155 -2.424 23.025 1.00 95.75 375 PHE A C 1
ATOM 3036 O O . PHE A 1 375 ? -16.930 -2.126 23.933 1.00 95.75 375 PHE A O 1
ATOM 3043 N N . ILE A 1 376 ? -14.845 -2.571 23.217 1.00 96.12 376 ILE A N 1
ATOM 3044 C CA . ILE A 1 376 ? -14.154 -2.237 24.460 1.00 96.12 376 ILE A CA 1
ATOM 3045 C C . ILE A 1 376 ? -13.154 -1.133 24.138 1.00 96.12 376 ILE A C 1
ATOM 3047 O O . ILE A 1 376 ? -12.078 -1.407 23.610 1.00 96.12 376 ILE A O 1
ATOM 3051 N N . VAL A 1 377 ? -13.513 0.107 24.469 1.00 96.88 377 VAL A N 1
ATOM 3052 C CA . VAL A 1 377 ? -12.695 1.294 24.192 1.00 96.88 377 VAL A CA 1
ATOM 3053 C C . VAL A 1 377 ? -11.970 1.740 25.459 1.00 96.88 377 VAL A C 1
ATOM 3055 O O . VAL A 1 377 ? -12.579 1.908 26.518 1.00 96.88 377 VAL A O 1
ATOM 3058 N N . GLN A 1 378 ? -10.659 1.936 25.355 1.00 95.56 378 GLN A N 1
ATOM 3059 C CA . GLN A 1 378 ? -9.823 2.548 26.381 1.00 95.56 378 GLN A CA 1
ATOM 3060 C C . GLN A 1 378 ? -9.091 3.734 25.765 1.00 95.56 378 GLN A C 1
ATOM 3062 O O . GLN A 1 378 ? -8.166 3.545 24.982 1.00 95.56 378 GLN A O 1
ATOM 3067 N N . ALA A 1 379 ? -9.509 4.942 26.137 1.00 93.69 379 ALA A N 1
ATOM 3068 C CA . ALA A 1 379 ? -8.880 6.183 25.708 1.00 93.69 379 ALA A CA 1
ATOM 3069 C C . ALA A 1 379 ? -8.146 6.856 26.878 1.00 93.69 379 ALA A C 1
ATOM 3071 O O . ALA A 1 379 ? -8.662 6.897 28.002 1.00 93.69 379 ALA A O 1
ATOM 3072 N N . SER A 1 380 ? -6.958 7.407 26.629 1.00 92.81 380 SER A N 1
ATOM 3073 C CA . SER A 1 380 ? -6.230 8.214 27.613 1.00 92.81 380 SER A CA 1
ATOM 3074 C C . SER A 1 380 ? -5.438 9.353 26.979 1.00 92.81 380 SER A C 1
ATOM 3076 O O . SER A 1 380 ? -4.755 9.158 25.980 1.00 92.81 380 SER A O 1
ATOM 3078 N N . SER A 1 381 ? -5.477 10.527 27.614 1.00 90.75 381 SER A N 1
ATOM 3079 C CA . SER A 1 381 ? -4.653 11.690 27.268 1.00 90.75 381 SER A CA 1
ATOM 3080 C C . SER A 1 381 ? -3.937 12.212 28.519 1.00 90.75 381 SER A C 1
ATOM 3082 O O . SER A 1 381 ? -4.596 12.400 29.546 1.00 90.75 381 SER A O 1
ATOM 3084 N N . GLU A 1 382 ? -2.613 12.433 28.488 1.00 87.75 382 GLU A N 1
ATOM 3085 C CA . GLU A 1 382 ? -1.901 12.957 29.675 1.00 87.75 382 GLU A CA 1
ATOM 3086 C C . GLU A 1 382 ? -2.276 14.416 29.977 1.00 87.75 382 GLU A C 1
ATOM 3088 O O . GLU A 1 382 ? -2.459 14.797 31.137 1.00 87.75 382 GLU A O 1
ATOM 3093 N N . THR A 1 383 ? -2.350 15.251 28.939 1.00 85.75 383 THR A N 1
ATOM 3094 C CA . THR A 1 383 ? -2.551 16.703 29.077 1.00 85.75 383 THR A CA 1
ATOM 3095 C C . THR A 1 383 ? -3.617 17.287 28.152 1.00 85.75 383 THR A C 1
ATOM 3097 O O . THR A 1 383 ? -3.941 18.468 28.290 1.00 85.75 383 THR A O 1
ATOM 3100 N N . GLY A 1 384 ? -4.173 16.491 27.238 1.00 81.69 384 GLY A N 1
ATOM 3101 C CA . GLY A 1 384 ? -5.235 16.910 26.329 1.00 81.69 384 GLY A CA 1
ATOM 3102 C C . GLY A 1 384 ? -6.637 16.495 26.785 1.00 81.69 384 GLY A C 1
ATOM 3103 O O . GLY A 1 384 ? -6.879 16.216 27.961 1.00 81.69 384 GLY A O 1
ATOM 3104 N N . PHE A 1 385 ? -7.579 16.515 25.845 1.00 86.44 385 PHE A N 1
ATOM 3105 C CA . PHE A 1 385 ? -8.988 16.177 26.057 1.00 86.44 385 PHE A CA 1
ATOM 3106 C C . PHE A 1 385 ? -9.323 14.894 25.295 1.00 86.44 385 PHE A C 1
ATOM 3108 O O . PHE A 1 385 ? -8.721 14.627 24.260 1.00 86.44 385 PHE A O 1
ATOM 3115 N N . PHE A 1 386 ? -10.267 14.106 25.797 1.00 89.56 386 PHE A N 1
ATOM 3116 C CA . PHE A 1 386 ? -10.812 12.989 25.040 1.00 89.56 386 PHE A CA 1
ATOM 3117 C C . PHE A 1 386 ? -12.329 12.947 25.183 1.00 89.56 386 PHE A C 1
ATOM 3119 O O . PHE A 1 386 ? -12.843 13.184 26.283 1.00 89.56 386 PHE A O 1
ATOM 3126 N N . ASP A 1 387 ? -13.003 12.628 24.085 1.00 92.69 387 ASP A N 1
ATOM 3127 C CA . ASP A 1 387 ? -14.415 12.266 24.047 1.00 92.69 387 ASP A CA 1
ATOM 3128 C C . ASP A 1 387 ? -14.565 10.847 23.498 1.00 92.69 387 ASP A C 1
ATOM 3130 O O . ASP A 1 387 ? -13.770 10.413 22.665 1.00 92.69 387 ASP A O 1
ATOM 3134 N N . VAL A 1 388 ? -15.522 10.096 24.039 1.00 94.25 388 VAL A N 1
ATOM 3135 C CA . VAL A 1 388 ? -15.802 8.724 23.601 1.00 94.25 388 VAL A CA 1
ATOM 3136 C C . VAL A 1 388 ? -17.296 8.484 23.651 1.00 94.25 388 VAL A C 1
ATOM 3138 O O . VAL A 1 388 ? -17.884 8.375 24.733 1.00 94.25 388 VAL A O 1
ATOM 3141 N N . GLU A 1 389 ? -17.887 8.322 22.476 1.00 95.75 389 GLU A N 1
ATOM 3142 C CA . GLU A 1 389 ? -19.317 8.133 22.308 1.00 95.75 389 GLU A CA 1
ATOM 3143 C C . GLU A 1 389 ? -19.600 6.860 21.494 1.00 95.75 389 GLU A C 1
ATOM 3145 O O . GLU A 1 389 ? -19.026 6.615 20.434 1.00 95.75 389 GLU A O 1
ATOM 3150 N N . ILE A 1 390 ? -20.485 6.007 22.025 1.00 93.62 390 ILE A N 1
ATOM 3151 C CA . ILE A 1 390 ? -20.960 4.793 21.351 1.00 93.62 390 ILE A CA 1
ATOM 3152 C C . ILE A 1 390 ? -22.478 4.887 21.239 1.00 93.62 390 ILE A C 1
ATOM 3154 O O . ILE A 1 390 ? -23.185 4.965 22.249 1.00 93.62 390 ILE A O 1
ATOM 3158 N N . TYR A 1 391 ? -22.965 4.860 20.008 1.00 94.56 391 TYR A N 1
ATOM 3159 C CA . TYR A 1 391 ? -24.346 5.096 19.635 1.00 94.56 391 TYR A CA 1
ATOM 3160 C C . TYR A 1 391 ? -25.017 3.824 19.122 1.00 94.56 391 TYR A C 1
ATOM 3162 O O . TYR A 1 391 ? -24.458 3.081 18.315 1.00 94.56 391 TYR A O 1
ATOM 3170 N N . GLU A 1 392 ? -26.256 3.608 19.569 1.00 92.44 392 GLU A N 1
ATOM 3171 C CA . GLU A 1 392 ? -27.190 2.739 18.854 1.00 92.44 392 GLU A CA 1
ATOM 3172 C C . GLU A 1 392 ? -27.664 3.486 17.607 1.00 92.44 392 GLU A C 1
ATOM 3174 O O . GLU A 1 392 ? -28.068 4.651 17.698 1.00 92.44 392 GLU A O 1
ATOM 3179 N N . ARG A 1 393 ? -27.591 2.817 16.459 1.00 85.44 393 ARG A N 1
ATOM 3180 C CA . ARG A 1 393 ? -28.025 3.376 15.182 1.00 85.44 393 ARG A CA 1
ATOM 3181 C C . ARG A 1 393 ? -29.543 3.382 14.998 1.00 85.44 393 ARG A C 1
ATOM 3183 O O . ARG A 1 393 ? -30.203 2.393 15.390 1.00 85.44 393 ARG A O 1
#

InterPro domains:
  IPR025164 Toastrack DUF4097 [PF13349] (111-314)

Nearest PDB structures (foldseek):
  4qrk-assembly1_A  TM=3.549E-01  e=4.005E-02  Clostridium sporogenes ATCC 15579
  3jx8-assembly2_D  TM=1.633E-01  e=5.065E+00  Parabacteroides distasonis ATCC 8503

Organism: NCBI:txid2594042

Solvent-accessible surface area (backbone atoms only — not comparable to full-atom values): 19194 Å² total; per-residue (Å²): 138,72,76,66,63,58,55,54,51,52,54,54,51,53,54,51,51,54,50,52,51,49,51,51,49,51,52,51,51,51,49,50,49,45,51,74,74,60,51,81,84,80,76,44,71,51,78,47,65,70,33,80,83,56,101,63,85,71,60,48,42,30,38,39,36,42,38,41,30,77,57,34,35,41,39,36,37,30,42,83,88,75,90,50,66,67,71,92,75,86,67,83,68,74,72,95,80,69,97,65,82,75,72,48,74,48,78,48,79,44,73,82,49,91,31,35,44,35,39,39,39,40,49,51,70,89,79,84,82,61,101,84,68,85,73,55,36,43,39,36,41,45,43,64,26,90,40,56,30,29,43,39,39,40,36,47,31,30,42,39,37,38,41,35,39,67,25,44,32,49,34,42,37,39,38,34,47,28,40,35,40,38,37,40,32,35,45,29,37,33,66,56,35,37,41,38,38,35,45,32,40,40,38,38,40,38,37,32,54,22,41,32,69,16,42,38,38,38,41,30,49,30,33,36,38,39,38,39,39,30,54,23,38,38,33,32,41,40,37,40,31,51,26,41,39,38,37,44,37,35,36,48,28,38,39,41,34,42,37,41,37,31,47,27,45,35,39,41,36,42,39,31,54,23,37,37,26,33,43,36,41,38,31,50,26,36,37,39,40,38,39,40,30,50,25,42,45,73,46,42,40,38,40,41,29,56,32,33,34,40,40,34,41,39,27,48,68,40,40,90,53,70,34,48,35,41,38,36,37,39,54,38,38,37,44,39,40,33,43,30,88,62,86,63,82,36,34,43,38,38,40,38,41,28,44,57,14,42,37,42,36,45,33,38,25,43,60,70,38,61,78,64,56,26,69,45,79,48,77,49,45,76,70,38,49,74,52,81,46,78,41,73,109

pLDDT: mean 77.96, std 18.81, range [30.75, 98.38]

Sequence (393 aa):
MSKNKNLEALKKSSSNLNKILLIFMIIFTSIFWAFAFYAPIEYSRGEYQINNDNSNYLNITKIELNYNAEKASVNIKFEDDMHYILNSNWKQITSPSFPYEPIDIHFQETILDNNTLEINVTSTGEGFFDSDWNLFYDFEIIIDNSYLVDLNSQVTHSQVNIEATDTEFSIFNLNSETGSIHVDFHNVYIHSSVNISEKSGYTDFNIYNSNITSNINFEGDSGSVYFYFYNSAFANINIQTESGSTYLRGNSNIFKNVSIETASSHIGMDVDNSNIHNIRLISSSGSIHCEINEILLLGNVSIYSTSGSLDCDFSEISFYSDRVFDLWDNSGYIDFYWDQEILMNSSAYIFIETISSTIDVEIYTILENIESERFIVQASSETGFFDVEIYER

Radius of gyration: 30.42 Å; Cα contacts (8 Å, |Δi|>4): 1067; chains: 1; bounding box: 54×102×82 Å

Secondary structure (DSSP, 8-state):
--HHHHHHHHHHHHHHHHHHHHHHHHHHHHHHHHHHHHS----EE--EE----SSS-----EEEEEEE-TTEEEEEEEES---------------TT--PPPPEEEEEEEEEETTEEEEEEEEE---PPPTT---PEEEEEEEETTS-EEEEEEEEEEEEEEEEES-EEEEEEEEEEEEEEEEEEES-EEEEEEEEEEEEEEEEEEEES-EEEEEEEEEEEEEEEEEEEES-EEEEEEEEEEEEEEEEEEES-EEEEEEEEESSEEEEEEEES-EEEEEEEEESSEEEEEEEES-EE-S-EEEEESSEEEEEEEES-B-SS-EEEEEEESSSEEEEEEEE-S--SS-EEEEEEESSSEEEEEEEE-HHHHHTT-EEEEEEESSS-B--EEEE-

Foldseek 3Di:
DPPVVVVVVVVVVVVVVVVVVVVVVVVVVVVVVCCVPVVDQDAQEDEAEDADDDPDPLQAAEEEAEAADQAEEEEEEADADDNDDDDDDRDPPDDPDDPFDDWDWDWDWDDPDSHYIYIYIHTDDDDDDDPPRRHYYYYYYYDYQVHAYAYAHEAEHEEYEYEYECHEYAEAHEEYADYEYHYAEYQYEYNEEHEYEYAEEYYAYHYELYEDAYEYEYEYAEYEYEHAEENYEHEEYAHEYAYDEYAYEEENYEYAEYAYEYADEEYHYAYELYEYAEYHAEYAYEEYEAEYENYEYNAEYAHEYAYYEYAYEAEQYEYQEEYEYHAEYEYEEYHAEYEHADDYNYAYEYEYEYEAYEYEEEYEYAPNCVVVVRYHYDYDYNHDYYDYDYDYD